Protein AF-0000000065855900 (afdb_homodimer)

Solvent-accessible surface area (backbone atoms only — not comparable to full-atom values): 34103 Å² total; per-residue (Å²): 116,49,53,50,41,62,34,17,44,71,37,39,88,58,61,38,49,27,36,41,49,47,53,54,65,33,71,32,34,67,75,44,41,65,54,52,75,74,41,54,70,70,56,39,53,60,28,34,70,59,25,38,55,44,31,45,41,34,40,73,76,45,62,37,33,40,35,56,65,56,66,61,58,57,54,61,50,37,51,19,63,45,64,73,44,79,47,92,92,70,52,57,34,24,89,75,43,46,82,48,68,68,51,51,66,61,49,51,70,52,56,38,66,74,65,42,32,43,55,37,50,24,38,44,55,38,64,75,68,53,56,37,46,40,28,35,72,42,43,27,41,50,32,49,49,36,32,42,35,58,21,21,81,73,91,79,50,58,60,40,48,48,33,50,50,67,37,43,68,62,43,51,50,49,38,50,50,44,34,55,34,46,39,46,39,52,50,46,37,45,74,35,54,35,56,27,37,35,37,41,18,71,54,52,30,81,39,30,59,75,50,33,61,69,69,36,44,59,53,51,25,52,37,48,60,70,47,54,85,68,76,51,48,33,32,39,29,40,29,71,24,72,75,40,46,65,65,54,60,68,32,67,48,36,22,41,40,36,29,29,47,47,57,62,36,63,49,29,70,68,43,69,80,38,13,39,32,26,33,45,50,42,67,50,52,60,27,53,71,70,58,32,43,50,54,50,47,50,53,55,59,43,36,66,82,36,45,10,50,35,40,26,35,26,43,50,55,50,56,81,47,57,56,66,38,55,37,51,50,45,49,38,45,47,66,72,38,54,102,114,49,54,50,41,59,33,18,43,72,38,40,89,57,62,37,49,26,37,42,48,47,53,53,63,33,72,33,35,67,76,44,41,64,56,51,74,74,42,55,72,68,54,41,54,60,30,34,72,58,26,38,56,44,32,45,42,34,40,73,75,46,63,37,34,39,34,55,66,55,68,61,60,58,55,61,48,37,50,18,63,44,66,73,43,77,46,91,94,69,52,56,33,25,89,76,42,48,82,49,68,68,52,52,68,62,49,50,70,53,56,37,66,73,66,43,33,41,56,36,48,23,39,43,55,37,64,74,68,52,56,36,47,40,29,34,71,42,43,26,41,51,34,51,47,36,32,42,35,59,21,21,82,71,91,78,51,57,60,40,50,48,33,52,50,67,37,44,68,62,44,51,50,50,39,50,50,43,34,55,35,46,38,48,39,52,50,47,36,46,73,34,54,36,54,27,39,34,36,41,18,71,54,51,32,78,39,29,59,74,50,33,61,69,69,35,45,59,53,51,25,52,38,46,60,71,48,56,86,69,76,50,50,33,31,40,28,40,31,71,25,74,71,37,46,64,65,54,60,70,32,68,48,36,21,41,40,35,28,29,47,47,59,61,36,61,49,29,71,70,43,69,80,38,12,39,31,27,32,45,50,43,67,51,53,60,26,53,71,70,58,33,43,49,52,51,48,51,52,54,59,43,35,66,82,36,44,9,48,36,40,26,35,25,46,50,54,51,56,81,46,57,56,66,40,54,36,52,49,46,51,38,45,46,65,70,38,54,102

Secondary structure (DSSP, 8-state):
---HHHHHHTT---SS--B--TTSSSTT-HHHHHHHTTS-HHHHHT-HHHHHHHHHHHHHHH--SSEE-S--TTHHHHHTT---EEETTTEEE-SS---SHHHHHH-----HHHHTHHHHHHHHHHHHH-SS-EEEEEE-HHHHHHHHHHTB--SS-HHHHHHHHH-HHHHHHHHHHHHHHHHHHHHHHHHHT-SEEEEEETTGGGS-HHHHHHHTHHHHHHHHHHTGGG---EEEEETT-GGGHHHHHTTT-SEEE--SSS-HHHHHHHSTTSEEEEEE-GGGGGS-HHHHHHHHHHHHHHGGGSS-EEEEESSPPPTTS-HHHHHHHHHHHHHHH--/---HHHHHHTT---SS--B--TTSSSTT-HHHHHHHTTS-HHHHHT-HHHHHHHHHHHHHHH--SSEE-S--TTHHHHHTT---EEETTTEEE-SS---SHHHHHH-----HHHHTHHHHHHHHHHHHH-SS-EEEEEE-HHHHHHHHHHTB--SS-HHHHHHHHH-HHHHHHHHHHHHHHHHHHHHHHHHHT-SEEEEEETTGGGS-HHHHHHHTHHHHHHHHHHTGGG---EEEEETT-GGGHHHHHTTT-SEEE--SSS-HHHHHHHSTTSEEEEEE-GGGGGS-HHHHHHHHHHHHHHTTTSS-EEEEESSPPPTTS-HHHHHHHHHHHHHHH--

Organism: Desulfotalea psychrophila (strain LSv54 / DSM 12343) (NCBI:txid177439)

pLDDT: mean 97.1, std 3.43, range [69.88, 98.94]

Structure (mmCIF, N/CA/C/O backbone):
data_AF-0000000065855900-model_v1
#
loop_
_entity.id
_entity.type
_entity.pdbx_description
1 polymer 'Uroporphyrinogen decarboxylase'
#
loop_
_atom_site.group_PDB
_atom_site.id
_atom_site.type_symbol
_atom_site.label_atom_id
_atom_site.label_alt_id
_atom_site.label_comp_id
_atom_site.label_asym_id
_atom_site.label_entity_id
_atom_site.label_seq_id
_atom_site.pdbx_PDB_ins_code
_atom_site.Cartn_x
_atom_site.Cartn_y
_atom_site.Cartn_z
_atom_site.occupancy
_atom_site.B_iso_or_equiv
_atom_site.auth_seq_id
_atom_site.auth_comp_id
_atom_site.auth_asym_id
_atom_site.auth_atom_id
_atom_site.pdbx_PDB_model_num
ATOM 1 N N . MET A 1 1 ? 15.641 -34.594 -10.477 1 88.31 1 MET A N 1
ATOM 2 C CA . MET A 1 1 ? 14.773 -33.438 -10.289 1 88.31 1 MET A CA 1
ATOM 3 C C . MET A 1 1 ? 15.086 -32.719 -8.977 1 88.31 1 MET A C 1
ATOM 5 O O . MET A 1 1 ? 15.18 -33.375 -7.93 1 88.31 1 MET A O 1
ATOM 9 N N . ASN A 1 2 ? 15.438 -31.484 -9.055 1 94.75 2 ASN A N 1
ATOM 10 C CA . ASN A 1 2 ? 15.641 -30.641 -7.879 1 94.75 2 ASN A CA 1
ATOM 11 C C . ASN A 1 2 ? 14.32 -30.359 -7.164 1 94.75 2 ASN A C 1
ATOM 13 O O . ASN A 1 2 ? 13.484 -29.609 -7.672 1 94.75 2 ASN A O 1
ATOM 17 N N . ASP A 1 3 ? 14.133 -30.953 -5.949 1 96.75 3 ASP A N 1
ATOM 18 C CA . ASP A 1 3 ? 12.867 -30.797 -5.242 1 96.75 3 ASP A CA 1
ATOM 19 C C . ASP A 1 3 ? 13.031 -29.938 -3.994 1 96.75 3 ASP A C 1
ATOM 21 O O . ASP A 1 3 ? 12.211 -30 -3.074 1 96.75 3 ASP A O 1
ATOM 25 N N . THR A 1 4 ? 14.109 -29.172 -3.932 1 98.38 4 THR A N 1
ATOM 26 C CA . THR A 1 4 ? 14.422 -28.344 -2.777 1 98.38 4 THR A CA 1
ATOM 27 C C . THR A 1 4 ? 13.281 -27.359 -2.482 1 98.38 4 THR A C 1
ATOM 29 O O . THR A 1 4 ? 12.93 -27.156 -1.323 1 98.38 4 THR A O 1
ATOM 32 N N . PHE A 1 5 ? 12.727 -26.859 -3.465 1 98.69 5 PHE A N 1
ATOM 33 C CA . PHE A 1 5 ? 11.602 -25.938 -3.328 1 98.69 5 PHE A CA 1
ATOM 34 C C . PHE A 1 5 ? 10.43 -26.625 -2.633 1 98.69 5 PHE A C 1
ATOM 36 O O . PHE A 1 5 ? 9.852 -26.062 -1.692 1 98.69 5 PHE A O 1
ATOM 43 N N . LEU A 1 6 ? 10.062 -27.797 -3.064 1 98.75 6 LEU A N 1
ATOM 44 C CA . LEU A 1 6 ? 8.93 -28.516 -2.488 1 98.75 6 LEU A CA 1
ATOM 45 C C . LEU A 1 6 ? 9.203 -28.859 -1.03 1 98.75 6 LEU A C 1
ATOM 47 O O . LEU A 1 6 ? 8.305 -28.781 -0.191 1 98.75 6 LEU A O 1
ATOM 51 N N . LYS A 1 7 ? 10.398 -29.281 -0.762 1 98.5 7 LYS A N 1
ATOM 52 C CA . LYS A 1 7 ? 10.781 -29.562 0.615 1 98.5 7 LYS A CA 1
ATOM 53 C C . LYS A 1 7 ? 10.625 -28.344 1.505 1 98.5 7 LYS A C 1
ATOM 55 O O . LYS A 1 7 ? 10.086 -28.438 2.611 1 98.5 7 LYS A O 1
ATOM 60 N N . ALA A 1 8 ? 11.039 -27.188 0.998 1 98.62 8 ALA A N 1
ATOM 61 C CA . ALA A 1 8 ? 10.922 -25.953 1.753 1 98.62 8 ALA A CA 1
ATOM 62 C C . ALA A 1 8 ? 9.453 -25.594 2.002 1 98.62 8 ALA A C 1
ATOM 64 O O . ALA A 1 8 ? 9.094 -25.156 3.096 1 98.62 8 ALA A O 1
ATOM 65 N N . CYS A 1 9 ? 8.633 -25.828 1.018 1 98.69 9 CYS A N 1
ATOM 66 C CA . CYS A 1 9 ? 7.203 -25.562 1.161 1 98.69 9 CYS A CA 1
ATOM 67 C C . CYS A 1 9 ? 6.613 -26.375 2.305 1 98.69 9 CYS A C 1
ATOM 69 O O . CYS A 1 9 ? 5.695 -25.922 2.988 1 98.69 9 CYS A O 1
ATOM 71 N N . ARG A 1 10 ? 7.172 -27.516 2.518 1 97.31 10 ARG A N 1
ATOM 72 C CA . ARG A 1 10 ? 6.645 -28.438 3.521 1 97.31 10 ARG A CA 1
ATOM 73 C C . ARG A 1 10 ? 7.352 -28.25 4.859 1 97.31 10 ARG A C 1
ATOM 75 O O . ARG A 1 10 ? 7.07 -28.969 5.82 1 97.31 10 ARG A O 1
ATOM 82 N N . GLY A 1 11 ? 8.312 -27.375 4.906 1 97.12 11 GLY A N 1
ATOM 83 C CA . GLY A 1 11 ? 9.047 -27.125 6.137 1 97.12 11 GLY A CA 1
ATOM 84 C C . GLY A 1 11 ? 10.094 -28.172 6.434 1 97.12 11 GLY A C 1
ATOM 85 O O . GLY A 1 11 ? 10.523 -28.328 7.578 1 97.12 11 GLY A O 1
ATOM 86 N N . GLU A 1 12 ? 10.477 -28.859 5.402 1 97.06 12 GLU A N 1
ATOM 87 C CA . GLU A 1 12 ? 11.516 -29.875 5.551 1 97.06 12 GLU A CA 1
ATOM 88 C C . GLU A 1 12 ? 12.906 -29.266 5.48 1 97.06 12 GLU A C 1
ATOM 90 O O . GLU A 1 12 ? 13.078 -28.156 4.98 1 97.06 12 GLU A O 1
ATOM 95 N N . LYS A 1 13 ? 13.828 -30 6.051 1 95.5 13 LYS A N 1
ATOM 96 C CA . LYS A 1 13 ? 15.211 -29.547 5.973 1 95.5 13 LYS A CA 1
ATOM 97 C C . LYS A 1 13 ? 15.703 -29.531 4.527 1 95.5 13 LYS A C 1
ATOM 99 O O . LYS A 1 13 ? 15.422 -30.453 3.758 1 95.5 13 LYS A O 1
ATOM 104 N N . THR A 1 14 ? 16.375 -28.469 4.164 1 97.25 14 THR A N 1
ATOM 105 C CA . THR A 1 14 ? 16.938 -28.328 2.832 1 97.25 14 THR A CA 1
ATOM 106 C C . THR A 1 14 ? 18.438 -28.047 2.912 1 97.25 14 THR A C 1
ATOM 108 O O . THR A 1 14 ? 18.922 -27.531 3.916 1 97.25 14 THR A O 1
ATOM 111 N N . ASP A 1 15 ? 19.141 -28.453 1.859 1 96.38 15 ASP A N 1
ATOM 112 C CA . ASP A 1 15 ? 20.594 -28.234 1.81 1 96.38 15 ASP A CA 1
ATOM 113 C C . ASP A 1 15 ? 20.906 -26.766 1.614 1 96.38 15 ASP A C 1
ATOM 115 O O . ASP A 1 15 ? 22.016 -26.312 1.93 1 96.38 15 ASP A O 1
ATOM 119 N N . TYR A 1 16 ? 20.031 -26.047 1.078 1 98 16 TYR A N 1
ATOM 120 C CA . TYR A 1 16 ? 20.094 -24.594 0.888 1 98 16 TYR A CA 1
ATOM 121 C C . TYR A 1 16 ? 18.688 -24.016 0.751 1 98 16 TYR A C 1
ATOM 123 O O . TYR A 1 16 ? 17.703 -24.75 0.632 1 98 16 TYR A O 1
ATOM 131 N N . THR A 1 17 ? 18.594 -22.75 0.904 1 98.62 17 THR A N 1
ATOM 132 C CA . THR A 1 17 ? 17.312 -22.078 0.708 1 98.62 17 THR A CA 1
ATOM 133 C C . THR A 1 17 ? 16.984 -21.969 -0.777 1 98.62 17 THR A C 1
ATOM 135 O O . THR A 1 17 ? 17.75 -21.375 -1.546 1 98.62 17 THR A O 1
ATOM 138 N N . PRO A 1 18 ? 15.867 -22.594 -1.209 1 98.81 18 PRO A N 1
ATOM 139 C CA . PRO A 1 18 ? 15.508 -22.469 -2.623 1 98.81 18 PRO A CA 1
ATOM 140 C C . PRO A 1 18 ? 15.07 -21.047 -2.99 1 98.81 18 PRO A C 1
ATOM 142 O O . PRO A 1 18 ? 14.57 -20.312 -2.137 1 98.81 18 PRO A O 1
ATOM 145 N N . ILE A 1 19 ? 15.266 -20.703 -4.285 1 98.81 19 ILE A N 1
ATOM 146 C CA . ILE A 1 19 ? 14.898 -19.375 -4.75 1 98.81 19 ILE A CA 1
ATOM 147 C C . ILE A 1 19 ? 14.156 -19.469 -6.082 1 98.81 19 ILE A C 1
ATOM 149 O O . ILE A 1 19 ? 14.516 -20.297 -6.934 1 98.81 19 ILE A O 1
ATOM 153 N N . TRP A 1 20 ? 13.102 -18.766 -6.234 1 98.62 20 TRP A N 1
ATOM 154 C CA . TRP A 1 20 ? 12.523 -18.312 -7.492 1 98.62 20 TRP A CA 1
ATOM 155 C C . TRP A 1 20 ? 12.023 -16.875 -7.371 1 98.62 20 TRP A C 1
ATOM 157 O O . TRP A 1 20 ? 12.055 -16.281 -6.285 1 98.62 20 TRP A O 1
ATOM 167 N N . MET A 1 21 ? 11.688 -16.219 -8.477 1 98.5 21 MET A N 1
ATOM 168 C CA . MET A 1 21 ? 11.289 -14.812 -8.438 1 98.5 21 MET A CA 1
ATOM 169 C C . MET A 1 21 ? 9.969 -14.602 -9.172 1 98.5 21 MET A C 1
ATOM 171 O O . MET A 1 21 ? 9.773 -15.117 -10.273 1 98.5 21 MET A O 1
ATOM 175 N N . MET A 1 22 ? 9.086 -13.867 -8.516 1 97.75 22 MET A N 1
ATOM 176 C CA . MET A 1 22 ? 7.902 -13.422 -9.25 1 97.75 22 MET A CA 1
ATOM 177 C C . MET A 1 22 ? 8.297 -12.625 -10.484 1 97.75 22 MET A C 1
ATOM 179 O O . MET A 1 22 ? 9.125 -11.711 -10.398 1 97.75 22 MET A O 1
ATOM 183 N N . ARG A 1 23 ? 7.715 -13 -11.578 1 96.56 23 ARG A N 1
ATOM 184 C CA . ARG A 1 23 ? 8.016 -12.422 -12.891 1 96.56 23 ARG A CA 1
ATOM 185 C C . ARG A 1 23 ? 9.414 -12.797 -13.344 1 96.56 23 ARG A C 1
ATOM 187 O O . ARG A 1 23 ? 10.102 -12.008 -13.992 1 96.56 23 ARG A O 1
ATOM 194 N N . GLN A 1 24 ? 9.852 -13.969 -12.969 1 96.62 24 GLN A N 1
ATOM 195 C CA . GLN A 1 24 ? 11.188 -14.398 -13.352 1 96.62 24 GLN A CA 1
ATOM 196 C C . GLN A 1 24 ? 11.312 -14.516 -14.867 1 96.62 24 GLN A C 1
ATOM 198 O O . GLN A 1 24 ? 12.406 -14.367 -15.422 1 96.62 24 GLN A O 1
ATOM 203 N N . ALA A 1 25 ? 10.242 -14.906 -15.484 1 94.94 25 ALA A N 1
ATOM 204 C CA . ALA A 1 25 ? 10.172 -14.781 -16.938 1 94.94 25 ALA A CA 1
ATOM 205 C C . ALA A 1 25 ? 9.484 -13.477 -17.344 1 94.94 25 ALA A C 1
ATOM 207 O O . ALA A 1 25 ? 8.258 -13.375 -17.281 1 94.94 25 ALA A O 1
ATOM 208 N N . GLY A 1 26 ? 10.305 -12.461 -17.625 1 92.12 26 GLY A N 1
ATOM 209 C CA . GLY A 1 26 ? 9.664 -11.195 -17.906 1 92.12 26 GLY A CA 1
ATOM 210 C C . GLY A 1 26 ? 10.531 -10.25 -18.719 1 92.12 26 GLY A C 1
ATOM 211 O O . GLY A 1 26 ? 11.562 -10.656 -19.25 1 92.12 26 GLY A O 1
ATOM 212 N N . ARG A 1 27 ? 10.148 -9.039 -18.875 1 92 27 ARG A N 1
ATOM 213 C CA . ARG A 1 27 ? 10.625 -8.016 -19.797 1 92 27 ARG A CA 1
ATOM 214 C C . ARG A 1 27 ? 12.062 -7.625 -19.5 1 92 27 ARG A C 1
ATOM 216 O O . ARG A 1 27 ? 12.742 -7.043 -20.344 1 92 27 ARG A O 1
ATOM 223 N N . TYR A 1 28 ? 12.523 -7.949 -18.234 1 95.56 28 TYR A N 1
ATOM 224 C CA . TYR A 1 28 ? 13.906 -7.617 -17.906 1 95.56 28 TYR A CA 1
ATOM 225 C C . TYR A 1 28 ? 14.875 -8.547 -18.625 1 95.56 28 TYR A C 1
ATOM 227 O O . TYR A 1 28 ? 16.078 -8.266 -18.703 1 95.56 28 TYR A O 1
ATOM 235 N N . LEU A 1 29 ? 14.375 -9.688 -19.172 1 96.62 29 LEU A N 1
ATOM 236 C CA . LEU A 1 29 ? 15.195 -10.68 -19.844 1 96.62 29 LEU A CA 1
ATOM 237 C C . LEU A 1 29 ? 15.211 -10.445 -21.344 1 96.62 29 LEU A C 1
ATOM 239 O O . LEU A 1 29 ? 14.156 -10.406 -21.984 1 96.62 29 LEU A O 1
ATOM 243 N N . PRO A 1 30 ? 16.375 -10.352 -21.938 1 95.81 30 PRO A N 1
ATOM 244 C CA . PRO A 1 30 ? 16.469 -10.211 -23.406 1 95.81 30 PRO A CA 1
ATOM 245 C C . PRO A 1 30 ? 15.844 -11.398 -24.141 1 95.81 30 PRO A C 1
ATOM 247 O O . PRO A 1 30 ? 15.188 -11.203 -25.172 1 95.81 30 PRO A O 1
ATOM 250 N N . ALA A 1 31 ? 16.062 -12.586 -23.656 1 95.94 31 ALA A N 1
ATOM 251 C CA . ALA A 1 31 ? 15.508 -13.781 -24.281 1 95.94 31 ALA A CA 1
ATOM 252 C C . ALA A 1 31 ? 13.984 -13.711 -24.344 1 95.94 31 ALA A C 1
ATOM 254 O O . ALA A 1 31 ? 13.375 -14.117 -25.344 1 95.94 31 ALA A O 1
ATOM 255 N N . TYR A 1 32 ? 13.383 -13.242 -23.312 1 96.5 32 TYR A N 1
ATOM 256 C CA . TYR A 1 32 ? 11.945 -13.039 -23.266 1 96.5 32 TYR A CA 1
ATOM 257 C C . TYR A 1 32 ? 11.516 -12.008 -24.312 1 96.5 32 TYR A C 1
ATOM 259 O O . TYR A 1 32 ? 10.531 -12.219 -25.031 1 96.5 32 TYR A O 1
ATOM 267 N N . GLN A 1 33 ? 12.227 -10.938 -24.375 1 95.62 33 GLN A N 1
ATOM 268 C CA . GLN A 1 33 ? 11.891 -9.844 -25.281 1 95.62 33 GLN A CA 1
ATOM 269 C C . GLN A 1 33 ? 11.922 -10.305 -26.734 1 95.62 33 GLN A C 1
ATOM 271 O O . GLN A 1 33 ? 11.141 -9.836 -27.562 1 95.62 33 GLN A O 1
ATOM 276 N N . LYS A 1 34 ? 12.773 -11.172 -27.016 1 95.69 34 LYS A N 1
ATOM 277 C CA . LYS A 1 34 ? 12.883 -11.703 -28.359 1 95.69 34 LYS A CA 1
ATOM 278 C C . LYS A 1 34 ? 11.602 -12.422 -28.781 1 95.69 34 LYS A C 1
ATOM 280 O O . LYS A 1 34 ? 11.188 -12.344 -29.938 1 95.69 34 LYS A O 1
ATOM 285 N N . ILE A 1 35 ? 11.008 -13.094 -27.844 1 95.94 35 ILE A N 1
ATOM 286 C CA . ILE A 1 35 ? 9.781 -13.828 -28.125 1 95.94 35 ILE A CA 1
ATOM 287 C C . ILE A 1 35 ? 8.594 -12.867 -28.125 1 95.94 35 ILE A C 1
ATOM 289 O O . ILE A 1 35 ? 7.785 -12.875 -29.062 1 95.94 35 ILE A O 1
ATOM 293 N N . ARG A 1 36 ? 8.547 -12.008 -27.141 1 92.5 36 ARG A N 1
ATOM 294 C CA . ARG A 1 36 ? 7.438 -11.07 -26.938 1 92.5 36 ARG A CA 1
ATOM 295 C C . ARG A 1 36 ? 7.316 -10.109 -28.109 1 92.5 36 ARG A C 1
ATOM 297 O O . ARG A 1 36 ? 6.211 -9.695 -28.469 1 92.5 36 ARG A O 1
ATOM 304 N N . GLY A 1 37 ? 8.422 -9.773 -28.719 1 92.06 37 GLY A N 1
ATOM 305 C CA . GLY A 1 37 ? 8.43 -8.844 -29.828 1 92.06 37 GLY A CA 1
ATOM 306 C C . GLY A 1 37 ? 7.746 -9.398 -31.078 1 92.06 37 GLY A C 1
ATOM 307 O O . GLY A 1 37 ? 7.387 -8.641 -31.984 1 92.06 37 GLY A O 1
ATOM 308 N N . LYS A 1 38 ? 7.445 -10.664 -31.047 1 94.44 38 LYS A N 1
ATOM 309 C CA . LYS A 1 38 ? 6.93 -11.312 -32.25 1 94.44 38 LYS A CA 1
ATOM 310 C C . LYS A 1 38 ? 5.426 -11.555 -32.125 1 94.44 38 LYS A C 1
ATOM 312 O O . LYS A 1 38 ? 4.762 -11.836 -33.156 1 94.44 38 LYS A O 1
ATOM 317 N N . VAL A 1 39 ? 4.992 -11.57 -30.984 1 93.38 39 VAL A N 1
ATOM 318 C CA . VAL A 1 39 ? 3.58 -11.867 -30.75 1 93.38 39 VAL A CA 1
ATOM 319 C C . VAL A 1 39 ? 3.025 -10.93 -29.672 1 93.38 39 VAL A C 1
ATOM 321 O O . VAL A 1 39 ? 3.783 -10.359 -28.891 1 93.38 39 VAL A O 1
ATOM 324 N N . SER A 1 40 ? 1.688 -10.75 -29.719 1 91.88 40 SER A N 1
ATOM 325 C CA . SER A 1 40 ? 1.062 -10 -28.641 1 91.88 40 SER A CA 1
ATOM 326 C C . SER A 1 40 ? 1.097 -10.781 -27.328 1 91.88 40 SER A C 1
ATOM 328 O O . SER A 1 40 ? 1.31 -12 -27.328 1 91.88 40 SER A O 1
ATOM 330 N N . PHE A 1 41 ? 0.917 -10.109 -26.281 1 92.38 41 PHE A N 1
ATOM 331 C CA . PHE A 1 41 ? 0.962 -10.742 -24.969 1 92.38 41 PHE A CA 1
ATOM 332 C C . PHE A 1 41 ? -0.097 -11.828 -24.859 1 92.38 41 PHE A C 1
ATOM 334 O O . PHE A 1 41 ? 0.184 -12.93 -24.375 1 92.38 41 PHE A O 1
ATOM 341 N N . LEU A 1 42 ? -1.282 -11.562 -25.266 1 92 42 LEU A N 1
ATOM 342 C CA . LEU A 1 42 ? -2.365 -12.531 -25.172 1 92 42 LEU A CA 1
ATOM 343 C C . LEU A 1 42 ? -2.096 -13.734 -26.078 1 92 42 LEU A C 1
ATOM 345 O O . LEU A 1 42 ? -2.379 -14.875 -25.688 1 92 42 LEU A O 1
ATOM 349 N N . GLU A 1 43 ? -1.562 -13.492 -27.203 1 93.75 43 GLU A N 1
ATOM 350 C CA . GLU A 1 43 ? -1.188 -14.586 -28.094 1 93.75 43 GLU A CA 1
ATOM 351 C C . GLU A 1 43 ? -0.121 -15.477 -27.469 1 93.75 43 GLU A C 1
ATOM 353 O O . GLU A 1 43 ? -0.176 -16.703 -27.578 1 93.75 43 GLU A O 1
ATOM 358 N N . LEU A 1 44 ? 0.787 -14.82 -26.844 1 95 44 LEU A N 1
ATOM 359 C CA . LEU A 1 44 ? 1.835 -15.57 -26.156 1 95 44 LEU A CA 1
ATOM 360 C C . LEU A 1 44 ? 1.243 -16.469 -25.078 1 95 44 LEU A C 1
ATOM 362 O O . LEU A 1 44 ? 1.569 -17.656 -25.016 1 95 44 LEU A O 1
ATOM 366 N N . CYS A 1 45 ? 0.33 -15.977 -24.344 1 94.38 45 CYS A N 1
ATOM 367 C CA . CYS A 1 45 ? -0.278 -16.719 -23.25 1 94.38 45 CYS A CA 1
ATOM 368 C C . CYS A 1 45 ? -1.071 -17.922 -23.766 1 94.38 45 CYS A C 1
ATOM 370 O O . CYS A 1 45 ? -1.229 -18.922 -23.062 1 94.38 45 CYS A O 1
ATOM 372 N N . LYS A 1 46 ? -1.492 -17.859 -25.016 1 95.94 46 LYS A N 1
ATOM 373 C CA . LYS A 1 46 ? -2.385 -18.875 -25.547 1 95.94 46 LYS A CA 1
ATOM 374 C C . LYS A 1 46 ? -1.63 -19.844 -26.453 1 95.94 46 LYS A C 1
ATOM 376 O O . LYS A 1 46 ? -2.238 -20.703 -27.109 1 95.94 46 LYS A O 1
ATOM 381 N N . ASN A 1 47 ? -0.365 -19.719 -26.5 1 97.62 47 ASN A N 1
ATOM 382 C CA . ASN A 1 47 ? 0.491 -20.578 -27.297 1 97.62 47 ASN A CA 1
ATOM 383 C C . ASN A 1 47 ? 1.353 -21.484 -26.422 1 97.62 47 ASN A C 1
ATOM 385 O O . ASN A 1 47 ? 2.418 -21.062 -25.953 1 97.62 47 ASN A O 1
ATOM 389 N N . PRO A 1 48 ? 0.932 -22.734 -26.281 1 98.19 48 PRO A N 1
ATOM 390 C CA . PRO A 1 48 ? 1.616 -23.609 -25.344 1 98.19 48 PRO A CA 1
ATOM 391 C C . PRO A 1 48 ? 3.113 -23.734 -25.609 1 98.19 48 PRO A C 1
ATOM 393 O O . PRO A 1 48 ? 3.926 -23.672 -24.688 1 98.19 48 PRO A O 1
ATOM 396 N N . ALA A 1 49 ? 3.492 -23.875 -26.844 1 97.75 49 ALA A N 1
ATOM 397 C CA . ALA A 1 49 ? 4.902 -24.047 -27.188 1 97.75 49 ALA A CA 1
ATOM 398 C C . ALA A 1 49 ? 5.719 -22.828 -26.766 1 97.75 49 ALA A C 1
ATOM 400 O O . ALA A 1 49 ? 6.812 -22.969 -26.203 1 97.75 49 ALA A O 1
ATOM 401 N N . LEU A 1 50 ? 5.234 -21.641 -27.016 1 98.06 50 LEU A N 1
ATOM 402 C CA . LEU A 1 50 ? 5.922 -20.406 -26.641 1 98.06 50 LEU A CA 1
ATOM 403 C C . LEU A 1 50 ? 5.949 -20.234 -25.109 1 98.06 50 LEU A C 1
ATOM 405 O O . LEU A 1 50 ? 6.945 -19.781 -24.562 1 98.06 50 LEU A O 1
ATOM 409 N N . CYS A 1 51 ? 4.859 -20.594 -24.5 1 98.25 51 CYS A N 1
ATOM 410 C CA . CYS A 1 51 ? 4.793 -20.5 -23.047 1 98.25 51 CYS A CA 1
ATOM 411 C C . CYS A 1 51 ? 5.832 -21.422 -22.406 1 98.25 51 CYS A C 1
ATOM 413 O O . CYS A 1 51 ? 6.453 -21.047 -21.406 1 98.25 51 CYS A O 1
ATOM 415 N N . VAL A 1 52 ? 5.977 -22.594 -23.016 1 98.38 52 VAL A N 1
ATOM 416 C CA . VAL A 1 52 ? 6.98 -23.516 -22.516 1 98.38 52 VAL A CA 1
ATOM 417 C C . VAL A 1 52 ? 8.367 -22.891 -22.625 1 98.38 52 VAL A C 1
ATOM 419 O O . VAL A 1 52 ? 9.133 -22.891 -21.656 1 98.38 52 VAL A O 1
ATOM 422 N N . GLU A 1 53 ? 8.648 -22.344 -23.734 1 97.75 53 GLU A N 1
ATOM 423 C CA . GLU A 1 53 ? 9.953 -21.734 -23.969 1 97.75 53 GLU A CA 1
ATOM 424 C C . GLU A 1 53 ? 10.227 -20.609 -22.969 1 97.75 53 GLU A C 1
ATOM 426 O O . GLU A 1 53 ? 11.305 -20.562 -22.359 1 97.75 53 GLU A O 1
ATOM 431 N N . VAL A 1 54 ? 9.289 -19.75 -22.734 1 98.12 54 VAL A N 1
ATOM 432 C CA . VAL A 1 54 ? 9.445 -18.594 -21.859 1 98.12 54 VAL A CA 1
ATOM 433 C C . VAL A 1 54 ? 9.586 -19.062 -20.406 1 98.12 54 VAL A C 1
ATOM 435 O O . VAL A 1 54 ? 10.406 -18.531 -19.656 1 98.12 54 VAL A O 1
ATOM 438 N N . THR A 1 55 ? 8.805 -20.078 -20.031 1 98.44 55 THR A N 1
ATOM 439 C CA . THR A 1 55 ? 8.812 -20.578 -18.672 1 98.44 55 THR A CA 1
ATOM 440 C C . THR A 1 55 ? 10.172 -21.188 -18.328 1 98.44 55 THR A C 1
ATOM 442 O O . THR A 1 55 ? 10.633 -21.109 -17.188 1 98.44 55 THR A O 1
ATOM 445 N N . LEU A 1 56 ? 10.828 -21.734 -19.297 1 98.12 56 LEU A N 1
ATOM 446 C CA . LEU A 1 56 ? 12.086 -22.438 -19.078 1 98.12 56 LEU A CA 1
ATOM 447 C C . LEU A 1 56 ? 13.25 -21.469 -18.922 1 98.12 56 LEU A C 1
ATOM 449 O O . LEU A 1 56 ? 14.258 -21.781 -18.297 1 98.12 56 LEU A O 1
ATOM 453 N N . GLN A 1 57 ? 13.102 -20.266 -19.406 1 97.75 57 GLN A N 1
ATOM 454 C CA . GLN A 1 57 ? 14.211 -19.328 -19.578 1 97.75 57 GLN A CA 1
ATOM 455 C C . GLN A 1 57 ? 14.883 -19.016 -18.234 1 97.75 57 GLN A C 1
ATOM 457 O O . GLN A 1 57 ? 16.094 -19.188 -18.094 1 97.75 57 GLN A O 1
ATOM 462 N N . PRO A 1 58 ? 14.102 -18.625 -17.234 1 97.5 58 PRO A N 1
ATOM 463 C CA . PRO A 1 58 ? 14.766 -18.25 -15.984 1 97.5 58 PRO A CA 1
ATOM 464 C C . PRO A 1 58 ? 15.43 -19.438 -15.289 1 97.5 58 PRO A C 1
ATOM 466 O O . PRO A 1 58 ? 16.406 -19.281 -14.57 1 97.5 58 PRO A O 1
ATOM 469 N N . VAL A 1 59 ? 14.883 -20.641 -15.438 1 97.75 59 VAL A N 1
ATOM 470 C CA . VAL A 1 59 ? 15.477 -21.844 -14.867 1 97.75 59 VAL A CA 1
ATOM 471 C C . VAL A 1 59 ? 16.828 -22.125 -15.523 1 97.75 59 VAL A C 1
ATOM 473 O O . VAL A 1 59 ? 17.828 -22.344 -14.828 1 97.75 59 VAL A O 1
ATOM 476 N N . ASP A 1 60 ? 16.875 -21.984 -16.797 1 96.69 60 ASP A N 1
ATOM 477 C CA . ASP A 1 60 ? 18.078 -22.297 -17.562 1 96.69 60 ASP A CA 1
ATOM 478 C C . ASP A 1 60 ? 19.109 -21.188 -17.422 1 96.69 60 ASP A C 1
ATOM 480 O O . ASP A 1 60 ? 20.312 -21.453 -17.266 1 96.69 60 ASP A O 1
ATOM 484 N N . LEU A 1 61 ? 18.672 -19.969 -17.453 1 96.94 61 LEU A N 1
ATOM 485 C CA . LEU A 1 61 ? 19.562 -18.812 -17.547 1 96.94 61 LEU A CA 1
ATOM 486 C C . LEU A 1 61 ? 20.062 -18.406 -16.172 1 96.94 61 LEU A C 1
ATOM 488 O O . LEU A 1 61 ? 21.172 -17.906 -16.031 1 96.94 61 LEU A O 1
ATOM 492 N N . LEU A 1 62 ? 19.219 -18.594 -15.102 1 97.19 62 LEU A N 1
ATOM 493 C CA . LEU A 1 62 ? 19.531 -17.969 -13.812 1 97.19 62 LEU A CA 1
ATOM 494 C C . LEU A 1 62 ? 19.688 -19.031 -12.727 1 97.19 62 LEU A C 1
ATOM 496 O O . LEU A 1 62 ? 20.219 -18.734 -11.656 1 97.19 62 LEU A O 1
ATOM 500 N N . GLY A 1 63 ? 19.188 -20.25 -12.977 1 97.31 63 GLY A N 1
ATOM 501 C CA . GLY A 1 63 ? 19.344 -21.312 -11.992 1 97.31 63 GLY A CA 1
ATOM 502 C C . GLY A 1 63 ? 18.266 -21.281 -10.922 1 97.31 63 GLY A C 1
ATOM 503 O O . GLY A 1 63 ? 18.531 -21.562 -9.75 1 97.31 63 GLY A O 1
ATOM 504 N N . MET A 1 64 ? 17.062 -20.906 -11.289 1 98.38 64 MET A N 1
ATOM 505 C CA . MET A 1 64 ? 15.953 -20.859 -10.344 1 98.38 64 MET A CA 1
ATOM 506 C C . MET A 1 64 ? 15.617 -22.266 -9.844 1 98.38 64 MET A C 1
ATOM 508 O O . MET A 1 64 ? 15.703 -23.234 -10.594 1 98.38 64 MET A O 1
ATOM 512 N N . ASP A 1 65 ? 15.117 -22.359 -8.633 1 98.69 65 ASP A N 1
ATOM 513 C CA . ASP A 1 65 ? 14.844 -23.656 -8.008 1 98.69 65 ASP A CA 1
ATOM 514 C C . ASP A 1 65 ? 13.406 -24.094 -8.25 1 98.69 65 ASP A C 1
ATOM 516 O O . ASP A 1 65 ? 13.008 -25.188 -7.859 1 98.69 65 ASP A O 1
ATOM 520 N N . ALA A 1 66 ? 12.617 -23.25 -8.852 1 98.75 66 ALA A N 1
ATOM 521 C CA . ALA A 1 66 ? 11.25 -23.531 -9.289 1 98.75 66 ALA A CA 1
ATOM 522 C C . ALA A 1 66 ? 10.883 -22.688 -10.508 1 98.75 66 ALA A C 1
ATOM 524 O O . ALA A 1 66 ? 11.438 -21.609 -10.711 1 98.75 66 ALA A O 1
ATOM 525 N N . ALA A 1 67 ? 10.047 -23.219 -11.297 1 98.62 67 ALA A N 1
ATOM 526 C CA . ALA A 1 67 ? 9.469 -22.484 -12.414 1 98.62 67 ALA A CA 1
ATOM 527 C C . ALA A 1 67 ? 8.016 -22.094 -12.133 1 98.62 67 ALA A C 1
ATOM 529 O O . ALA A 1 67 ? 7.262 -22.891 -11.562 1 98.62 67 ALA A O 1
ATOM 530 N N . ILE A 1 68 ? 7.672 -20.969 -12.453 1 98.5 68 ILE A N 1
ATOM 531 C CA . ILE A 1 68 ? 6.262 -20.609 -12.422 1 98.5 68 ILE A CA 1
ATOM 532 C C . ILE A 1 68 ? 5.723 -20.516 -13.852 1 98.5 68 ILE A C 1
ATOM 534 O O . ILE A 1 68 ? 6.367 -19.938 -14.727 1 98.5 68 ILE A O 1
ATOM 538 N N . LEU A 1 69 ? 4.613 -21.078 -14.016 1 97.88 69 LEU A N 1
ATOM 539 C CA . LEU A 1 69 ? 3.926 -21.109 -15.305 1 97.88 69 LEU A CA 1
ATOM 540 C C . LEU A 1 69 ? 3.826 -19.719 -15.898 1 97.88 69 LEU A C 1
ATOM 542 O O . LEU A 1 69 ? 3.441 -18.766 -15.211 1 97.88 69 LEU A O 1
ATOM 546 N N . PHE A 1 70 ? 4.27 -19.594 -17.172 1 97.62 70 PHE A N 1
ATOM 547 C CA . PHE A 1 70 ? 4.016 -18.328 -17.844 1 97.62 70 PHE A CA 1
ATOM 548 C C . PHE A 1 70 ? 2.545 -18.203 -18.234 1 97.62 70 PHE A C 1
ATOM 550 O O . PHE A 1 70 ? 2.043 -18.984 -19.047 1 97.62 70 PHE A O 1
ATOM 557 N N . SER A 1 71 ? 1.936 -17.297 -17.656 1 96.12 71 SER A N 1
ATOM 558 C CA . SER A 1 71 ? 0.526 -16.984 -17.859 1 96.12 71 SER A CA 1
ATOM 55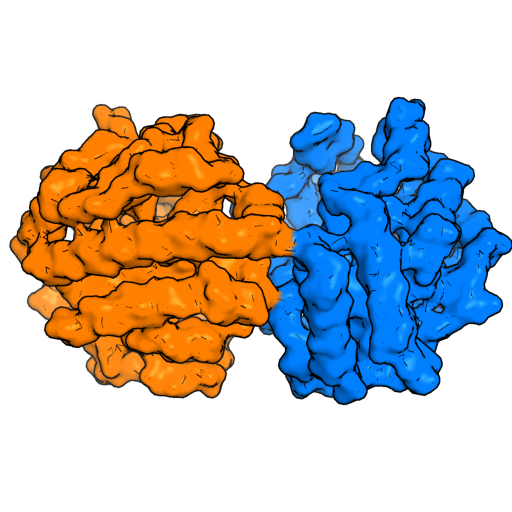9 C C . SER A 1 71 ? 0.156 -15.648 -17.219 1 96.12 71 SER A C 1
ATOM 561 O O . SER A 1 71 ? 1.024 -14.805 -16.984 1 96.12 71 SER A O 1
ATOM 563 N N . ASP A 1 72 ? -1.073 -15.344 -17.188 1 95.25 72 ASP A N 1
ATOM 564 C CA . ASP A 1 72 ? -1.597 -14.148 -16.531 1 95.25 72 ASP A CA 1
ATOM 565 C C . ASP A 1 72 ? -2.809 -14.492 -15.656 1 95.25 72 ASP A C 1
ATOM 567 O O . ASP A 1 72 ? -3.6 -15.367 -16 1 95.25 72 ASP A O 1
ATOM 571 N N . ILE A 1 73 ? -2.963 -13.758 -14.586 1 96.31 73 ILE A N 1
ATOM 572 C CA . ILE A 1 73 ? -4.027 -14.07 -13.633 1 96.31 73 ILE A CA 1
ATOM 573 C C . ILE A 1 73 ? -5.383 -13.719 -14.25 1 96.31 73 ILE A C 1
ATOM 575 O O . ILE A 1 73 ? -6.422 -14.172 -13.758 1 96.31 73 ILE A O 1
ATOM 579 N N . LEU A 1 74 ? -5.406 -13 -15.375 1 97.25 74 LEU A N 1
ATOM 580 C CA . LEU A 1 74 ? -6.66 -12.492 -15.922 1 97.25 74 LEU A CA 1
ATOM 581 C C . LEU A 1 74 ? -7.137 -13.367 -17.078 1 97.25 74 LEU A C 1
ATOM 583 O O . LEU A 1 74 ? -8.203 -13.125 -17.641 1 97.25 74 LEU A O 1
ATOM 587 N N . ILE A 1 75 ? -6.34 -14.375 -17.406 1 96.81 75 ILE A N 1
ATOM 588 C CA . ILE A 1 75 ? -6.723 -15.305 -18.469 1 96.81 75 ILE A CA 1
ATOM 589 C C . ILE A 1 75 ? -8.055 -15.969 -18.109 1 96.81 75 ILE A C 1
ATOM 591 O O . ILE A 1 75 ? -8.922 -16.141 -18.969 1 96.81 75 ILE A O 1
ATOM 595 N N . LEU A 1 76 ? -8.219 -16.328 -16.875 1 98 76 LEU A N 1
ATOM 596 C CA . LEU A 1 76 ? -9.453 -16.984 -16.438 1 98 76 LEU A CA 1
ATOM 597 C C . LEU A 1 76 ? -10.641 -16.031 -16.547 1 98 76 LEU A C 1
ATOM 599 O O . LEU A 1 76 ? -11.75 -16.469 -16.875 1 98 76 LEU A O 1
ATOM 603 N N . MET A 1 77 ? -10.445 -14.703 -16.266 1 98.31 77 MET A N 1
ATOM 604 C CA . MET A 1 77 ? -11.523 -13.734 -16.391 1 98.31 77 MET A CA 1
ATOM 605 C C . MET A 1 77 ? -12.008 -13.648 -17.844 1 98.31 77 MET A C 1
ATOM 607 O O . MET A 1 77 ? -13.211 -13.555 -18.094 1 98.31 77 MET A O 1
ATOM 611 N N . GLU A 1 78 ? -11.039 -13.672 -18.719 1 97.19 78 GLU A N 1
ATOM 612 C CA . GLU A 1 78 ? -11.406 -13.703 -20.125 1 97.19 78 GLU A CA 1
ATOM 613 C C . GLU A 1 78 ? -12.227 -14.945 -20.453 1 97.19 78 GLU A C 1
ATOM 615 O O . GLU A 1 78 ? -13.219 -14.867 -21.188 1 97.19 78 GLU A O 1
ATOM 620 N N . ALA A 1 79 ? -11.805 -16.094 -19.953 1 97.5 79 ALA A N 1
ATOM 621 C CA . ALA A 1 79 ? -12.5 -17.359 -20.188 1 97.5 79 ALA A CA 1
ATOM 622 C C . ALA A 1 79 ? -13.914 -17.312 -19.609 1 97.5 79 ALA A C 1
ATOM 624 O O . ALA A 1 79 ? -14.805 -18.031 -20.094 1 97.5 79 ALA A O 1
ATOM 625 N N . MET A 1 80 ? -14.156 -16.469 -18.656 1 98.38 80 MET A N 1
ATOM 626 C CA . MET A 1 80 ? -15.469 -16.359 -18.031 1 98.38 80 MET A CA 1
ATOM 627 C C . MET A 1 80 ? -16.391 -15.453 -18.844 1 98.38 80 MET A C 1
ATOM 629 O O . MET A 1 80 ? -17.531 -15.203 -18.453 1 98.38 80 MET A O 1
ATOM 633 N N . GLY A 1 81 ? -15.836 -14.883 -19.891 1 97.44 81 GLY A N 1
ATOM 634 C CA . GLY A 1 81 ? -16.672 -14.125 -20.812 1 97.44 81 GLY A CA 1
ATOM 635 C C . GLY A 1 81 ? -16.406 -12.633 -20.766 1 97.44 81 GLY A C 1
ATOM 636 O O . GLY A 1 81 ? -17.016 -11.859 -21.5 1 97.44 81 GLY A O 1
ATOM 637 N N . ALA A 1 82 ? -15.516 -12.172 -19.906 1 97.75 82 ALA A N 1
ATOM 638 C CA . ALA A 1 82 ? -15.164 -10.758 -19.859 1 97.75 82 ALA A CA 1
ATOM 639 C C . ALA A 1 82 ? -14.164 -10.398 -20.969 1 97.75 82 ALA A C 1
ATOM 641 O O . ALA A 1 82 ? -13.133 -11.055 -21.109 1 97.75 82 ALA A O 1
ATOM 642 N N . LYS A 1 83 ? -14.484 -9.43 -21.75 1 96.44 83 LYS A N 1
ATOM 643 C CA . LYS A 1 83 ? -13.562 -8.984 -22.797 1 96.44 83 LYS A CA 1
ATOM 644 C C . LYS A 1 83 ? -12.297 -8.391 -22.172 1 96.44 83 LYS A C 1
ATOM 646 O O . LYS A 1 83 ? -12.367 -7.477 -21.359 1 96.44 83 LYS A O 1
ATOM 651 N N . LEU A 1 84 ? -11.133 -8.906 -22.531 1 96.12 84 LEU A N 1
ATOM 652 C CA . LEU A 1 84 ? -9.844 -8.492 -22 1 96.12 84 LEU A CA 1
ATOM 653 C C . LEU A 1 84 ? -8.953 -7.941 -23.109 1 96.12 84 LEU A C 1
ATOM 655 O O . LEU A 1 84 ? -8.82 -8.555 -24.172 1 96.12 84 LEU A O 1
ATOM 659 N N . GLU A 1 85 ? -8.414 -6.777 -22.828 1 94 85 GLU A N 1
ATOM 660 C CA . GLU A 1 85 ? -7.484 -6.152 -23.766 1 94 85 GLU A CA 1
ATOM 661 C C . GLU A 1 85 ? -6.191 -5.742 -23.078 1 94 85 GLU A C 1
ATOM 663 O O . GLU A 1 85 ? -6.211 -5.312 -21.922 1 94 85 GLU A O 1
ATOM 668 N N . PHE A 1 86 ? -5.086 -5.988 -23.781 1 88.44 86 PHE A N 1
ATOM 669 C CA . PHE A 1 86 ? -3.789 -5.496 -23.328 1 88.44 86 PHE A CA 1
ATOM 670 C C . PHE A 1 86 ? -3.256 -4.434 -24.281 1 88.44 86 PHE A C 1
ATOM 672 O O . PHE A 1 86 ? -3.068 -4.703 -25.469 1 88.44 86 PHE A O 1
ATOM 679 N N . ASN A 1 87 ? -3.275 -3.232 -23.844 1 79.19 87 ASN A N 1
ATOM 680 C CA . ASN A 1 87 ? -2.723 -2.152 -24.641 1 79.19 87 ASN A CA 1
ATOM 681 C C . ASN A 1 87 ? -1.324 -1.759 -24.172 1 79.19 87 ASN A C 1
ATOM 683 O O . ASN A 1 87 ? -1.035 -1.789 -22.984 1 79.19 87 ASN A O 1
ATOM 687 N N . GLU A 1 88 ? -0.456 -1.539 -25.172 1 73.12 88 GLU A N 1
ATOM 688 C CA . GLU A 1 88 ? 0.912 -1.156 -24.844 1 73.12 88 GLU A CA 1
ATOM 689 C C . GLU A 1 88 ? 0.934 0.058 -23.906 1 73.12 88 GLU A C 1
ATOM 691 O O . GLU A 1 88 ? 0.294 1.072 -24.203 1 73.12 88 GLU A O 1
ATOM 696 N N . GLY A 1 89 ? 1.535 -0.03 -22.844 1 69.88 89 GLY A N 1
ATOM 697 C CA . GLY A 1 89 ? 1.755 1.066 -21.922 1 69.88 89 GLY A CA 1
ATOM 698 C C . GLY A 1 89 ? 0.609 1.26 -20.938 1 69.88 89 GLY A C 1
ATOM 699 O O . GLY A 1 89 ? 0.704 2.07 -20.016 1 69.88 89 GLY A O 1
ATOM 700 N N . CYS A 1 90 ? -0.572 0.687 -21.094 1 74.31 90 CYS A N 1
ATOM 701 C CA . CYS A 1 90 ? -1.716 0.96 -20.234 1 74.31 90 CYS A CA 1
ATOM 702 C C . CYS A 1 90 ? -2.012 -0.228 -19.328 1 74.31 90 CYS A C 1
ATOM 704 O O . CYS A 1 90 ? -2.723 -0.092 -18.328 1 74.31 90 CYS A O 1
ATOM 706 N N . GLY A 1 91 ? -1.438 -1.406 -19.438 1 84.5 91 GLY A N 1
ATOM 707 C CA . GLY A 1 91 ? -1.791 -2.584 -18.656 1 84.5 91 GLY A CA 1
ATOM 708 C C . GLY A 1 91 ? -3.074 -3.244 -19.125 1 84.5 91 GLY A C 1
ATOM 709 O O . GLY A 1 91 ? -3.586 -2.926 -20.203 1 84.5 91 GLY A O 1
ATOM 710 N N . PRO A 1 92 ? -3.703 -4.145 -18.312 1 94.38 92 PRO A N 1
ATOM 711 C CA . PRO A 1 92 ? -4.934 -4.84 -18.688 1 94.38 92 PRO A CA 1
ATOM 712 C C . PRO A 1 92 ? -6.164 -3.939 -18.625 1 94.38 92 PRO A C 1
ATOM 714 O O . PRO A 1 92 ? -6.285 -3.123 -17.703 1 94.38 92 PRO A O 1
ATOM 717 N N . VAL A 1 93 ? -7.027 -4.066 -19.578 1 96.19 93 VAL A N 1
ATOM 718 C CA . VAL A 1 93 ? -8.242 -3.26 -19.625 1 96.19 93 VAL A CA 1
ATOM 719 C C . VAL A 1 93 ? -9.453 -4.16 -19.859 1 96.19 93 VAL A C 1
ATOM 721 O O . VAL A 1 93 ? -9.414 -5.055 -20.703 1 96.19 93 VAL A O 1
ATOM 724 N N . PHE A 1 94 ? -10.445 -3.971 -19.109 1 97.56 94 PHE A N 1
ATOM 725 C CA . PHE A 1 94 ? -11.781 -4.527 -19.312 1 97.56 94 PHE A CA 1
ATOM 726 C C . PHE A 1 94 ? -12.758 -3.441 -19.734 1 97.56 94 PHE A C 1
ATOM 728 O O . PHE A 1 94 ? -13.305 -2.723 -18.891 1 97.56 94 PHE A O 1
ATOM 735 N N . PRO A 1 95 ? -13 -3.355 -21.031 1 96.88 95 PRO A N 1
ATOM 736 C CA . PRO A 1 95 ? -13.797 -2.238 -21.547 1 96.88 95 PRO A CA 1
ATOM 737 C C . PRO A 1 95 ? -15.219 -2.219 -20.984 1 96.88 95 PRO A C 1
ATOM 739 O O . PRO A 1 95 ? -15.875 -1.177 -21 1 96.88 95 PRO A O 1
ATOM 742 N N . ASN A 1 96 ? -15.742 -3.328 -20.578 1 97.5 96 ASN A N 1
ATOM 743 C CA . ASN A 1 96 ? -17.094 -3.432 -20.016 1 97.5 96 ASN A CA 1
ATOM 744 C C . ASN A 1 96 ? -17.062 -3.861 -18.562 1 97.5 96 ASN A C 1
ATOM 746 O O . ASN A 1 96 ? -17.406 -4.996 -18.234 1 97.5 96 ASN A O 1
ATOM 750 N N . PRO A 1 97 ? -16.75 -2.969 -17.625 1 98.19 97 PRO A N 1
ATOM 751 C CA . PRO A 1 97 ? -16.703 -3.314 -16.203 1 98.19 97 PRO A CA 1
ATOM 752 C C . PRO A 1 97 ? -18.047 -3.775 -15.656 1 98.19 97 PRO A C 1
ATOM 754 O O . PRO A 1 97 ? -19.094 -3.398 -16.188 1 98.19 97 PRO A O 1
ATOM 757 N N . ILE A 1 98 ? -18.016 -4.578 -14.664 1 98.62 98 ILE A N 1
ATOM 758 C CA . ILE A 1 98 ? -19.25 -5.059 -14.023 1 98.62 98 ILE A CA 1
ATOM 759 C C . ILE A 1 98 ? -19.812 -3.98 -13.102 1 98.62 98 ILE A C 1
ATOM 761 O O . ILE A 1 98 ? -19.156 -3.594 -12.125 1 98.62 98 ILE A O 1
ATOM 765 N N . LYS A 1 99 ? -21.078 -3.582 -13.367 1 97.69 99 LYS A N 1
ATOM 766 C CA . LYS A 1 99 ? -21.656 -2.488 -12.594 1 97.69 99 LYS A CA 1
ATOM 767 C C . LYS A 1 99 ? -23.016 -2.883 -12.016 1 97.69 99 LYS A C 1
ATOM 769 O O . LYS A 1 99 ? -23.547 -2.193 -11.141 1 97.69 99 LYS A O 1
ATOM 774 N N . ASP A 1 100 ? -23.531 -3.98 -12.586 1 98.12 100 ASP A N 1
ATOM 775 C CA . ASP A 1 100 ? -24.891 -4.344 -12.164 1 98.12 100 ASP A CA 1
ATOM 776 C C . ASP A 1 100 ? -25.125 -5.844 -12.32 1 98.12 100 ASP A C 1
ATOM 778 O O . ASP A 1 100 ? -24.219 -6.586 -12.711 1 98.12 100 ASP A O 1
ATOM 782 N N . GLN A 1 101 ? -26.344 -6.273 -11.953 1 98.25 101 GLN A N 1
ATOM 783 C CA . GLN A 1 101 ? -26.719 -7.68 -11.961 1 98.25 101 GLN A CA 1
ATOM 784 C C . GLN A 1 101 ? -26.656 -8.266 -13.367 1 98.25 101 GLN A C 1
ATOM 786 O O . GLN A 1 101 ? -26.312 -9.43 -13.555 1 98.25 101 GLN A O 1
ATOM 791 N N . THR A 1 102 ? -27 -7.453 -14.328 1 98.25 102 THR A N 1
ATOM 792 C CA . THR A 1 102 ? -26.984 -7.914 -15.711 1 98.25 102 THR A CA 1
ATOM 793 C C . THR A 1 102 ? -25.578 -8.312 -16.125 1 98.25 102 THR A C 1
ATOM 795 O O . THR A 1 102 ? -25.375 -9.375 -16.719 1 98.25 102 THR A O 1
ATOM 798 N N . ALA A 1 103 ? -24.672 -7.453 -15.812 1 98.06 103 ALA A N 1
ATOM 799 C CA . ALA A 1 103 ? -23.266 -7.746 -16.109 1 98.06 103 ALA A CA 1
ATOM 800 C C . ALA A 1 103 ? -22.797 -8.977 -15.344 1 98.06 103 ALA A C 1
ATOM 802 O O . ALA A 1 103 ? -22.031 -9.789 -15.875 1 98.06 103 ALA A O 1
ATOM 803 N N . LEU A 1 104 ? -23.188 -9.148 -14.07 1 98.5 104 LEU A N 1
ATOM 804 C CA . LEU A 1 104 ? -22.859 -10.328 -13.281 1 98.5 104 LEU A CA 1
ATOM 805 C C . LEU A 1 104 ? -23.422 -11.586 -13.938 1 98.5 104 LEU A C 1
ATOM 807 O O . LEU A 1 104 ? -22.719 -12.602 -14.031 1 98.5 104 LEU A O 1
ATOM 811 N N . ASP A 1 105 ? -24.609 -11.492 -14.406 1 97.94 105 ASP A N 1
ATOM 812 C CA . ASP A 1 105 ? -25.281 -12.648 -14.992 1 97.94 105 ASP A CA 1
ATOM 813 C C . ASP A 1 105 ? -24.609 -13.078 -16.281 1 97.94 105 ASP A C 1
ATOM 815 O O . ASP A 1 105 ? -24.656 -14.258 -16.656 1 97.94 105 ASP A O 1
ATOM 819 N N . ALA A 1 106 ? -23.969 -12.188 -16.906 1 97.62 106 ALA A N 1
ATOM 820 C CA . ALA A 1 106 ? -23.297 -12.469 -18.172 1 97.62 106 ALA A CA 1
ATOM 821 C C . ALA A 1 106 ? -21.984 -13.211 -17.953 1 97.62 106 ALA A C 1
ATOM 823 O O . ALA A 1 106 ? -21.453 -13.828 -18.875 1 97.62 106 ALA A O 1
ATOM 824 N N . LEU A 1 107 ? -21.422 -13.133 -16.734 1 97.75 107 LEU A N 1
ATOM 825 C CA . LEU A 1 107 ? -20.234 -13.906 -16.406 1 97.75 107 LEU A CA 1
ATOM 826 C C . LEU A 1 107 ? -20.562 -15.391 -16.312 1 97.75 107 LEU A C 1
ATOM 828 O O . LEU A 1 107 ? -21.516 -15.781 -15.648 1 97.75 107 LEU A O 1
ATOM 832 N N . ILE A 1 108 ? -19.797 -16.188 -16.969 1 97.62 108 ILE A N 1
ATOM 833 C CA . ILE A 1 108 ? -20.078 -17.625 -16.938 1 97.62 108 ILE A CA 1
ATOM 834 C C . ILE A 1 108 ? -19 -18.328 -16.109 1 97.62 108 ILE A C 1
ATOM 836 O O . ILE A 1 108 ? -17.938 -17.75 -15.828 1 97.62 108 ILE A O 1
ATOM 840 N N . ILE A 1 109 ? -19.25 -19.5 -15.703 1 98.12 109 ILE A N 1
ATOM 841 C CA . ILE A 1 109 ? -18.281 -20.422 -15.109 1 98.12 109 ILE A CA 1
ATOM 842 C C . ILE A 1 109 ? -17.859 -21.453 -16.141 1 98.12 109 ILE A C 1
ATOM 844 O O . ILE A 1 109 ? -18.578 -22.422 -16.406 1 98.12 109 ILE A O 1
ATOM 848 N N . PRO A 1 110 ? -16.734 -21.25 -16.688 1 97.19 110 PRO A N 1
ATOM 849 C CA . PRO A 1 110 ? -16.328 -22.125 -17.797 1 97.19 110 PRO A CA 1
ATOM 850 C C . PRO A 1 110 ? -15.789 -23.469 -17.328 1 97.19 110 PRO A C 1
ATOM 852 O O . PRO A 1 110 ? -15.359 -23.594 -16.188 1 97.19 110 PRO A O 1
ATOM 855 N N . ASP A 1 111 ? -15.898 -24.391 -18.297 1 95.62 111 ASP A N 1
ATOM 856 C CA . ASP A 1 111 ? -15.102 -25.594 -18.109 1 95.62 111 ASP A CA 1
ATOM 857 C C . ASP A 1 111 ? -13.617 -25.297 -18.281 1 95.62 111 ASP A C 1
ATOM 859 O O . ASP A 1 111 ? -13.18 -24.859 -19.344 1 95.62 111 ASP A O 1
ATOM 863 N N . ALA A 1 112 ? -12.867 -25.578 -17.281 1 92.62 112 ALA A N 1
ATOM 864 C CA . ALA A 1 112 ? -11.461 -25.188 -17.25 1 92.62 112 ALA A CA 1
ATOM 865 C C . ALA A 1 112 ? -10.672 -25.859 -18.359 1 92.62 112 ALA A C 1
ATOM 867 O O . ALA A 1 112 ? -9.859 -25.203 -19.031 1 92.62 112 ALA A O 1
ATOM 868 N N . ASP A 1 113 ? -10.914 -27.062 -18.625 1 93.88 113 ASP A N 1
ATOM 869 C CA . ASP A 1 113 ? -10.164 -27.812 -19.625 1 93.88 113 ASP A CA 1
ATOM 870 C C . ASP A 1 113 ? -10.516 -27.328 -21.031 1 93.88 113 ASP A C 1
ATOM 872 O O . ASP A 1 113 ? -9.664 -27.328 -21.922 1 93.88 113 ASP A O 1
ATOM 876 N N . ASP A 1 114 ? -11.711 -26.922 -21.203 1 93.69 114 ASP A N 1
ATOM 877 C CA . ASP A 1 114 ? -12.141 -26.438 -22.516 1 93.69 114 ASP A CA 1
ATOM 878 C C . ASP A 1 114 ? -11.703 -25 -22.75 1 93.69 114 ASP A C 1
ATOM 880 O O . ASP A 1 114 ? -11.016 -24.703 -23.734 1 93.69 114 ASP A O 1
ATOM 884 N N . ALA A 1 115 ? -11.961 -24.188 -21.797 1 94 115 ALA A N 1
ATOM 885 C CA . ALA A 1 115 ? -11.789 -22.75 -22 1 94 115 ALA A CA 1
ATOM 886 C C . ALA A 1 115 ? -10.328 -22.344 -21.828 1 94 115 ALA A C 1
ATOM 888 O O . ALA A 1 115 ? -9.875 -21.359 -22.422 1 94 115 ALA A O 1
ATOM 889 N N . THR A 1 116 ? -9.578 -23.109 -21.016 1 96.44 116 THR A N 1
ATOM 890 C CA . THR A 1 116 ? -8.172 -22.797 -20.766 1 96.44 116 THR A CA 1
ATOM 891 C C . THR A 1 116 ? -7.289 -24.016 -21.031 1 96.44 116 THR A C 1
ATOM 893 O O . THR A 1 116 ? -6.289 -24.219 -20.344 1 96.44 116 THR A O 1
ATOM 896 N N . GLY A 1 117 ? -7.668 -24.766 -22.047 1 97.56 117 GLY A N 1
ATOM 897 C CA . GLY A 1 117 ? -6.938 -25.969 -22.406 1 97.56 117 GLY A CA 1
ATOM 898 C C . GLY A 1 117 ? -5.48 -25.703 -22.75 1 97.56 117 GLY A C 1
ATOM 899 O O . GLY A 1 117 ? -4.617 -26.547 -22.5 1 97.56 117 GLY A O 1
ATOM 900 N N . PHE A 1 118 ? -5.188 -24.609 -23.312 1 97.88 118 PHE A N 1
ATOM 901 C CA . PHE A 1 118 ? -3.822 -24.234 -23.688 1 97.88 118 PHE A CA 1
ATOM 902 C C . PHE A 1 118 ? -2.941 -24.125 -22.438 1 97.88 118 PHE A C 1
ATOM 904 O O . PHE A 1 118 ? -1.746 -24.406 -22.5 1 97.88 118 PHE A O 1
ATOM 911 N N . VAL A 1 119 ? -3.541 -23.703 -21.328 1 98.44 119 VAL A N 1
ATOM 912 C CA . VAL A 1 119 ? -2.803 -23.641 -20.078 1 98.44 119 VAL A CA 1
ATOM 913 C C . VAL A 1 119 ? -2.438 -25.047 -19.609 1 98.44 119 VAL A C 1
ATOM 915 O O . VAL A 1 119 ? -1.29 -25.297 -19.234 1 98.44 119 VAL A O 1
ATOM 918 N N . MET A 1 120 ? -3.438 -25.984 -19.672 1 98.5 120 MET A N 1
ATOM 919 C CA . MET A 1 120 ? -3.205 -27.375 -19.25 1 98.5 120 MET A CA 1
ATOM 920 C C . MET A 1 120 ? -2.184 -28.047 -20.141 1 98.5 120 MET A C 1
ATOM 922 O O . MET A 1 120 ? -1.325 -28.797 -19.656 1 98.5 120 MET A O 1
ATOM 926 N N . GLU A 1 121 ? -2.258 -27.734 -21.375 1 98.56 121 GLU A N 1
ATOM 927 C CA . GLU A 1 121 ? -1.283 -28.297 -22.312 1 98.56 121 GLU A CA 1
ATOM 928 C C . GLU A 1 121 ? 0.124 -27.797 -22 1 98.56 121 GLU A C 1
ATOM 930 O O . GLU A 1 121 ? 1.083 -28.562 -22.016 1 98.56 121 GLU A O 1
ATOM 935 N N . THR A 1 122 ? 0.267 -26.484 -21.734 1 98.69 122 THR A N 1
ATOM 936 C CA . THR A 1 122 ? 1.553 -25.922 -21.359 1 98.69 122 THR A CA 1
ATOM 937 C C . THR A 1 122 ? 2.127 -26.641 -20.141 1 98.69 122 THR A C 1
ATOM 939 O O . THR A 1 122 ? 3.311 -26.984 -20.109 1 98.69 122 THR A O 1
ATOM 942 N N . ILE A 1 123 ? 1.287 -26.938 -19.156 1 98.75 123 ILE A N 1
ATOM 943 C CA . ILE A 1 123 ? 1.715 -27.594 -17.938 1 98.75 123 ILE A CA 1
ATOM 944 C C . ILE A 1 123 ? 2.207 -29 -18.25 1 98.75 123 ILE A C 1
ATOM 946 O O . ILE A 1 123 ? 3.273 -29.422 -17.781 1 98.75 123 ILE A O 1
ATOM 950 N N . ARG A 1 124 ? 1.477 -29.703 -19.047 1 98.44 124 ARG A N 1
ATOM 951 C CA . ARG A 1 124 ? 1.861 -31.062 -19.406 1 98.44 124 ARG A CA 1
ATOM 952 C C . ARG A 1 124 ? 3.211 -31.094 -20.125 1 98.44 124 ARG A C 1
ATOM 954 O O . ARG A 1 124 ? 4.066 -31.922 -19.812 1 98.44 124 ARG A O 1
ATOM 961 N N . LEU A 1 125 ? 3.373 -30.172 -21 1 98.56 125 LEU A N 1
ATOM 962 C CA . LEU A 1 125 ? 4.625 -30.078 -21.734 1 98.56 125 LEU A CA 1
ATOM 963 C C . LEU A 1 125 ? 5.785 -29.734 -20.812 1 98.56 125 LEU A C 1
ATOM 965 O O . LEU A 1 125 ? 6.859 -30.328 -20.906 1 98.56 125 LEU A O 1
ATOM 969 N N . LEU A 1 126 ? 5.586 -28.812 -19.938 1 98.56 126 LEU A N 1
ATOM 970 C CA . LEU A 1 126 ? 6.621 -28.359 -19.016 1 98.56 126 LEU A CA 1
ATOM 971 C C . LEU A 1 126 ? 7.047 -29.484 -18.078 1 98.56 126 LEU A C 1
ATOM 973 O O . LEU A 1 126 ? 8.219 -29.578 -17.703 1 98.56 126 LEU A O 1
ATOM 977 N N . ARG A 1 127 ? 6.137 -30.312 -17.672 1 97.56 127 ARG A N 1
ATOM 978 C CA . ARG A 1 127 ? 6.438 -31.406 -16.75 1 97.56 127 ARG A CA 1
ATOM 979 C C . ARG A 1 127 ? 7.426 -32.375 -17.375 1 97.56 127 ARG A C 1
ATOM 981 O O . ARG A 1 127 ? 8.211 -33.031 -16.656 1 97.56 127 ARG A O 1
ATOM 988 N N . GLY A 1 128 ? 7.375 -32.438 -18.656 1 95.75 128 GLY A N 1
ATOM 989 C CA . GLY A 1 128 ? 8.312 -33.281 -19.344 1 95.75 128 GLY A CA 1
ATOM 990 C C . GLY A 1 128 ? 9.68 -32.656 -19.531 1 95.75 128 GLY A C 1
ATOM 991 O O . GLY A 1 128 ? 10.672 -33.375 -19.719 1 95.75 128 GLY A O 1
ATOM 992 N N . GLU A 1 129 ? 9.773 -31.406 -19.344 1 96.12 129 GLU A N 1
ATOM 993 C CA . GLU A 1 129 ? 11 -30.703 -19.719 1 96.12 129 GLU A CA 1
ATOM 994 C C . GLU A 1 129 ? 11.734 -30.172 -18.5 1 96.12 129 GLU A C 1
ATOM 996 O O . GLU A 1 129 ? 12.961 -30.094 -18.484 1 96.12 129 GLU A O 1
ATOM 1001 N N . LEU A 1 130 ? 11.039 -29.844 -17.469 1 97.44 130 LEU A N 1
ATOM 1002 C CA . LEU A 1 130 ? 11.586 -29.141 -16.312 1 97.44 130 LEU A CA 1
ATOM 1003 C C . LEU A 1 130 ? 12.312 -30.094 -15.383 1 97.44 130 LEU A C 1
ATOM 1005 O O . LEU A 1 130 ? 11.836 -31.203 -15.141 1 97.44 130 LEU A O 1
ATOM 1009 N N . GLN A 1 131 ? 13.367 -29.625 -14.844 1 96.88 131 GLN A N 1
ATOM 1010 C CA . GLN A 1 131 ? 14.109 -30.375 -13.836 1 96.88 131 GLN A CA 1
ATOM 1011 C C . GLN A 1 131 ? 13.891 -29.781 -12.445 1 96.88 131 GLN A C 1
ATOM 1013 O O . GLN A 1 131 ? 14.617 -30.094 -11.508 1 96.88 131 GLN A O 1
ATOM 1018 N N . VAL A 1 132 ? 13.078 -28.812 -12.281 1 98.5 132 VAL A N 1
ATOM 1019 C CA . VAL A 1 132 ? 12.633 -28.203 -11.031 1 98.5 132 VAL A CA 1
ATOM 1020 C C . VAL A 1 132 ? 11.109 -28.219 -10.969 1 98.5 132 VAL A C 1
ATOM 1022 O O . VAL A 1 132 ? 10.438 -28.406 -11.984 1 98.5 132 VAL A O 1
ATOM 1025 N N . PRO A 1 133 ? 10.523 -28.078 -9.742 1 98.62 133 PRO A N 1
ATOM 1026 C CA . PRO A 1 133 ? 9.062 -28.094 -9.617 1 98.62 133 PRO A CA 1
ATOM 1027 C C . PRO A 1 133 ? 8.398 -26.953 -10.383 1 98.62 133 PRO A C 1
ATOM 1029 O O . PRO A 1 133 ? 8.961 -25.859 -10.492 1 98.62 133 PRO A O 1
ATOM 1032 N N . LEU A 1 134 ? 7.188 -27.234 -10.875 1 98.81 134 LEU A N 1
ATOM 1033 C CA . LEU A 1 134 ? 6.379 -26.266 -11.609 1 98.81 134 LEU A CA 1
ATOM 1034 C C . LEU A 1 134 ? 5.262 -25.719 -10.727 1 98.81 134 LEU A C 1
ATOM 1036 O O . LEU A 1 134 ? 4.496 -26.484 -10.133 1 98.81 134 LEU A O 1
ATOM 1040 N N . ILE A 1 135 ? 5.215 -24.406 -10.641 1 98.88 135 ILE A N 1
ATOM 1041 C CA . ILE A 1 135 ? 4.184 -23.703 -9.867 1 98.88 135 ILE A CA 1
ATOM 1042 C C . ILE A 1 135 ? 3.084 -23.219 -10.812 1 98.88 135 ILE A C 1
ATOM 1044 O O . ILE A 1 135 ? 3.34 -22.422 -11.711 1 98.88 135 ILE A O 1
ATOM 1048 N N . GLY A 1 136 ? 1.869 -23.75 -10.672 1 98.75 136 GLY A N 1
ATOM 1049 C CA . GLY A 1 136 ? 0.691 -23.141 -11.266 1 98.75 136 GLY A CA 1
ATOM 1050 C C . GLY A 1 136 ? 0.137 -21.984 -10.438 1 98.75 136 GLY A C 1
ATOM 1051 O O . GLY A 1 136 ? 0.628 -21.719 -9.344 1 98.75 136 GLY A O 1
ATOM 1052 N N . PHE A 1 137 ? -0.864 -21.281 -11.023 1 98.75 137 PHE A N 1
ATOM 1053 C CA . PHE A 1 137 ? -1.333 -20.172 -10.203 1 98.75 137 PHE A CA 1
ATOM 1054 C C . PHE A 1 137 ? -2.66 -19.641 -10.727 1 98.75 137 PHE A C 1
ATOM 1056 O O . PHE A 1 137 ? -3.08 -19.984 -11.836 1 98.75 137 PHE A O 1
ATOM 1063 N N . ALA A 1 138 ? -3.293 -18.844 -9.953 1 98.81 138 ALA A N 1
ATOM 1064 C CA . ALA A 1 138 ? -4.469 -18.047 -10.289 1 98.81 138 ALA A CA 1
ATOM 1065 C C . ALA A 1 138 ? -4.523 -16.766 -9.461 1 98.81 138 ALA A C 1
ATOM 1067 O O . ALA A 1 138 ? -3.799 -16.625 -8.469 1 98.81 138 ALA A O 1
ATOM 1068 N N . GLY A 1 139 ? -5.254 -15.82 -9.984 1 98.75 139 GLY A N 1
ATOM 1069 C CA . GLY A 1 139 ? -5.586 -14.672 -9.156 1 98.75 139 GLY A CA 1
ATOM 1070 C C . GLY A 1 139 ? -6.648 -14.977 -8.117 1 98.75 139 GLY A C 1
ATOM 1071 O O . GLY A 1 139 ? -7.594 -15.719 -8.391 1 98.75 139 GLY A O 1
ATOM 1072 N N . ALA A 1 140 ? -6.48 -14.383 -6.953 1 98.94 140 ALA A N 1
ATOM 1073 C CA . ALA A 1 140 ? -7.512 -14.508 -5.926 1 98.94 140 ALA A CA 1
ATOM 1074 C C . ALA A 1 140 ? -8.789 -13.789 -6.336 1 98.94 140 ALA A C 1
ATOM 1076 O O . ALA A 1 140 ? -8.742 -12.82 -7.105 1 98.94 140 ALA A O 1
ATOM 1077 N N . PRO A 1 141 ? -9.898 -14.234 -5.766 1 98.94 141 PRO A N 1
ATOM 1078 C CA . PRO A 1 141 ? -11.188 -13.672 -6.18 1 98.94 141 PRO A CA 1
ATOM 1079 C C . PRO A 1 141 ? -11.258 -12.164 -5.98 1 98.94 141 PRO A C 1
ATOM 1081 O O . PRO A 1 141 ? -11.742 -11.445 -6.859 1 98.94 141 PRO A O 1
ATOM 1084 N N . PHE A 1 142 ? -10.812 -11.602 -4.914 1 98.94 142 PHE A N 1
ATOM 1085 C CA . PHE A 1 142 ? -10.891 -10.164 -4.68 1 98.94 142 PHE A CA 1
ATOM 1086 C C . PHE A 1 142 ? -10.125 -9.398 -5.754 1 98.94 142 PHE A C 1
ATOM 1088 O O . PHE A 1 142 ? -10.633 -8.414 -6.297 1 98.94 142 PHE A O 1
ATOM 1095 N N . THR A 1 143 ? -8.914 -9.805 -5.992 1 98.88 143 THR A N 1
ATOM 1096 C CA . THR A 1 143 ? -8.094 -9.156 -7.012 1 98.88 143 THR A CA 1
ATOM 1097 C C . THR A 1 143 ? -8.773 -9.219 -8.375 1 98.88 143 THR A C 1
ATOM 1099 O O . THR A 1 143 ? -8.891 -8.203 -9.062 1 98.88 143 THR A O 1
ATOM 1102 N N . CYS A 1 144 ? -9.227 -10.406 -8.75 1 98.88 144 CYS A N 1
ATOM 1103 C CA . CYS A 1 144 ? -9.859 -10.578 -10.047 1 98.88 144 CYS A CA 1
ATOM 1104 C C . CYS A 1 144 ? -11.141 -9.758 -10.148 1 98.88 144 CYS A C 1
ATOM 1106 O O . CYS A 1 144 ? -11.375 -9.078 -11.148 1 98.88 144 CYS A O 1
ATOM 1108 N N . ALA A 1 145 ? -11.938 -9.805 -9.102 1 98.88 145 ALA A N 1
ATOM 1109 C CA . ALA A 1 145 ? -13.164 -9.008 -9.07 1 98.88 145 ALA A CA 1
ATOM 1110 C C . ALA A 1 145 ? -12.852 -7.52 -9.219 1 98.88 145 ALA A C 1
ATOM 1112 O O . ALA A 1 145 ? -13.57 -6.797 -9.914 1 98.88 145 ALA A O 1
ATOM 1113 N N . THR A 1 146 ? -11.82 -7.074 -8.578 1 98.81 146 THR A N 1
ATOM 1114 C CA . THR A 1 146 ? -11.445 -5.668 -8.625 1 98.81 146 THR A CA 1
ATOM 1115 C C . THR A 1 146 ? -11.117 -5.242 -10.055 1 98.81 146 THR A C 1
ATOM 1117 O O . THR A 1 146 ? -11.555 -4.18 -10.508 1 98.81 146 THR A O 1
ATOM 1120 N N . TYR A 1 147 ? -10.414 -6.07 -10.789 1 98.38 147 TYR A N 1
ATOM 1121 C CA . TYR A 1 147 ? -10.148 -5.766 -12.195 1 98.38 147 TYR A CA 1
ATOM 1122 C C . TYR A 1 147 ? -11.453 -5.66 -12.977 1 98.38 147 TYR A C 1
ATOM 1124 O O . TYR A 1 147 ? -11.617 -4.75 -13.797 1 98.38 147 TYR A O 1
ATOM 1132 N N . LEU A 1 148 ? -12.352 -6.559 -12.719 1 98.75 148 LEU A N 1
ATOM 1133 C CA . LEU A 1 148 ? -13.602 -6.621 -13.469 1 98.75 148 LEU A CA 1
ATOM 1134 C C . LEU A 1 148 ? -14.5 -5.441 -13.125 1 98.75 148 LEU A C 1
ATOM 1136 O O . LEU A 1 148 ? -15.273 -4.977 -13.969 1 98.75 148 LEU A O 1
ATOM 1140 N N . ILE A 1 149 ? -14.398 -4.953 -11.906 1 98.81 149 ILE A N 1
ATOM 1141 C CA . ILE A 1 149 ? -15.258 -3.869 -11.43 1 98.81 149 ILE A CA 1
ATOM 1142 C C . ILE A 1 149 ? -14.664 -2.525 -11.844 1 98.81 149 ILE A C 1
ATOM 1144 O O . ILE A 1 149 ? -15.383 -1.643 -12.32 1 98.81 149 ILE A O 1
ATOM 1148 N N . GLU A 1 150 ? -13.352 -2.381 -11.727 1 98.12 150 GLU A N 1
ATOM 1149 C CA . GLU A 1 150 ? -12.656 -1.133 -12.031 1 98.12 150 GLU A CA 1
ATOM 1150 C C . GLU A 1 150 ? -12.445 -0.97 -13.531 1 98.12 150 GLU A C 1
ATOM 1152 O O . GLU A 1 150 ? -12.281 0.148 -14.023 1 98.12 150 GLU A O 1
ATOM 1157 N N . GLY A 1 151 ? -12.391 -2.08 -14.289 1 97.25 151 GLY A N 1
ATOM 1158 C CA . GLY A 1 151 ? -12.102 -2.055 -15.711 1 97.25 151 GLY A CA 1
ATOM 1159 C C . GLY A 1 151 ? -10.617 -2.086 -16.016 1 97.25 151 GLY A C 1
ATOM 1160 O O . GLY A 1 151 ? -10.211 -1.874 -17.172 1 97.25 151 GLY A O 1
ATOM 1161 N N . GLY A 1 152 ? -9.836 -2.311 -15.055 1 95.62 152 GLY A N 1
ATOM 1162 C CA . GLY A 1 152 ? -8.383 -2.33 -15.156 1 95.62 152 GLY A CA 1
ATOM 1163 C C . GLY A 1 152 ? -7.691 -2.102 -13.828 1 95.62 152 GLY A C 1
ATOM 1164 O O . GLY A 1 152 ? -8.258 -2.385 -12.773 1 95.62 152 GLY A O 1
ATOM 1165 N N . SER A 1 153 ? -6.473 -1.694 -13.883 1 91.38 153 SER A N 1
ATOM 1166 C CA . SER A 1 153 ? -5.766 -1.35 -12.648 1 91.38 153 SER A CA 1
ATOM 1167 C C . SER A 1 153 ? -6.383 -0.124 -11.984 1 91.38 153 SER A C 1
ATOM 1169 O O . SER A 1 153 ? -7.113 0.635 -12.625 1 91.38 153 SER A O 1
ATOM 1171 N N . SER A 1 154 ? -6.109 0.024 -10.719 1 90.75 154 SER A N 1
ATOM 1172 C CA . SER A 1 154 ? -6.691 1.143 -9.984 1 90.75 154 SER A CA 1
ATOM 1173 C C . SER A 1 154 ? -5.699 1.718 -8.977 1 90.75 154 SER A C 1
ATOM 1175 O O . SER A 1 154 ? -4.875 0.987 -8.422 1 90.75 154 SER A O 1
ATOM 1177 N N . LYS A 1 155 ? -5.844 2.992 -8.734 1 85.12 155 LYS A N 1
ATOM 1178 C CA . LYS A 1 155 ? -5.023 3.656 -7.723 1 85.12 155 LYS A CA 1
ATOM 1179 C C . LYS A 1 155 ? -5.793 3.818 -6.414 1 85.12 155 LYS A C 1
ATOM 1181 O O . LYS A 1 155 ? -5.207 3.746 -5.332 1 85.12 155 LYS A O 1
ATOM 1186 N N . VAL A 1 156 ? -7.035 4.012 -6.59 1 89.88 156 VAL A N 1
ATOM 1187 C CA . VAL A 1 156 ? -7.777 4.387 -5.391 1 89.88 156 VAL A CA 1
ATOM 1188 C C . VAL A 1 156 ? -8.844 3.334 -5.094 1 89.88 156 VAL A C 1
ATOM 1190 O O . VAL A 1 156 ? -9.367 3.273 -3.979 1 89.88 156 VAL A O 1
ATOM 1193 N N . PHE A 1 157 ? -9.281 2.459 -6.168 1 97.12 157 PHE A N 1
ATOM 1194 C CA . PHE A 1 157 ? -10.195 1.338 -6 1 97.12 157 PHE A CA 1
ATOM 1195 C C . PHE A 1 157 ? -11.594 1.827 -5.621 1 97.12 157 PHE A C 1
ATOM 1197 O O . PHE A 1 157 ? -12.266 1.216 -4.789 1 97.12 157 PHE A O 1
ATOM 1204 N N . TRP A 1 158 ? -11.969 2.975 -6.109 1 96.69 158 TRP A N 1
ATOM 1205 C CA . TRP A 1 158 ? -13.227 3.625 -5.75 1 96.69 158 TRP A CA 1
ATOM 1206 C C . TRP A 1 158 ? -14.422 2.74 -6.094 1 96.69 158 TRP A C 1
ATOM 1208 O O . TRP A 1 158 ? -15.266 2.463 -5.238 1 96.69 158 TRP A O 1
ATOM 1218 N N . GLU A 1 159 ? -14.461 2.219 -7.348 1 98.12 159 GLU A N 1
ATOM 1219 C CA . GLU A 1 159 ? -15.625 1.463 -7.793 1 98.12 159 GLU A CA 1
ATOM 1220 C C . GLU A 1 159 ? -15.773 0.158 -7.016 1 98.12 159 GLU A C 1
ATOM 1222 O O . GLU A 1 159 ? -16.891 -0.248 -6.676 1 98.12 159 GLU A O 1
ATOM 1227 N N . THR A 1 160 ? -14.703 -0.468 -6.75 1 98.69 160 THR A N 1
ATOM 1228 C CA . THR A 1 160 ? -14.727 -1.726 -6.012 1 98.69 160 THR A CA 1
ATOM 1229 C C . THR A 1 160 ? -15.219 -1.507 -4.582 1 98.69 160 THR A C 1
ATOM 1231 O O . THR A 1 160 ? -16.141 -2.184 -4.133 1 98.69 160 THR A O 1
ATOM 1234 N N . LYS A 1 161 ? -14.617 -0.553 -3.887 1 98.31 161 LYS A N 1
ATOM 1235 C CA . LYS A 1 161 ? -15 -0.301 -2.5 1 98.31 161 LYS A CA 1
ATOM 1236 C C . LYS A 1 161 ? -16.422 0.227 -2.412 1 98.31 161 LYS A C 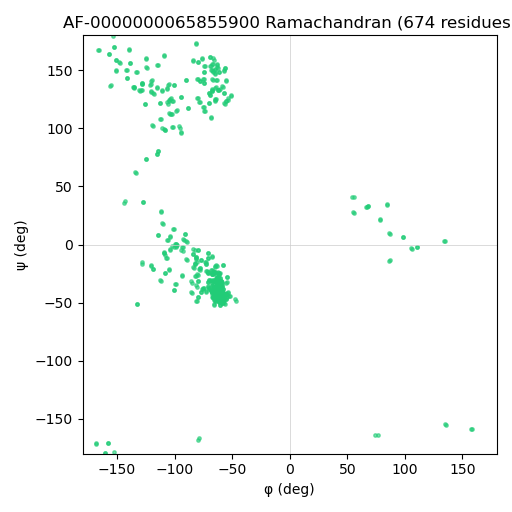1
ATOM 1238 O O . LYS A 1 161 ? -17.172 -0.127 -1.494 1 98.31 161 LYS A O 1
ATOM 1243 N N . LYS A 1 162 ? -16.75 1.097 -3.34 1 98.31 162 LYS A N 1
ATOM 1244 C CA . LYS A 1 162 ? -18.125 1.575 -3.391 1 98.31 162 LYS A CA 1
ATOM 1245 C C . LYS A 1 162 ? -19.109 0.412 -3.502 1 98.31 162 LYS A C 1
ATOM 1247 O O . LYS A 1 162 ? -20.094 0.352 -2.766 1 98.31 162 LYS A O 1
ATOM 1252 N N . MET A 1 163 ? -18.859 -0.539 -4.398 1 98.69 163 MET A N 1
ATOM 1253 C CA . MET A 1 163 ? -19.734 -1.691 -4.57 1 98.69 163 MET A CA 1
ATOM 1254 C C . MET A 1 163 ? -19.766 -2.541 -3.307 1 98.69 163 MET A C 1
ATOM 1256 O O . MET A 1 163 ? -20.844 -2.973 -2.875 1 98.69 163 MET A O 1
ATOM 1260 N N . MET A 1 164 ? -18.641 -2.793 -2.676 1 98.62 164 MET A N 1
ATOM 1261 C CA . MET A 1 164 ? -18.562 -3.559 -1.435 1 98.62 164 MET A CA 1
ATOM 1262 C C . MET A 1 164 ? -19.516 -2.992 -0.386 1 98.62 164 MET A C 1
ATOM 1264 O O . MET A 1 164 ? -20.234 -3.742 0.272 1 98.62 164 MET A O 1
ATOM 1268 N N . PHE A 1 165 ? -19.531 -1.681 -0.272 1 98.44 165 PHE A N 1
ATOM 1269 C CA . PHE A 1 165 ? -20.172 -1.061 0.88 1 98.44 165 PHE A CA 1
ATOM 1270 C C . PHE A 1 165 ? -21.609 -0.711 0.569 1 98.44 165 PHE A C 1
ATOM 1272 O O . PHE A 1 165 ? -22.469 -0.693 1.466 1 98.44 165 PHE A O 1
ATOM 1279 N N . THR A 1 166 ? -21.906 -0.485 -0.717 1 98.12 166 THR A N 1
ATOM 1280 C CA . THR A 1 166 ? -23.25 -0.001 -1.026 1 98.12 166 THR A CA 1
ATOM 1281 C C . THR A 1 166 ? -24.078 -1.09 -1.706 1 98.12 166 THR A C 1
ATOM 1283 O O . THR A 1 166 ? -25.297 -1.026 -1.72 1 98.12 166 THR A O 1
ATOM 1286 N N . GLN A 1 167 ? -23.422 -2.053 -2.367 1 98.38 167 GLN A N 1
ATOM 1287 C CA . GLN A 1 167 ? -24.078 -3.16 -3.045 1 98.38 167 GLN A CA 1
ATOM 1288 C C . GLN A 1 167 ? -23.406 -4.488 -2.717 1 98.38 167 GLN A C 1
ATOM 1290 O O . GLN A 1 167 ? -23 -5.223 -3.617 1 98.38 167 GLN A O 1
ATOM 1295 N N . PRO A 1 168 ? -23.422 -4.84 -1.427 1 98.44 168 PRO A N 1
ATOM 1296 C CA . PRO A 1 168 ? -22.656 -6.016 -1.019 1 98.44 168 PRO A CA 1
ATOM 1297 C C . PRO A 1 168 ? -23.172 -7.305 -1.651 1 98.44 168 PRO A C 1
ATOM 1299 O O . PRO A 1 168 ? -22.391 -8.227 -1.905 1 98.44 168 PRO A O 1
ATOM 1302 N N . GLU A 1 169 ? -24.438 -7.449 -1.924 1 98.44 169 GLU A N 1
ATOM 1303 C CA . GLU A 1 169 ? -24.969 -8.664 -2.539 1 98.44 169 GLU A CA 1
ATOM 1304 C C . GLU A 1 169 ? -24.422 -8.852 -3.949 1 98.44 169 GLU A C 1
ATOM 1306 O O . GLU A 1 169 ? -24.062 -9.961 -4.332 1 98.44 169 GLU A O 1
ATOM 1311 N N . LEU A 1 170 ? -24.422 -7.766 -4.707 1 98.81 170 LEU A N 1
ATOM 1312 C CA . LEU A 1 170 ? -23.828 -7.812 -6.043 1 98.81 170 LEU A CA 1
ATOM 1313 C C . LEU A 1 170 ? -22.359 -8.203 -5.973 1 98.81 170 LEU A C 1
ATOM 1315 O O . LEU A 1 170 ? -21.906 -9.07 -6.723 1 98.81 170 LEU A O 1
ATOM 1319 N N . PHE A 1 171 ? -21.641 -7.605 -5.062 1 98.88 171 PHE A N 1
ATOM 1320 C CA . PHE A 1 171 ? -20.219 -7.883 -4.887 1 98.88 171 PHE A CA 1
ATOM 1321 C C . PHE A 1 171 ? -19.984 -9.359 -4.574 1 98.88 171 PHE A C 1
ATOM 1323 O O . PHE A 1 171 ? -19.172 -10.008 -5.219 1 98.88 171 PHE A O 1
ATOM 1330 N N . HIS A 1 172 ? -20.734 -9.883 -3.596 1 98.88 172 HIS A N 1
ATOM 1331 C CA . HIS A 1 172 ? -20.578 -11.281 -3.199 1 98.88 172 HIS A CA 1
ATOM 1332 C C . HIS A 1 172 ? -20.953 -12.219 -4.344 1 98.88 172 HIS A C 1
ATOM 1334 O O . HIS A 1 172 ? -20.375 -13.289 -4.484 1 98.88 172 HIS A O 1
ATOM 1340 N N . GLY A 1 173 ? -21.922 -11.797 -5.152 1 98.88 173 GLY A N 1
ATOM 1341 C CA . GLY A 1 173 ? -22.25 -12.586 -6.324 1 98.88 173 GLY A CA 1
ATOM 1342 C C . GLY A 1 173 ? -21.094 -12.727 -7.297 1 98.88 173 GLY A C 1
ATOM 1343 O O . GLY A 1 173 ? -20.828 -13.82 -7.809 1 98.88 173 GLY A O 1
ATOM 1344 N N . ILE A 1 174 ? -20.422 -11.625 -7.551 1 98.88 174 ILE A N 1
ATOM 1345 C CA . ILE A 1 174 ? -19.25 -11.633 -8.422 1 98.88 174 ILE A CA 1
ATOM 1346 C C . ILE A 1 174 ? -18.188 -12.539 -7.832 1 98.88 174 ILE A C 1
ATOM 1348 O O . ILE A 1 174 ? -17.641 -13.398 -8.531 1 98.88 174 ILE A O 1
ATOM 1352 N N . MET A 1 175 ? -17.938 -12.391 -6.527 1 98.88 175 MET A N 1
ATOM 1353 C CA . MET A 1 175 ? -16.922 -13.172 -5.828 1 98.88 175 MET A CA 1
ATOM 1354 C C . MET A 1 175 ? -17.234 -14.664 -5.906 1 98.88 175 MET A C 1
ATOM 1356 O O . MET A 1 175 ? -16.344 -15.484 -6.109 1 98.88 175 MET A O 1
ATOM 1360 N N . GLU A 1 176 ? -18.453 -15 -5.77 1 98.81 176 GLU A N 1
ATOM 1361 C CA . GLU A 1 176 ? -18.875 -16.391 -5.801 1 98.81 176 GLU A CA 1
ATOM 1362 C C . GLU A 1 176 ? -18.578 -17.047 -7.148 1 98.81 176 GLU A C 1
ATOM 1364 O O . GLU A 1 176 ? -18.031 -18.141 -7.207 1 98.81 176 GLU A O 1
ATOM 1369 N N . LYS A 1 177 ? -18.891 -16.406 -8.195 1 98.81 177 LYS A N 1
ATOM 1370 C CA . LYS A 1 177 ? -18.656 -16.953 -9.531 1 98.81 177 LYS A CA 1
ATOM 1371 C C . LYS A 1 177 ? -17.156 -17.094 -9.805 1 98.81 177 LYS A C 1
ATOM 1373 O O . LYS A 1 177 ? -16.719 -18.125 -10.32 1 98.81 177 LYS A O 1
ATOM 1378 N N . ILE A 1 178 ? -16.438 -16.078 -9.438 1 98.88 178 ILE A N 1
ATOM 1379 C CA . ILE A 1 178 ? -15 -16.125 -9.648 1 98.88 178 ILE A CA 1
ATOM 1380 C C . ILE A 1 178 ? -14.391 -17.266 -8.828 1 98.88 178 ILE A C 1
ATOM 1382 O O . ILE A 1 178 ? -13.508 -17.969 -9.297 1 98.88 178 ILE A O 1
ATOM 1386 N N . THR A 1 179 ? -14.875 -17.391 -7.602 1 98.94 179 THR A N 1
ATOM 1387 C CA . THR A 1 179 ? -14.367 -18.438 -6.723 1 98.94 179 THR A CA 1
ATOM 1388 C C . THR A 1 179 ? -14.594 -19.812 -7.336 1 98.94 179 THR A C 1
ATOM 1390 O O . THR A 1 179 ? -13.68 -20.641 -7.395 1 98.94 179 THR A O 1
ATOM 1393 N N . GLN A 1 180 ? -15.75 -20.047 -7.844 1 98.81 180 GLN A N 1
ATOM 1394 C CA . GLN A 1 180 ? -16.062 -21.344 -8.453 1 98.81 180 GLN A CA 1
ATOM 1395 C C . GLN A 1 180 ? -15.195 -21.594 -9.68 1 98.81 180 GLN A C 1
ATOM 1397 O O . GLN A 1 180 ? -14.664 -22.688 -9.859 1 98.81 180 GLN A O 1
ATOM 1402 N N . ALA A 1 181 ? -15.062 -20.609 -10.492 1 98.81 181 ALA A N 1
ATOM 1403 C CA . ALA A 1 181 ? -14.219 -20.734 -11.68 1 98.81 181 ALA A CA 1
ATOM 1404 C C . ALA A 1 181 ? -12.766 -20.984 -11.297 1 98.81 181 ALA A C 1
ATOM 1406 O O . ALA A 1 181 ? -12.086 -21.797 -11.93 1 98.81 181 ALA A O 1
ATOM 1407 N N . THR A 1 182 ? -12.305 -20.297 -10.289 1 98.88 182 THR A N 1
ATOM 1408 C CA . THR A 1 182 ? -10.914 -20.438 -9.844 1 98.88 182 THR A CA 1
ATOM 1409 C C . THR A 1 182 ? -10.656 -21.828 -9.289 1 98.88 182 THR A C 1
ATOM 1411 O O . THR A 1 182 ? -9.602 -22.422 -9.539 1 98.88 182 THR A O 1
ATOM 1414 N N . ILE A 1 183 ? -11.602 -22.359 -8.539 1 98.88 183 ILE A N 1
ATOM 1415 C CA . ILE A 1 183 ? -11.492 -23.719 -8 1 98.88 183 ILE A CA 1
ATOM 1416 C C . ILE A 1 183 ? -11.289 -24.703 -9.148 1 98.88 183 ILE A C 1
ATOM 1418 O O . ILE A 1 183 ? -10.336 -25.484 -9.141 1 98.88 183 ILE A O 1
ATOM 1422 N N . LEU A 1 184 ? -12.125 -24.641 -10.164 1 98.81 184 LEU A N 1
ATOM 1423 C CA . LEU A 1 184 ? -12.055 -25.562 -11.297 1 98.81 184 LEU A CA 1
ATOM 1424 C C . LEU A 1 184 ? -10.742 -25.375 -12.055 1 98.81 184 LEU A C 1
ATOM 1426 O O . LEU A 1 184 ? -10.117 -26.359 -12.461 1 98.81 184 LEU A O 1
ATOM 1430 N N . TYR A 1 185 ? -10.359 -24.188 -12.18 1 98.75 185 TYR A N 1
ATOM 1431 C CA . TYR A 1 185 ? -9.148 -23.828 -12.914 1 98.75 185 TYR A CA 1
ATOM 1432 C C . TYR A 1 185 ? -7.91 -24.391 -12.227 1 98.75 185 TYR A C 1
ATOM 1434 O O . TYR A 1 185 ? -7.062 -25.016 -12.867 1 98.75 185 TYR A O 1
ATOM 1442 N N . LEU A 1 186 ? -7.797 -24.188 -10.922 1 98.88 186 LEU A N 1
ATOM 1443 C CA . LEU A 1 186 ? -6.637 -24.641 -10.172 1 98.88 186 LEU A CA 1
ATOM 1444 C C . LEU A 1 186 ? -6.637 -26.172 -10.047 1 98.88 186 LEU A C 1
ATOM 1446 O O . LEU A 1 186 ? -5.578 -26.797 -10.07 1 98.88 186 LEU A O 1
ATOM 1450 N N . GLN A 1 187 ? -7.797 -26.781 -9.898 1 98.81 187 GLN A N 1
ATOM 1451 C CA . GLN A 1 187 ? -7.863 -28.234 -9.898 1 98.81 187 GLN A CA 1
ATOM 1452 C C . GLN A 1 187 ? -7.387 -28.812 -11.227 1 98.81 187 GLN A C 1
ATOM 1454 O O . GLN A 1 187 ? -6.691 -29.828 -11.25 1 98.81 187 GLN A O 1
ATOM 1459 N N . ALA A 1 188 ? -7.812 -28.156 -12.305 1 98.75 188 ALA A N 1
ATOM 1460 C CA . ALA A 1 188 ? -7.363 -28.594 -13.625 1 98.75 188 ALA A CA 1
ATOM 1461 C C . ALA A 1 188 ? -5.844 -28.484 -13.75 1 98.75 188 ALA A C 1
ATOM 1463 O O . ALA A 1 188 ? -5.195 -29.375 -14.312 1 98.75 188 ALA A O 1
ATOM 1464 N N . GLN A 1 189 ? -5.277 -27.406 -13.25 1 98.81 189 GLN A N 1
ATOM 1465 C CA . GLN A 1 189 ? -3.828 -27.234 -13.281 1 98.81 189 GLN A CA 1
ATOM 1466 C C . GLN A 1 189 ? -3.129 -28.328 -12.477 1 98.81 189 GLN A C 1
ATOM 1468 O O . GLN A 1 189 ? -2.104 -28.875 -12.906 1 98.81 189 GLN A O 1
ATOM 1473 N N . ALA A 1 190 ? -3.67 -28.656 -11.32 1 98.75 190 ALA A N 1
ATOM 1474 C CA . ALA A 1 190 ? -3.125 -29.734 -10.5 1 98.75 190 ALA A CA 1
ATOM 1475 C C . ALA A 1 190 ? -3.174 -31.062 -11.242 1 98.75 190 ALA A C 1
ATOM 1477 O O . ALA A 1 190 ? -2.18 -31.797 -11.289 1 98.75 190 ALA A O 1
ATOM 1478 N N . ARG A 1 191 ? -4.27 -31.344 -11.906 1 98.5 191 ARG A N 1
ATOM 1479 C CA . ARG A 1 191 ? -4.43 -32.594 -12.648 1 98.5 191 ARG A CA 1
ATOM 1480 C C . ARG A 1 191 ? -3.475 -32.625 -13.836 1 98.5 191 ARG A C 1
ATOM 1482 O O . ARG A 1 191 ? -2.99 -33.719 -14.203 1 98.5 191 ARG A O 1
ATOM 1489 N N . ALA A 1 192 ? -3.248 -31.469 -14.383 1 98.5 192 ALA A N 1
ATOM 1490 C CA . ALA A 1 192 ? -2.379 -31.391 -15.555 1 98.5 192 ALA A CA 1
ATOM 1491 C C . ALA A 1 192 ? -0.92 -31.625 -15.172 1 98.5 192 ALA A C 1
ATOM 1493 O O . ALA A 1 192 ? -0.08 -31.891 -16.031 1 98.5 192 ALA A O 1
ATOM 1494 N N . GLY A 1 193 ? -0.584 -31.375 -13.867 1 98.44 193 GLY A N 1
ATOM 1495 C CA . GLY A 1 193 ? 0.753 -31.75 -13.445 1 98.44 193 GLY A CA 1
ATOM 1496 C C . GLY A 1 193 ? 1.458 -30.688 -12.641 1 98.44 193 GLY A C 1
ATOM 1497 O O . GLY A 1 193 ? 2.623 -30.844 -12.273 1 98.44 193 GLY A O 1
ATOM 1498 N N . ALA A 1 194 ? 0.795 -29.547 -12.336 1 98.69 194 ALA A N 1
ATOM 1499 C CA . ALA A 1 194 ? 1.414 -28.578 -11.453 1 98.69 194 ALA A CA 1
ATOM 1500 C C . ALA A 1 194 ? 1.82 -29.219 -10.125 1 98.69 194 ALA A C 1
ATOM 1502 O O . ALA A 1 194 ? 1.086 -30.031 -9.578 1 98.69 194 ALA A O 1
ATOM 1503 N N . GLN A 1 195 ? 2.945 -28.812 -9.625 1 98.69 195 GLN A N 1
ATOM 1504 C CA . GLN A 1 195 ? 3.465 -29.469 -8.43 1 98.69 195 GLN A CA 1
ATOM 1505 C C . GLN A 1 195 ? 3.326 -28.562 -7.207 1 98.69 195 GLN A C 1
ATOM 1507 O O . GLN A 1 195 ? 3.555 -29 -6.078 1 98.69 195 GLN A O 1
ATOM 1512 N N . ALA A 1 196 ? 3.02 -27.328 -7.344 1 98.81 196 ALA A N 1
ATOM 1513 C CA . ALA A 1 196 ? 2.574 -26.344 -6.367 1 98.81 196 ALA A CA 1
ATOM 1514 C C . ALA A 1 196 ? 1.621 -25.328 -7.008 1 98.81 196 ALA A C 1
ATOM 1516 O O . ALA A 1 196 ? 1.578 -25.203 -8.234 1 98.81 196 ALA A O 1
ATOM 1517 N N . LEU A 1 197 ? 0.821 -24.719 -6.199 1 98.94 197 LEU A N 1
ATOM 1518 C CA . LEU A 1 197 ? -0.102 -23.703 -6.691 1 98.94 197 LEU A CA 1
ATOM 1519 C C . LEU A 1 197 ? 0.021 -22.422 -5.879 1 98.94 197 LEU A C 1
ATOM 1521 O O . LEU A 1 197 ? 0.161 -22.469 -4.656 1 98.94 197 LEU A O 1
ATOM 1525 N N . GLN A 1 198 ? 0.001 -21.328 -6.574 1 98.88 198 GLN A N 1
ATOM 1526 C CA . GLN A 1 198 ? 0.037 -20.047 -5.895 1 98.88 198 GLN A CA 1
ATOM 1527 C C . GLN A 1 198 ? -1.202 -19.219 -6.223 1 98.88 198 GLN A C 1
ATOM 1529 O O . GLN A 1 198 ? -1.62 -19.141 -7.379 1 98.88 198 GLN A O 1
ATOM 1534 N N . ILE A 1 199 ? -1.79 -18.688 -5.191 1 98.94 199 ILE A N 1
ATOM 1535 C CA . ILE A 1 199 ? -2.908 -17.766 -5.32 1 98.94 199 ILE A CA 1
ATOM 1536 C C . ILE A 1 199 ? -2.424 -16.344 -5.082 1 98.94 199 ILE A C 1
ATOM 1538 O O . ILE A 1 199 ? -2.031 -15.984 -3.969 1 98.94 199 ILE A O 1
ATOM 1542 N N . PHE A 1 200 ? -2.449 -15.547 -6.156 1 98.75 200 PHE A N 1
ATOM 1543 C CA . PHE A 1 200 ? -2.016 -14.156 -6.078 1 98.75 200 PHE A CA 1
ATOM 1544 C C . PHE A 1 200 ? -3.178 -13.25 -5.695 1 98.75 200 PHE A C 1
ATOM 1546 O O . PHE A 1 200 ? -4.156 -13.133 -6.434 1 98.75 200 PHE A O 1
ATOM 1553 N N . ASP A 1 201 ? -3.068 -12.617 -4.602 1 98.62 201 ASP A N 1
ATOM 1554 C CA . ASP A 1 201 ? -4.043 -11.609 -4.199 1 98.62 201 ASP A CA 1
ATOM 1555 C C . ASP A 1 201 ? -3.41 -10.219 -4.156 1 98.62 201 ASP A C 1
ATOM 1557 O O . ASP A 1 201 ? -3.193 -9.656 -3.08 1 98.62 201 ASP A O 1
ATOM 1561 N N . SER A 1 202 ? -3.293 -9.609 -5.305 1 97.56 202 SER A N 1
ATOM 1562 C CA . SER A 1 202 ? -2.477 -8.422 -5.535 1 97.56 202 SER A CA 1
ATOM 1563 C C . SER A 1 202 ? -3.09 -7.191 -4.875 1 97.56 202 SER A C 1
ATOM 1565 O O . SER A 1 202 ? -2.379 -6.246 -4.52 1 97.56 202 SER A O 1
ATOM 1567 N N . TRP A 1 203 ? -4.391 -7.234 -4.664 1 97.94 203 TRP A N 1
ATOM 1568 C CA . TRP A 1 203 ? -5.066 -6.02 -4.215 1 97.94 203 TRP A CA 1
ATOM 1569 C C . TRP A 1 203 ? -5.621 -6.191 -2.807 1 97.94 203 TRP A C 1
ATOM 1571 O O . TRP A 1 203 ? -6.285 -5.297 -2.279 1 97.94 203 TRP A O 1
ATOM 1581 N N . ALA A 1 204 ? -5.289 -7.281 -2.154 1 97.88 204 ALA A N 1
ATOM 1582 C CA . ALA A 1 204 ? -5.883 -7.594 -0.856 1 97.88 204 ALA A CA 1
ATOM 1583 C C . ALA A 1 204 ? -5.477 -6.559 0.192 1 97.88 204 ALA A C 1
ATOM 1585 O O . ALA A 1 204 ? -6.258 -6.246 1.096 1 97.88 204 ALA A O 1
ATOM 1586 N N . GLY A 1 205 ? -4.27 -6.008 -0.005 1 97.38 205 GLY A N 1
ATOM 1587 C CA . GLY A 1 205 ? -3.697 -5.133 1.008 1 97.38 205 GLY A CA 1
ATOM 1588 C C . GLY A 1 205 ? -4.406 -3.795 1.109 1 97.38 205 GLY A C 1
ATOM 1589 O O . GLY A 1 205 ? -4.148 -3.018 2.031 1 97.38 205 GLY A O 1
ATOM 1590 N N . VAL A 1 206 ? -5.348 -3.467 0.217 1 97.56 206 VAL A N 1
ATOM 1591 C CA . VAL A 1 206 ? -6.07 -2.201 0.274 1 97.56 206 VAL A CA 1
ATOM 1592 C C . VAL A 1 206 ? -7.207 -2.301 1.289 1 97.56 206 VAL A C 1
ATOM 1594 O O . VAL A 1 206 ? -7.812 -1.29 1.655 1 97.56 206 VAL A O 1
ATOM 1597 N N . LEU A 1 207 ? -7.496 -3.521 1.762 1 98.44 207 LEU A N 1
ATOM 1598 C CA . LEU A 1 207 ? -8.633 -3.748 2.645 1 98.44 207 LEU A CA 1
ATOM 1599 C C . LEU A 1 207 ? -8.227 -3.59 4.105 1 98.44 207 LEU A C 1
ATOM 1601 O O . LEU A 1 207 ? -7.129 -3.986 4.496 1 98.44 207 LEU A O 1
ATOM 1605 N N . ALA A 1 208 ? -9.102 -3.012 4.883 1 98.06 208 ALA A N 1
ATOM 1606 C CA . ALA A 1 208 ? -8.984 -3.131 6.332 1 98.06 208 ALA A CA 1
ATOM 1607 C C . ALA A 1 208 ? -9.125 -4.582 6.777 1 98.06 208 ALA A C 1
ATOM 1609 O O . ALA A 1 208 ? -9.781 -5.383 6.105 1 98.06 208 ALA A O 1
ATOM 1610 N N . PRO A 1 209 ? -8.562 -4.926 7.918 1 98.12 209 PRO A N 1
ATOM 1611 C CA . PRO A 1 209 ? -8.672 -6.305 8.398 1 98.12 209 PRO A CA 1
ATOM 1612 C C . PRO A 1 209 ? -10.125 -6.789 8.469 1 98.12 209 PRO A C 1
ATOM 1614 O O . PRO A 1 209 ? -10.422 -7.91 8.062 1 98.12 209 PRO A O 1
ATOM 1617 N N . CYS A 1 210 ? -11.031 -5.953 8.922 1 98 210 CYS A N 1
ATOM 1618 C CA . CYS A 1 210 ? -12.422 -6.359 9.055 1 98 210 CYS A CA 1
ATOM 1619 C C . CYS A 1 210 ? -13.055 -6.586 7.688 1 98 210 CYS A C 1
ATOM 1621 O O . CYS A 1 210 ? -13.914 -7.457 7.527 1 98 210 CYS A O 1
ATOM 1623 N N . ASP A 1 211 ? -12.672 -5.801 6.73 1 98.69 211 ASP A N 1
ATOM 1624 C CA . ASP A 1 211 ? -13.203 -5.965 5.383 1 98.69 211 ASP A CA 1
ATOM 1625 C C . ASP A 1 211 ? -12.586 -7.18 4.691 1 98.69 211 ASP A C 1
ATOM 1627 O O . ASP A 1 211 ? -13.273 -7.895 3.957 1 98.69 211 ASP A O 1
ATOM 1631 N N . PHE A 1 212 ? -11.273 -7.414 4.949 1 98.81 212 PHE A N 1
ATOM 1632 C CA . PHE A 1 212 ? -10.609 -8.602 4.422 1 98.81 212 PHE A CA 1
ATOM 1633 C C . PHE A 1 212 ? -11.305 -9.867 4.902 1 98.81 212 PHE A C 1
ATOM 1635 O O . PHE A 1 212 ? -11.508 -10.805 4.129 1 98.81 212 PHE A O 1
ATOM 1642 N N . GLU A 1 213 ? -11.68 -9.906 6.09 1 98.56 213 GLU A N 1
ATOM 1643 C CA . GLU A 1 213 ? -12.32 -11.047 6.734 1 98.56 213 GLU A CA 1
ATOM 1644 C C . GLU A 1 213 ? -13.664 -11.367 6.086 1 98.56 213 GLU A C 1
ATOM 1646 O O . GLU A 1 213 ? -14.07 -12.531 6.027 1 98.56 213 GLU A O 1
ATOM 1651 N N . VAL A 1 214 ? -14.281 -10.328 5.555 1 98.56 214 VAL A N 1
ATOM 1652 C CA . VAL A 1 214 ? -15.641 -10.492 5.055 1 98.56 214 VAL A CA 1
ATOM 1653 C C . VAL A 1 214 ? -15.609 -10.641 3.533 1 98.56 214 VAL A C 1
ATOM 1655 O O . VAL A 1 214 ? -16.297 -11.5 2.977 1 98.56 214 VAL A O 1
ATOM 1658 N N . PHE A 1 215 ? -14.758 -9.883 2.881 1 98.81 215 PHE A N 1
ATOM 1659 C CA . PHE A 1 215 ? -14.953 -9.688 1.448 1 98.81 215 PHE A CA 1
ATOM 1660 C C . PHE A 1 215 ? -13.875 -10.414 0.651 1 98.81 215 PHE A C 1
ATOM 1662 O O . PHE A 1 215 ? -13.953 -10.484 -0.578 1 98.81 215 PHE A O 1
ATOM 1669 N N . ALA A 1 216 ? -12.844 -11.008 1.306 1 98.88 216 ALA A N 1
ATOM 1670 C CA . ALA A 1 216 ? -11.766 -11.625 0.542 1 98.88 216 ALA A CA 1
ATOM 1671 C C . ALA A 1 216 ? -11.438 -13.016 1.083 1 98.88 216 ALA A C 1
ATOM 1673 O O . ALA A 1 216 ? -11.562 -14.008 0.366 1 98.88 216 ALA A O 1
ATOM 1674 N N . LEU A 1 217 ? -11.211 -13.18 2.373 1 98.88 217 LEU A N 1
ATOM 1675 C CA . LEU A 1 217 ? -10.609 -14.344 3.016 1 98.88 217 LEU A CA 1
ATOM 1676 C C . LEU A 1 217 ? -11.484 -15.578 2.857 1 98.88 217 LEU A C 1
ATOM 1678 O O . LEU A 1 217 ? -10.992 -16.672 2.568 1 98.88 217 LEU A O 1
ATOM 1682 N N . PRO A 1 218 ? -12.844 -15.445 3.02 1 98.88 218 PRO A N 1
ATOM 1683 C CA . PRO A 1 218 ? -13.664 -16.656 2.928 1 98.88 218 PRO A CA 1
ATOM 1684 C C . PRO A 1 218 ? -13.562 -17.328 1.567 1 98.88 218 PRO A C 1
ATOM 1686 O O . PRO A 1 218 ? -13.602 -18.562 1.487 1 98.88 218 PRO A O 1
ATOM 1689 N N . TYR A 1 219 ? -13.367 -16.562 0.563 1 98.94 219 TYR A N 1
ATOM 1690 C CA . TYR A 1 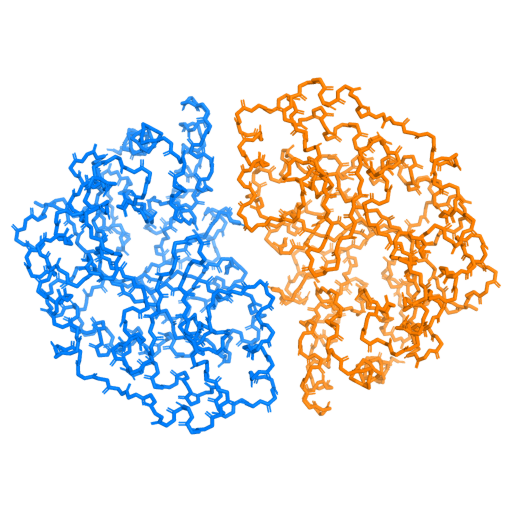219 ? -13.297 -17.109 -0.789 1 98.94 219 TYR A CA 1
ATOM 1691 C C . TYR A 1 219 ? -11.969 -17.812 -1.029 1 98.94 219 TYR A C 1
ATOM 1693 O O . TYR A 1 219 ? -11.922 -18.875 -1.652 1 98.94 219 TYR A O 1
ATOM 1701 N N . VAL A 1 220 ? -10.914 -17.25 -0.504 1 98.94 220 VAL A N 1
ATOM 1702 C CA . VAL A 1 220 ? -9.602 -17.875 -0.584 1 98.94 220 VAL A CA 1
ATOM 1703 C C . VAL A 1 220 ? -9.609 -19.188 0.193 1 98.94 220 VAL A C 1
ATOM 1705 O O . VAL A 1 220 ? -9.094 -20.203 -0.285 1 98.94 220 VAL A O 1
ATOM 1708 N N . ARG A 1 221 ? -10.219 -19.172 1.356 1 98.88 221 ARG A N 1
ATOM 1709 C CA . ARG A 1 221 ? -10.32 -20.375 2.182 1 98.88 221 ARG A CA 1
ATOM 1710 C C . ARG A 1 221 ? -11.031 -21.5 1.432 1 98.88 221 ARG A C 1
ATOM 1712 O O . ARG A 1 221 ? -10.594 -22.641 1.462 1 98.88 221 ARG A O 1
ATOM 1719 N N . ARG A 1 222 ? -12.07 -21.141 0.794 1 98.88 222 ARG A N 1
ATOM 1720 C CA . ARG A 1 222 ? -12.844 -22.125 0.035 1 98.88 222 ARG A CA 1
ATOM 1721 C C . ARG A 1 222 ? -12.016 -22.719 -1.096 1 98.88 222 ARG A C 1
ATOM 1723 O O . ARG A 1 222 ? -12.07 -23.922 -1.344 1 98.88 222 ARG A O 1
ATOM 1730 N N . ILE A 1 223 ? -11.289 -21.875 -1.786 1 98.94 223 ILE A N 1
ATOM 1731 C CA . ILE A 1 223 ? -10.438 -22.344 -2.879 1 98.94 223 ILE A CA 1
ATOM 1732 C C . ILE A 1 223 ? -9.391 -23.312 -2.338 1 98.94 223 ILE A C 1
ATOM 1734 O O . ILE A 1 223 ? -9.227 -24.422 -2.863 1 98.94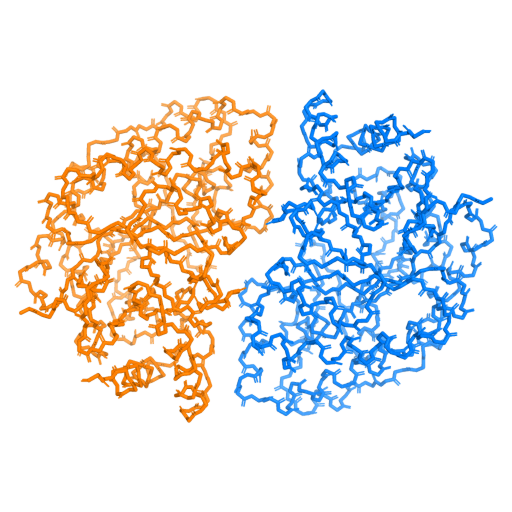 223 ILE A O 1
ATOM 1738 N N . ILE A 1 224 ? -8.711 -22.938 -1.286 1 98.88 224 ILE A N 1
ATOM 1739 C CA . ILE A 1 224 ? -7.633 -23.75 -0.731 1 98.88 224 ILE A CA 1
ATOM 1740 C C . ILE A 1 224 ? -8.188 -25.078 -0.229 1 98.88 224 ILE A C 1
ATOM 1742 O O . ILE A 1 224 ? -7.594 -26.125 -0.458 1 98.88 224 ILE A O 1
ATOM 1746 N N . ALA A 1 225 ? -9.336 -25.031 0.406 1 98.75 225 ALA A N 1
ATOM 1747 C CA . ALA A 1 225 ? -9.984 -26.25 0.896 1 98.75 225 ALA A CA 1
ATOM 1748 C C . ALA A 1 225 ? -10.273 -27.203 -0.25 1 98.75 225 ALA A C 1
ATOM 1750 O O . ALA A 1 225 ? -10.125 -28.422 -0.101 1 98.75 225 ALA A O 1
ATOM 1751 N N . SER A 1 226 ? -10.633 -26.672 -1.353 1 98.69 226 SER A N 1
ATOM 1752 C CA . SER A 1 226 ? -11.008 -27.484 -2.506 1 98.69 226 SER A CA 1
ATOM 1753 C C . SER A 1 226 ? -9.781 -28.141 -3.133 1 98.69 226 SER A C 1
ATOM 1755 O O . SER A 1 226 ? -9.914 -29.078 -3.93 1 98.69 226 SER A O 1
ATOM 1757 N N . LEU A 1 227 ? -8.609 -27.672 -2.828 1 98.69 227 LEU A N 1
ATOM 1758 C CA . LEU A 1 227 ? -7.383 -28.141 -3.449 1 98.69 227 LEU A CA 1
ATOM 1759 C C . LEU A 1 227 ? -6.68 -29.156 -2.557 1 98.69 227 LEU A C 1
ATOM 1761 O O . LEU A 1 227 ? -5.68 -29.766 -2.959 1 98.69 227 LEU A O 1
ATOM 1765 N N . GLN A 1 228 ? -7.219 -29.469 -1.373 1 96.69 228 GLN A N 1
ATOM 1766 C CA . GLN A 1 228 ? -6.562 -30.312 -0.386 1 96.69 228 GLN A CA 1
ATOM 1767 C C . GLN A 1 228 ? -6.406 -31.734 -0.904 1 96.69 228 GLN A C 1
ATOM 1769 O O . GLN A 1 228 ? -5.473 -32.438 -0.519 1 96.69 228 GLN A O 1
ATOM 1774 N N . GLN A 1 229 ? -7.219 -32.125 -1.8 1 96.69 229 GLN A N 1
ATOM 1775 C CA . GLN A 1 229 ? -7.227 -33.5 -2.318 1 96.69 229 GLN A CA 1
ATOM 1776 C C . GLN A 1 229 ? -5.961 -33.781 -3.127 1 96.69 229 GLN A C 1
ATOM 1778 O O . GLN A 1 229 ? -5.578 -34.938 -3.301 1 96.69 229 GLN A O 1
ATOM 1783 N N . PHE A 1 230 ? -5.332 -32.844 -3.605 1 97.69 230 PHE A N 1
ATOM 1784 C CA . PHE A 1 230 ? -4.195 -33.031 -4.496 1 97.69 230 PHE A CA 1
ATOM 1785 C C . PHE A 1 230 ? -2.896 -33.125 -3.699 1 97.69 230 PHE A C 1
ATOM 1787 O O . PHE A 1 230 ? -1.852 -33.469 -4.246 1 97.69 230 PHE A O 1
ATOM 1794 N N . ASP A 1 231 ? -2.848 -32.781 -2.43 1 96.38 231 ASP A N 1
ATOM 1795 C CA . ASP A 1 231 ? -1.701 -32.875 -1.532 1 96.38 231 ASP A CA 1
ATOM 1796 C C . ASP A 1 231 ? -0.493 -32.125 -2.107 1 96.38 231 ASP A C 1
ATOM 1798 O O . ASP A 1 231 ? 0.599 -32.688 -2.199 1 96.38 231 ASP A O 1
ATOM 1802 N N . LEU A 1 232 ? -0.656 -31.047 -2.65 1 97.81 232 LEU A N 1
ATOM 1803 C CA . LEU A 1 232 ? 0.442 -30.188 -3.098 1 97.81 232 LEU A CA 1
ATOM 1804 C C . LEU A 1 232 ? 0.47 -28.891 -2.316 1 97.81 232 LEU A C 1
ATOM 1806 O O . LEU A 1 232 ? -0.553 -28.453 -1.776 1 97.81 232 LEU A O 1
ATOM 1810 N N . PRO A 1 233 ? 1.655 -28.266 -2.219 1 98.62 233 PRO A N 1
ATOM 1811 C CA . PRO A 1 233 ? 1.754 -26.984 -1.515 1 98.62 233 PRO A CA 1
ATOM 1812 C C . PRO A 1 233 ? 0.92 -25.875 -2.17 1 98.62 233 PRO A C 1
ATOM 1814 O O . PRO A 1 233 ? 0.931 -25.734 -3.396 1 98.62 233 PRO A O 1
ATOM 1817 N N . ILE A 1 234 ? 0.214 -25.203 -1.35 1 98.81 234 ILE A N 1
ATOM 1818 C CA . ILE A 1 234 ? -0.545 -24.031 -1.792 1 98.81 234 ILE A CA 1
ATOM 1819 C C . ILE A 1 234 ? 0.041 -22.766 -1.169 1 98.81 234 ILE A C 1
ATOM 1821 O O . ILE A 1 234 ? 0.136 -22.656 0.055 1 98.81 234 ILE A O 1
ATOM 1825 N N . ILE A 1 235 ? 0.446 -21.844 -1.996 1 98.88 235 ILE A N 1
ATOM 1826 C CA . ILE A 1 235 ? 1.009 -20.562 -1.567 1 98.88 235 ILE A CA 1
ATOM 1827 C C . ILE A 1 235 ? -0.045 -19.469 -1.691 1 98.88 235 ILE A C 1
ATOM 1829 O O . ILE A 1 235 ? -0.669 -19.312 -2.744 1 98.88 235 ILE A O 1
ATOM 1833 N N . TYR A 1 236 ? -0.321 -18.797 -0.648 1 98.88 236 TYR A N 1
ATOM 1834 C CA . TYR A 1 236 ? -1.172 -17.609 -0.687 1 98.88 236 TYR A CA 1
ATOM 1835 C C . TYR A 1 236 ? -0.346 -16.328 -0.528 1 98.88 236 TYR A C 1
ATOM 1837 O O . TYR A 1 236 ? 0.388 -16.188 0.452 1 98.88 236 TYR A O 1
ATOM 1845 N N . PHE A 1 237 ? -0.428 -15.492 -1.475 1 98.75 237 PHE A N 1
ATOM 1846 C CA . PHE A 1 237 ? 0.312 -14.234 -1.467 1 98.75 237 PHE A CA 1
ATOM 1847 C C . PHE A 1 237 ? -0.641 -13.039 -1.49 1 98.75 237 PHE A C 1
ATOM 1849 O O . PHE A 1 237 ? -1.109 -12.633 -2.557 1 98.75 237 PHE A O 1
ATOM 1856 N N . ALA A 1 238 ? -0.823 -12.438 -0.364 1 98.38 238 ALA A N 1
ATOM 1857 C CA . ALA A 1 238 ? -1.554 -11.18 -0.246 1 98.38 238 ALA A CA 1
ATOM 1858 C C . ALA A 1 238 ? -0.601 -9.984 -0.257 1 98.38 238 ALA A C 1
ATOM 1860 O O . ALA A 1 238 ? -0.02 -9.641 0.774 1 98.38 238 ALA A O 1
ATOM 1861 N N . ASN A 1 239 ? -0.509 -9.344 -1.421 1 97.5 239 ASN A N 1
ATOM 1862 C CA . ASN A 1 239 ? 0.393 -8.203 -1.558 1 97.5 239 ASN A CA 1
ATOM 1863 C C . ASN A 1 239 ? -0.017 -7.051 -0.646 1 97.5 239 ASN A C 1
ATOM 1865 O O . ASN A 1 239 ? -1.207 -6.777 -0.485 1 97.5 239 ASN A O 1
ATOM 1869 N N . ASN A 1 240 ? 0.969 -6.359 -0.054 1 96.94 240 ASN A N 1
ATOM 1870 C CA . ASN A 1 240 ? 0.746 -5.262 0.881 1 96.94 240 ASN A CA 1
ATOM 1871 C C . ASN A 1 240 ? -0.134 -5.691 2.051 1 96.94 240 ASN A C 1
ATOM 1873 O O . ASN A 1 240 ? -0.923 -4.898 2.566 1 96.94 240 ASN A O 1
ATOM 1877 N N . GLY A 1 241 ? -0.131 -6.98 2.404 1 97.25 241 GLY A N 1
ATOM 1878 C CA . GLY A 1 241 ? -1.013 -7.551 3.408 1 97.25 241 GLY A CA 1
ATOM 1879 C C . GLY A 1 241 ? -0.28 -8.008 4.656 1 97.25 241 GLY A C 1
ATOM 1880 O O . GLY A 1 241 ? -0.729 -8.922 5.348 1 97.25 241 GLY A O 1
ATOM 1881 N N . SER A 1 242 ? 0.862 -7.336 4.949 1 96.5 242 SER A N 1
ATOM 1882 C CA . SER A 1 242 ? 1.674 -7.75 6.09 1 96.5 242 SER A CA 1
ATOM 1883 C C . SER A 1 242 ? 0.896 -7.625 7.395 1 96.5 242 SER A C 1
ATOM 1885 O O . SER A 1 242 ? 1.16 -8.359 8.352 1 96.5 242 SER A O 1
ATOM 1887 N N . THR A 1 243 ? -0.097 -6.762 7.441 1 96.81 243 THR A N 1
ATOM 1888 C CA . THR A 1 243 ? -0.927 -6.605 8.633 1 96.81 243 THR A CA 1
ATOM 1889 C C . THR A 1 243 ? -2.039 -7.652 8.656 1 96.81 243 THR A C 1
ATOM 1891 O O . THR A 1 243 ? -2.758 -7.777 9.648 1 96.81 243 THR A O 1
ATOM 1894 N N . LEU A 1 244 ? -2.199 -8.383 7.594 1 98.12 244 LEU A N 1
ATOM 1895 C CA . LEU A 1 244 ? -3.229 -9.406 7.473 1 98.12 244 LEU A CA 1
ATOM 1896 C C . LEU A 1 244 ? -2.645 -10.797 7.711 1 98.12 244 LEU A C 1
ATOM 1898 O O . LEU A 1 244 ? -3.285 -11.805 7.41 1 98.12 244 LEU A O 1
ATOM 1902 N N . LEU A 1 245 ? -1.476 -10.883 8.227 1 97.81 245 LEU A N 1
ATOM 1903 C CA . LEU A 1 245 ? -0.667 -12.094 8.25 1 97.81 245 LEU A CA 1
ATOM 1904 C C . LEU A 1 245 ? -1.393 -13.219 8.977 1 97.81 245 LEU A C 1
ATOM 1906 O O . LEU A 1 245 ? -1.541 -14.32 8.445 1 97.81 245 LEU A O 1
ATOM 1910 N N . GLU A 1 246 ? -1.908 -12.953 10.188 1 97.81 246 GLU A N 1
ATOM 1911 C CA . GLU A 1 246 ? -2.586 -13.984 10.969 1 97.81 246 GLU A CA 1
ATOM 1912 C C . GLU A 1 246 ? -3.857 -14.453 10.273 1 97.81 246 GLU A C 1
ATOM 1914 O O . GLU A 1 246 ? -4.16 -15.648 10.266 1 97.81 246 GLU A O 1
ATOM 1919 N N . MET A 1 247 ? -4.574 -13.508 9.719 1 98.38 247 MET A N 1
ATOM 1920 C CA . MET A 1 247 ? -5.773 -13.859 8.961 1 98.38 247 MET A CA 1
ATOM 1921 C C . MET A 1 247 ? -5.414 -14.688 7.73 1 98.38 247 MET A C 1
ATOM 1923 O O . MET A 1 247 ? -6.09 -15.672 7.422 1 98.38 247 MET A O 1
ATOM 1927 N N . SER A 1 248 ? -4.363 -14.32 7.043 1 98.62 248 SER A N 1
ATOM 1928 C CA . SER A 1 248 ? -3.898 -15.086 5.891 1 98.62 248 SER A CA 1
ATOM 1929 C C . SER A 1 248 ? -3.488 -16.5 6.293 1 98.62 248 SER A C 1
ATOM 1931 O O . SER A 1 248 ? -3.729 -17.453 5.555 1 98.62 248 SER A O 1
ATOM 1933 N N . ALA A 1 249 ? -2.857 -16.609 7.445 1 98.38 249 ALA A N 1
ATOM 1934 C CA . ALA A 1 249 ? -2.445 -17.922 7.957 1 98.38 249 ALA A CA 1
ATOM 1935 C C . ALA A 1 249 ? -3.65 -18.828 8.164 1 98.38 249 ALA A C 1
ATOM 1937 O O . ALA A 1 249 ? -3.547 -20.047 8.016 1 98.38 249 ALA A O 1
ATOM 1938 N N . SER A 1 250 ? -4.777 -18.234 8.438 1 98.31 250 SER A N 1
ATOM 1939 C CA . SER A 1 250 ? -5.984 -19.016 8.703 1 98.31 250 SER A CA 1
ATOM 1940 C C . SER A 1 250 ? -6.629 -19.5 7.406 1 98.31 250 SER A C 1
ATOM 1942 O O . SER A 1 250 ? -7.613 -20.25 7.438 1 98.31 250 SER A O 1
ATOM 1944 N N . SER A 1 251 ? -6.098 -19.094 6.246 1 98.25 251 SER A N 1
ATOM 1945 C CA . SER A 1 251 ? -6.648 -19.469 4.949 1 98.25 251 SER A CA 1
ATOM 1946 C C . SER A 1 251 ? -6.477 -20.953 4.691 1 98.25 251 SER A C 1
ATOM 1948 O O . SER A 1 251 ? -7.168 -21.531 3.846 1 98.25 251 SER A O 1
ATOM 1950 N N . GLY A 1 252 ? -5.496 -21.609 5.305 1 97.56 252 GLY A N 1
ATOM 1951 C CA . GLY A 1 252 ? -5.164 -23 5.066 1 97.56 252 GLY A CA 1
ATOM 1952 C C . GLY A 1 252 ? -3.994 -23.188 4.117 1 97.56 252 GLY A C 1
ATOM 1953 O O . GLY A 1 252 ? -3.641 -24.312 3.768 1 97.56 252 GLY A O 1
ATOM 1954 N N . ALA A 1 253 ? -3.338 -22.125 3.736 1 98.25 253 ALA A N 1
ATOM 1955 C CA . ALA A 1 253 ? -2.197 -22.203 2.824 1 98.25 253 ALA A CA 1
ATOM 1956 C C . ALA A 1 253 ? -1.01 -22.891 3.484 1 98.25 253 ALA A C 1
ATOM 1958 O O . ALA A 1 253 ? -0.814 -22.781 4.699 1 98.25 253 ALA A O 1
ATOM 1959 N N . SER A 1 254 ? -0.191 -23.562 2.67 1 97.81 254 SER A N 1
ATOM 1960 C CA . SER A 1 254 ? 1.04 -24.188 3.133 1 97.81 254 SER A CA 1
ATOM 1961 C C . SER A 1 254 ? 2.16 -23.172 3.289 1 97.81 254 SER A C 1
ATOM 1963 O O . SER A 1 254 ? 3.061 -23.344 4.113 1 97.81 254 SER A O 1
ATOM 1965 N N . VAL A 1 255 ? 2.104 -22.219 2.498 1 98.81 255 VAL A N 1
ATOM 1966 C CA . VAL A 1 255 ? 3.125 -21.188 2.436 1 98.81 255 VAL A CA 1
ATOM 1967 C C . VAL A 1 255 ? 2.459 -19.812 2.338 1 98.81 255 VAL A C 1
ATOM 1969 O O . VAL A 1 255 ? 1.474 -19.641 1.614 1 98.81 255 VAL A O 1
ATOM 1972 N N . LEU A 1 256 ? 2.93 -18.859 3.088 1 98.88 256 LEU A N 1
ATOM 1973 C CA . LEU A 1 256 ? 2.504 -17.469 2.934 1 98.88 256 LEU A CA 1
ATOM 1974 C C . LEU A 1 256 ? 3.584 -16.641 2.24 1 98.88 256 LEU A C 1
ATOM 1976 O O . LEU A 1 256 ? 4.75 -16.688 2.635 1 98.88 256 LEU A O 1
ATOM 1980 N N . GLY A 1 257 ? 3.186 -16.016 1.129 1 98.69 257 GLY A N 1
ATOM 1981 C CA . GLY A 1 257 ? 4.066 -15.039 0.508 1 98.69 257 GLY A CA 1
ATOM 1982 C C . GLY A 1 257 ? 4.066 -13.695 1.219 1 98.69 257 GLY A C 1
ATOM 1983 O O . GLY A 1 257 ? 3.02 -13.227 1.666 1 98.69 257 GLY A O 1
ATOM 1984 N N . LEU A 1 258 ? 5.227 -13.094 1.309 1 98.56 258 LEU A N 1
ATOM 1985 C CA . LEU A 1 258 ? 5.395 -11.805 1.963 1 98.56 258 LEU A CA 1
ATOM 1986 C C . LEU A 1 258 ? 5.969 -10.773 0.995 1 98.56 258 LEU A C 1
ATOM 1988 O O . LEU A 1 258 ? 6.887 -11.078 0.227 1 98.56 258 LEU A O 1
ATOM 1992 N N . ASP A 1 259 ? 5.398 -9.57 1.058 1 98.19 259 ASP A N 1
ATOM 1993 C CA . ASP A 1 259 ? 6.121 -8.477 0.414 1 98.19 259 ASP A CA 1
ATOM 1994 C C . ASP A 1 259 ? 7.262 -7.98 1.298 1 98.19 259 ASP A C 1
ATOM 1996 O O . ASP A 1 259 ? 7.68 -8.672 2.229 1 98.19 259 ASP A O 1
ATOM 2000 N N . TRP A 1 260 ? 7.836 -6.82 0.971 1 98.38 260 TRP A N 1
ATOM 2001 C CA . TRP A 1 260 ? 9.078 -6.434 1.638 1 98.38 260 TRP A CA 1
ATOM 2002 C C . TRP A 1 260 ? 8.789 -5.578 2.867 1 98.38 260 TRP A C 1
ATOM 2004 O O . TRP A 1 260 ? 9.711 -5.141 3.559 1 98.38 260 TRP A O 1
ATOM 2014 N N . ARG A 1 261 ? 7.512 -5.371 3.227 1 97.88 261 ARG A N 1
ATOM 2015 C CA . ARG A 1 261 ? 7.141 -4.352 4.203 1 97.88 261 ARG A CA 1
ATOM 2016 C C . ARG A 1 261 ? 7.117 -4.926 5.613 1 97.88 261 ARG A C 1
ATOM 2018 O O . ARG A 1 261 ? 6.617 -4.285 6.543 1 97.88 261 ARG A O 1
ATOM 2025 N N . ILE A 1 262 ? 7.59 -6.109 5.734 1 97.81 262 ILE A N 1
ATOM 2026 C CA . ILE A 1 262 ? 7.75 -6.742 7.039 1 97.81 262 ILE A CA 1
ATOM 2027 C C . ILE A 1 262 ? 9.047 -7.551 7.066 1 97.81 262 ILE A C 1
ATOM 2029 O O . ILE A 1 262 ? 9.453 -8.117 6.051 1 97.81 262 ILE A O 1
ATOM 2033 N N . ASN A 1 263 ? 9.703 -7.551 8.203 1 97.81 263 ASN A N 1
ATOM 2034 C CA . ASN A 1 263 ? 10.836 -8.445 8.406 1 97.81 263 ASN A CA 1
ATOM 2035 C C . ASN A 1 263 ? 10.398 -9.906 8.445 1 97.81 263 ASN A C 1
ATOM 2037 O O . ASN A 1 263 ? 9.453 -10.25 9.148 1 97.81 263 ASN A O 1
ATOM 2041 N N . ILE A 1 264 ? 11.062 -10.766 7.73 1 98.38 264 ILE A N 1
ATOM 2042 C CA . ILE A 1 264 ? 10.625 -12.148 7.578 1 98.38 264 ILE A CA 1
ATOM 2043 C C . ILE A 1 264 ? 10.734 -12.867 8.922 1 98.38 264 ILE A C 1
ATOM 2045 O O . ILE A 1 264 ? 9.906 -13.734 9.227 1 98.38 264 ILE A O 1
ATOM 2049 N N . GLY A 1 265 ? 11.766 -12.562 9.719 1 98.06 265 GLY A N 1
ATOM 2050 C CA . GLY A 1 265 ? 11.852 -13.141 11.047 1 98.06 265 GLY A CA 1
ATOM 2051 C C . GLY A 1 265 ? 10.688 -12.766 11.945 1 98.06 265 GLY A C 1
ATOM 2052 O O . GLY A 1 265 ? 10.125 -13.617 12.633 1 98.06 265 GLY A O 1
ATOM 2053 N N . ASP A 1 266 ? 10.281 -11.469 11.875 1 97.19 266 ASP A N 1
ATOM 2054 C CA . ASP A 1 266 ? 9.117 -11 12.633 1 97.19 266 ASP A CA 1
ATOM 2055 C C . ASP A 1 266 ? 7.844 -11.688 12.164 1 97.19 266 ASP A C 1
ATOM 2057 O O . ASP A 1 266 ? 6.996 -12.062 12.984 1 97.19 266 ASP A O 1
ATOM 2061 N N . ALA A 1 267 ? 7.711 -11.852 10.891 1 98.19 267 ALA A N 1
ATOM 2062 C CA . ALA A 1 267 ? 6.555 -12.555 10.352 1 98.19 267 ALA A CA 1
ATOM 2063 C C . ALA A 1 267 ? 6.5 -13.992 10.867 1 98.19 267 ALA A C 1
ATOM 2065 O O . ALA A 1 267 ? 5.434 -14.477 11.25 1 98.19 267 ALA A O 1
ATOM 2066 N N . GLY A 1 268 ? 7.676 -14.672 10.844 1 98.06 268 GLY A N 1
ATOM 2067 C CA . GLY A 1 268 ? 7.742 -16.047 11.305 1 98.06 268 GLY A CA 1
ATOM 2068 C C . GLY A 1 268 ? 7.301 -16.219 12.75 1 98.06 268 GLY A C 1
ATOM 2069 O O . GLY A 1 268 ? 6.672 -17.219 13.102 1 98.06 268 GLY A O 1
ATOM 2070 N N . LYS A 1 269 ? 7.617 -15.234 13.578 1 97.44 269 LYS A N 1
ATOM 2071 C CA . LYS A 1 269 ? 7.207 -15.266 14.984 1 97.44 269 LYS A CA 1
ATOM 2072 C C . LYS A 1 269 ? 5.695 -15.125 15.117 1 97.44 269 LYS A C 1
ATOM 2074 O O . LYS A 1 269 ? 5.094 -15.68 16.031 1 97.44 269 LYS A O 1
ATOM 2079 N N . ARG A 1 270 ? 5.09 -14.445 14.234 1 96.69 270 ARG A N 1
ATOM 2080 C CA . ARG A 1 270 ? 3.66 -14.172 14.297 1 96.69 270 ARG A CA 1
ATOM 2081 C C . ARG A 1 270 ? 2.852 -15.367 13.797 1 96.69 270 ARG A C 1
ATOM 2083 O O . ARG A 1 270 ? 1.722 -15.586 14.234 1 96.69 270 ARG A O 1
ATOM 2090 N N . VAL A 1 271 ? 3.34 -16.031 12.828 1 97.56 271 VAL A N 1
ATOM 2091 C CA . VAL A 1 271 ? 2.645 -17.188 12.281 1 97.56 271 VAL A CA 1
ATOM 2092 C C . VAL A 1 271 ? 3.57 -18.406 12.312 1 97.56 271 VAL A C 1
ATOM 2094 O O . VAL A 1 271 ? 3.938 -18.938 11.258 1 97.56 271 VAL A O 1
ATOM 2097 N N . PRO A 1 272 ? 3.738 -18.891 13.547 1 94.75 272 PRO A N 1
ATOM 2098 C CA . PRO A 1 272 ? 4.66 -20.031 13.656 1 94.75 272 PRO A CA 1
ATOM 2099 C C . PRO A 1 272 ? 4.125 -21.297 12.992 1 94.75 272 PRO A C 1
ATOM 2101 O O . PRO A 1 272 ? 2.914 -21.531 13.008 1 94.75 272 PRO A O 1
ATOM 2104 N N . GLY A 1 273 ? 4.879 -21.953 12.234 1 93.94 273 GLY A N 1
ATOM 2105 C CA . GLY A 1 273 ? 4.484 -23.25 11.711 1 93.94 273 GLY A CA 1
ATOM 2106 C C . GLY A 1 273 ? 4.109 -23.203 10.242 1 93.94 273 GLY A C 1
ATOM 2107 O O . GLY A 1 273 ? 3.686 -24.219 9.672 1 93.94 273 GLY A O 1
ATOM 2108 N N . ILE A 1 274 ? 4.121 -22.078 9.711 1 97.44 274 ILE A N 1
ATOM 2109 C CA . ILE A 1 274 ? 3.832 -21.938 8.289 1 97.44 274 ILE A CA 1
ATOM 2110 C C . ILE A 1 274 ? 5.102 -21.516 7.543 1 97.44 274 ILE A C 1
ATOM 2112 O O . ILE A 1 274 ? 5.871 -20.688 8.023 1 97.44 274 ILE A O 1
ATOM 2116 N N . ALA A 1 275 ? 5.387 -22.172 6.453 1 98.69 275 ALA A N 1
ATOM 2117 C CA . ALA A 1 275 ? 6.512 -21.766 5.617 1 98.69 275 ALA A CA 1
ATOM 2118 C C . ALA A 1 275 ? 6.277 -20.375 5.02 1 98.69 275 ALA A C 1
ATOM 2120 O O . ALA A 1 275 ? 5.133 -19.969 4.805 1 98.69 275 ALA A O 1
ATOM 2121 N N . LEU A 1 276 ? 7.352 -19.656 4.859 1 98.81 276 LEU A N 1
ATOM 2122 C CA . LEU A 1 276 ? 7.262 -18.297 4.336 1 98.81 276 LEU A CA 1
ATOM 2123 C C . LEU A 1 276 ? 8.047 -18.172 3.039 1 98.81 276 LEU A C 1
ATOM 2125 O O . LEU A 1 276 ? 9.125 -18.75 2.893 1 98.81 276 LEU A O 1
ATOM 2129 N N . GLN A 1 277 ? 7.492 -17.422 2.109 1 98.81 277 GLN A N 1
ATOM 2130 C CA . GLN A 1 277 ? 8.133 -17.078 0.842 1 98.81 277 GLN A CA 1
ATOM 2131 C C . GLN A 1 277 ? 8.398 -15.578 0.752 1 98.81 277 GLN A C 1
ATOM 2133 O O . GLN A 1 277 ? 7.52 -14.766 1.059 1 98.81 277 GLN A O 1
ATOM 2138 N N . GLY A 1 278 ? 9.594 -15.047 0.303 1 96.12 278 GLY A N 1
ATOM 2139 C CA . GLY A 1 278 ? 9.953 -13.641 0.161 1 96.12 278 GLY A CA 1
ATOM 2140 C C . GLY A 1 278 ? 11.344 -13.336 0.677 1 96.12 278 GLY A C 1
ATOM 2141 O O . GLY A 1 278 ? 12.172 -14.234 0.843 1 96.12 278 GLY A O 1
ATOM 2142 N N . ASN A 1 279 ? 11.578 -12.242 1.027 1 96.31 279 ASN A N 1
ATOM 2143 C CA . ASN A 1 279 ? 10.68 -11.109 0.839 1 96.31 279 ASN A CA 1
ATOM 2144 C C . ASN A 1 279 ? 11.445 -9.82 0.54 1 96.31 279 ASN A C 1
ATOM 2146 O O . ASN A 1 279 ? 11.07 -8.75 1.018 1 96.31 279 ASN A O 1
ATOM 2150 N N . ILE A 1 280 ? 12.555 -9.945 -0.216 1 98.56 280 ILE A N 1
ATOM 2151 C CA . ILE A 1 280 ? 13.391 -8.789 -0.491 1 98.56 280 ILE A CA 1
ATOM 2152 C C . ILE A 1 280 ? 12.641 -7.805 -1.385 1 98.56 280 ILE A C 1
ATOM 2154 O O . ILE A 1 280 ? 11.867 -8.211 -2.252 1 98.56 280 ILE A O 1
ATOM 2158 N N . ASP A 1 281 ? 12.82 -6.457 -1.131 1 98.25 281 ASP A N 1
ATOM 2159 C CA . ASP A 1 281 ? 12.336 -5.445 -2.062 1 98.25 281 ASP A CA 1
ATOM 2160 C C . ASP A 1 281 ? 12.891 -5.676 -3.465 1 98.25 281 ASP A C 1
ATOM 2162 O O . ASP A 1 281 ? 14.109 -5.727 -3.656 1 98.25 281 ASP A O 1
ATOM 2166 N N . PRO A 1 282 ? 12.031 -5.816 -4.512 1 98.12 282 PRO A N 1
ATOM 2167 C CA . PRO A 1 282 ? 12.531 -6.074 -5.863 1 98.12 282 PRO A CA 1
ATOM 2168 C C . PRO A 1 282 ? 13.555 -5.031 -6.324 1 98.12 282 PRO A C 1
ATOM 2170 O O . PRO A 1 282 ? 14.484 -5.359 -7.059 1 98.12 282 PRO A O 1
ATOM 2173 N N . PHE A 1 283 ? 13.484 -3.814 -5.828 1 98 283 PHE A N 1
ATOM 2174 C CA . PHE A 1 283 ? 14.367 -2.746 -6.281 1 98 283 PHE A CA 1
ATOM 2175 C C . PHE A 1 283 ? 15.711 -2.82 -5.566 1 98 283 PHE A C 1
ATOM 2177 O O . PHE A 1 283 ? 16.688 -2.209 -6.004 1 98 283 PHE A O 1
ATOM 2184 N N . ALA A 1 284 ? 15.711 -3.549 -4.504 1 98.12 284 ALA A N 1
ATOM 2185 C CA . ALA A 1 284 ? 16.984 -3.768 -3.832 1 98.12 284 ALA A CA 1
ATOM 2186 C C . ALA A 1 284 ? 17.953 -4.539 -4.727 1 98.12 284 ALA A C 1
ATOM 2188 O O . ALA A 1 284 ? 19.156 -4.574 -4.465 1 98.12 284 ALA A O 1
ATOM 2189 N N . LEU A 1 285 ? 17.406 -5.191 -5.766 1 98.44 285 LEU A N 1
ATOM 2190 C CA . LEU A 1 285 ? 18.266 -5.852 -6.746 1 98.44 285 LEU A CA 1
ATOM 2191 C C . LEU A 1 285 ? 19.234 -4.855 -7.387 1 98.44 285 LEU A C 1
ATOM 2193 O O . LEU A 1 285 ? 20.25 -5.246 -7.957 1 98.44 285 LEU A O 1
ATOM 2197 N N . LEU A 1 286 ? 18.953 -3.535 -7.281 1 98.19 286 LEU A N 1
ATOM 2198 C CA . LEU A 1 286 ? 19.781 -2.506 -7.91 1 98.19 286 LEU A CA 1
ATOM 2199 C C . LEU A 1 286 ? 21 -2.191 -7.059 1 98.19 286 LEU A C 1
ATOM 2201 O O . LEU A 1 286 ? 21.891 -1.447 -7.488 1 98.19 286 LEU A O 1
ATOM 2205 N N . LEU A 1 287 ? 21.031 -2.682 -5.836 1 98.5 287 LEU A N 1
ATOM 2206 C CA . LEU A 1 287 ? 22.172 -2.461 -4.965 1 98.5 287 LEU A CA 1
ATOM 2207 C C . LEU A 1 287 ? 23.453 -2.977 -5.613 1 98.5 287 LEU A C 1
ATOM 2209 O O . LEU A 1 287 ? 23.422 -3.967 -6.348 1 98.5 287 LEU A O 1
ATOM 2213 N N . PRO A 1 288 ? 24.594 -2.322 -5.289 1 97.88 288 PRO A N 1
ATOM 2214 C CA . PRO A 1 288 ? 25.875 -2.936 -5.684 1 97.88 288 PRO A CA 1
ATOM 2215 C C . PRO A 1 288 ? 26.031 -4.355 -5.148 1 97.88 288 PRO A C 1
ATOM 2217 O O . PRO A 1 288 ? 25.469 -4.691 -4.098 1 97.88 288 PRO A O 1
ATOM 2220 N N . LYS A 1 289 ? 26.812 -5.176 -5.898 1 97.88 289 LYS A N 1
ATOM 2221 C CA . LYS A 1 289 ? 26.938 -6.613 -5.664 1 97.88 289 LYS A CA 1
ATOM 2222 C C . LYS A 1 289 ? 27.156 -6.91 -4.188 1 97.88 289 LYS A C 1
ATOM 2224 O O . LYS A 1 289 ? 26.453 -7.73 -3.594 1 97.88 289 LYS A O 1
ATOM 2229 N N . ASP A 1 290 ? 28.062 -6.23 -3.551 1 98.19 290 ASP A N 1
ATOM 2230 C CA . ASP A 1 290 ? 28.422 -6.516 -2.164 1 98.19 290 ASP A CA 1
ATOM 2231 C C . ASP A 1 290 ? 27.266 -6.172 -1.22 1 98.19 290 ASP A C 1
ATOM 2233 O O . ASP A 1 290 ? 26.984 -6.914 -0.273 1 98.19 290 ASP A O 1
ATOM 2237 N N . LYS A 1 291 ? 26.609 -5.051 -1.489 1 98.25 291 LYS A N 1
ATOM 2238 C CA . LYS A 1 291 ? 25.484 -4.629 -0.654 1 98.25 291 LYS A CA 1
ATOM 2239 C C . LYS A 1 291 ? 24.281 -5.535 -0.859 1 98.25 291 LYS A C 1
ATOM 2241 O O . LYS A 1 291 ? 23.531 -5.809 0.085 1 98.25 291 LYS A O 1
ATOM 2246 N N . LEU A 1 292 ? 24.094 -5.934 -2.084 1 98.56 292 LEU A N 1
ATOM 2247 C CA . LEU A 1 292 ? 23.016 -6.875 -2.375 1 98.56 292 LEU A CA 1
ATOM 2248 C C . LEU A 1 292 ? 23.25 -8.195 -1.65 1 98.56 292 LEU A C 1
ATOM 2250 O O . LEU A 1 292 ? 22.328 -8.734 -1.025 1 98.56 292 LEU A O 1
ATOM 2254 N N . ARG A 1 293 ? 24.484 -8.719 -1.717 1 98.56 293 ARG A N 1
ATOM 2255 C CA . ARG A 1 293 ? 24.828 -9.961 -1.027 1 98.56 293 ARG A CA 1
ATOM 2256 C C . ARG A 1 293 ? 24.609 -9.828 0.476 1 98.56 293 ARG A C 1
ATOM 2258 O O . ARG A 1 293 ? 24.078 -10.742 1.109 1 98.56 293 ARG A O 1
ATOM 2265 N N . LYS A 1 294 ? 24.984 -8.688 0.989 1 98.62 294 LYS A N 1
ATOM 2266 C CA . LYS A 1 294 ? 24.781 -8.438 2.414 1 98.62 294 LYS A CA 1
ATOM 2267 C C . LYS A 1 294 ? 23.297 -8.422 2.768 1 98.62 294 LYS A C 1
ATOM 2269 O O . LYS A 1 294 ? 22.891 -8.992 3.777 1 98.62 294 LYS A O 1
ATOM 2274 N N . ARG A 1 295 ? 22.5 -7.727 1.986 1 98.56 295 ARG A N 1
ATOM 2275 C CA . ARG A 1 295 ? 21.047 -7.664 2.193 1 98.56 295 ARG A CA 1
ATOM 2276 C C . ARG A 1 295 ? 20.438 -9.062 2.189 1 98.56 295 ARG A C 1
ATOM 2278 O O . ARG A 1 295 ? 19.625 -9.391 3.055 1 98.56 295 ARG A O 1
ATOM 2285 N N . ILE A 1 296 ? 20.828 -9.836 1.213 1 98.81 296 ILE A N 1
ATOM 2286 C CA . ILE A 1 296 ? 20.328 -11.203 1.079 1 98.81 296 ILE A CA 1
ATOM 2287 C C . ILE A 1 296 ? 20.766 -12.031 2.283 1 98.81 296 ILE A C 1
ATOM 2289 O O . ILE A 1 296 ? 19.969 -12.773 2.859 1 98.81 296 ILE A O 1
ATOM 2293 N N . GLY A 1 297 ? 22.016 -11.891 2.662 1 98.75 297 GLY A N 1
ATOM 2294 C CA . GLY A 1 297 ? 22.5 -12.578 3.846 1 98.75 297 GLY A CA 1
ATOM 2295 C C . GLY A 1 297 ? 21.688 -12.266 5.094 1 98.75 297 GLY A C 1
ATOM 2296 O O . GLY A 1 297 ? 21.391 -13.164 5.887 1 98.75 297 GLY A O 1
ATOM 2297 N N . THR A 1 298 ? 21.344 -11.023 5.277 1 98.62 298 THR A N 1
ATOM 2298 C CA . THR A 1 298 ? 20.562 -10.594 6.43 1 98.62 298 THR A CA 1
ATOM 2299 C C . THR A 1 298 ? 19.188 -11.258 6.422 1 98.62 298 THR A C 1
ATOM 2301 O O . THR A 1 298 ? 18.703 -11.727 7.461 1 98.62 298 THR A O 1
ATOM 2304 N N . ILE A 1 299 ? 18.547 -11.305 5.305 1 98.69 299 ILE A N 1
ATOM 2305 C CA . ILE A 1 299 ? 17.234 -11.922 5.191 1 98.69 299 ILE A CA 1
ATOM 2306 C C . ILE A 1 299 ? 17.328 -13.414 5.516 1 98.69 299 ILE A C 1
ATOM 2308 O O . ILE A 1 299 ? 16.484 -13.953 6.238 1 98.69 299 ILE A O 1
ATOM 2312 N N . LEU A 1 300 ? 18.359 -14.07 4.938 1 98.75 300 LEU A N 1
ATOM 2313 C CA . LEU A 1 300 ? 18.562 -15.492 5.203 1 98.75 300 LEU A CA 1
ATOM 2314 C C . LEU A 1 300 ? 18.781 -15.742 6.691 1 98.75 300 LEU A C 1
ATOM 2316 O O . LEU A 1 300 ? 18.234 -16.703 7.246 1 98.75 300 LEU A O 1
ATOM 2320 N N . GLU A 1 301 ? 19.5 -14.867 7.34 1 98.5 301 GLU A N 1
ATOM 2321 C CA . GLU A 1 301 ? 19.734 -14.977 8.781 1 98.5 301 GLU A CA 1
ATOM 2322 C C . GLU A 1 301 ? 18.438 -14.781 9.562 1 98.5 301 GLU A C 1
ATOM 2324 O O . GLU A 1 301 ? 18.156 -15.531 10.5 1 98.5 301 GLU A O 1
ATOM 2329 N N . ASP A 1 302 ? 17.672 -13.797 9.219 1 98.31 302 ASP A N 1
ATOM 2330 C CA . ASP A 1 302 ? 16.422 -13.492 9.898 1 98.31 302 ASP A CA 1
ATOM 2331 C C . ASP A 1 302 ? 15.422 -14.641 9.742 1 98.31 302 ASP A C 1
ATOM 2333 O O . ASP A 1 302 ? 14.57 -14.852 10.609 1 98.31 302 ASP A O 1
ATOM 2337 N N . ALA A 1 303 ? 15.539 -15.398 8.656 1 98.06 303 ALA A N 1
ATOM 2338 C CA . ALA A 1 303 ? 14.578 -16.453 8.328 1 98.06 303 ALA A CA 1
ATOM 2339 C C . ALA A 1 303 ? 14.984 -17.781 8.945 1 98.06 303 ALA A C 1
ATOM 2341 O O . ALA A 1 303 ? 14.312 -18.797 8.75 1 98.06 303 ALA A O 1
ATOM 2342 N N . LYS A 1 304 ? 16.016 -17.859 9.672 1 95.75 304 LYS A N 1
ATOM 2343 C CA . LYS A 1 304 ? 16.625 -19.094 10.133 1 95.75 304 LYS A CA 1
ATOM 2344 C C . LYS A 1 304 ? 15.641 -19.906 10.977 1 95.75 304 LYS A C 1
ATOM 2346 O O . LYS A 1 304 ? 15.672 -21.141 10.969 1 95.75 304 LYS A O 1
ATOM 2351 N N . GLU A 1 305 ? 14.773 -19.156 11.664 1 95.5 305 GLU A N 1
ATOM 2352 C CA . GLU A 1 305 ? 13.906 -19.859 12.602 1 95.5 305 GLU A CA 1
ATOM 2353 C C . GLU A 1 305 ? 12.523 -20.109 12.008 1 95.5 305 GLU A C 1
ATOM 2355 O O . GLU A 1 305 ? 11.633 -20.641 12.68 1 95.5 305 GLU A O 1
ATOM 2360 N N . VAL A 1 306 ? 12.32 -19.688 10.781 1 96.88 306 VAL A N 1
ATOM 2361 C CA . VAL A 1 306 ? 11.023 -19.938 10.164 1 96.88 306 VAL A CA 1
ATOM 2362 C C . VAL A 1 306 ? 10.906 -21.406 9.781 1 96.88 306 VAL A C 1
ATOM 2364 O O . VAL A 1 306 ? 11.922 -22.078 9.547 1 96.88 306 VAL A O 1
ATOM 2367 N N . LYS A 1 307 ? 9.711 -21.984 9.703 1 95.69 307 LYS A N 1
ATOM 2368 C CA . LYS A 1 307 ? 9.469 -23.406 9.438 1 95.69 307 LYS A CA 1
ATOM 2369 C C . LYS A 1 307 ? 10.078 -23.828 8.102 1 95.69 307 LYS A C 1
ATOM 2371 O O . LYS A 1 307 ? 10.641 -24.922 7.992 1 95.69 307 LYS A O 1
ATOM 2376 N N . GLY A 1 308 ? 9.938 -23.062 7.105 1 98.12 308 GLY A N 1
ATOM 2377 C CA . GLY A 1 308 ? 10.422 -23.172 5.738 1 98.12 308 GLY A CA 1
ATOM 2378 C C . GLY A 1 308 ? 10.539 -21.828 5.035 1 98.12 308 GLY A C 1
ATOM 2379 O O . GLY A 1 308 ? 9.672 -20.969 5.191 1 98.12 308 GLY A O 1
ATOM 2380 N N . HIS A 1 309 ? 11.656 -21.734 4.348 1 98.56 309 HIS A N 1
ATOM 2381 C CA . HIS A 1 309 ? 11.875 -20.453 3.686 1 98.56 309 HIS A CA 1
ATOM 2382 C C . HIS A 1 309 ? 12.125 -20.641 2.193 1 98.56 309 HIS A C 1
ATOM 2384 O O . HIS A 1 309 ? 13.023 -21.391 1.801 1 98.56 309 HIS A O 1
ATOM 2390 N N . ILE A 1 310 ? 11.305 -20.047 1.417 1 98.94 310 ILE A N 1
ATOM 2391 C CA . ILE A 1 310 ? 11.555 -19.891 -0.011 1 98.94 310 ILE A CA 1
ATOM 2392 C C . ILE A 1 310 ? 11.969 -18.453 -0.304 1 98.94 310 ILE A C 1
ATOM 2394 O O . ILE A 1 310 ? 11.172 -17.516 -0.147 1 98.94 310 ILE A O 1
ATOM 2398 N N . PHE A 1 311 ? 13.211 -18.25 -0.714 1 98.88 311 PHE A N 1
ATOM 2399 C CA . PHE A 1 311 ? 13.656 -16.891 -1.038 1 98.88 311 PHE A CA 1
ATOM 2400 C C . PHE A 1 311 ? 12.969 -16.391 -2.307 1 98.88 311 PHE A C 1
ATOM 2402 O O . PHE A 1 311 ? 12.93 -17.094 -3.316 1 98.88 311 PHE A O 1
ATOM 2409 N N . ASN A 1 312 ? 12.414 -15.281 -2.252 1 98.81 312 ASN A N 1
ATOM 2410 C CA . ASN A 1 312 ? 11.734 -14.594 -3.35 1 98.81 312 ASN A CA 1
ATOM 2411 C C . ASN A 1 312 ? 11.773 -13.078 -3.174 1 98.81 312 ASN A C 1
ATOM 2413 O O . ASN A 1 312 ? 12.219 -12.578 -2.143 1 98.81 312 ASN A O 1
ATOM 2417 N N . LEU A 1 313 ? 11.375 -12.398 -4.195 1 98.38 313 LEU A N 1
ATOM 2418 C CA . LEU A 1 313 ? 11.109 -10.969 -4.086 1 98.38 313 LEU A CA 1
ATOM 2419 C C . LEU A 1 313 ? 9.781 -10.719 -3.385 1 98.38 313 LEU A C 1
ATOM 2421 O O . LEU A 1 313 ? 8.93 -11.609 -3.305 1 98.38 313 LEU A O 1
ATOM 2425 N N . GLY A 1 314 ? 9.656 -9.523 -2.883 1 97.19 314 GLY A N 1
ATOM 2426 C CA . GLY A 1 314 ? 8.398 -9.133 -2.275 1 97.19 314 GLY A CA 1
ATOM 2427 C C . GLY A 1 314 ? 7.32 -8.797 -3.295 1 97.19 314 GLY A C 1
ATOM 2428 O O . GLY A 1 314 ? 6.156 -8.602 -2.938 1 97.19 314 GLY A O 1
ATOM 2429 N N . HIS A 1 315 ? 7.734 -8.648 -4.488 1 96 315 HIS A N 1
ATOM 2430 C CA . HIS A 1 315 ? 6.914 -8.469 -5.68 1 96 315 HIS A CA 1
ATOM 2431 C C . HIS A 1 315 ? 7.695 -8.805 -6.945 1 96 315 HIS A C 1
ATOM 2433 O O . HIS A 1 315 ? 8.852 -9.234 -6.871 1 96 315 HIS A O 1
ATOM 2439 N N . GLY A 1 316 ? 7.145 -8.695 -8.109 1 96.25 316 GLY A N 1
ATOM 2440 C CA . GLY A 1 316 ? 7.777 -9.117 -9.352 1 96.25 316 GLY A CA 1
ATOM 2441 C C . GLY A 1 316 ? 8.992 -8.281 -9.711 1 96.25 316 GLY A C 1
ATOM 2442 O O . GLY A 1 316 ? 9.055 -7.094 -9.383 1 96.25 316 GLY A O 1
ATOM 2443 N N . ILE A 1 317 ? 9.914 -8.875 -10.352 1 97 317 ILE A N 1
ATOM 2444 C CA . ILE A 1 317 ? 11.094 -8.172 -10.844 1 97 317 ILE A CA 1
ATOM 2445 C C . ILE A 1 317 ? 10.672 -7.047 -11.789 1 97 317 ILE A C 1
ATOM 2447 O O . ILE A 1 317 ? 9.773 -7.227 -12.617 1 97 317 ILE A O 1
ATOM 2451 N N . HIS A 1 318 ? 11.32 -5.91 -11.586 1 95.69 318 HIS A N 1
ATOM 2452 C CA . HIS A 1 318 ? 11.016 -4.766 -12.438 1 95.69 318 HIS A CA 1
ATOM 2453 C C . HIS A 1 318 ? 11.625 -4.934 -13.828 1 95.69 318 HIS A C 1
ATOM 2455 O O . HIS A 1 318 ? 12.703 -5.516 -13.969 1 95.69 318 HIS A O 1
ATOM 2461 N N . GLN A 1 319 ? 10.969 -4.387 -14.828 1 93.88 319 GLN A N 1
ATOM 2462 C CA . GLN A 1 319 ? 11.336 -4.59 -16.219 1 93.88 319 GLN A CA 1
ATOM 2463 C C . GLN A 1 319 ? 12.711 -3.998 -16.516 1 93.88 319 GLN A C 1
ATOM 2465 O O . GLN A 1 319 ? 13.391 -4.438 -17.453 1 93.88 319 GLN A O 1
ATOM 2470 N N . PHE A 1 320 ? 13.156 -3.02 -15.719 1 95.38 320 PHE A N 1
ATOM 2471 C CA . PHE A 1 320 ? 14.414 -2.336 -16.016 1 95.38 320 PHE A CA 1
ATOM 2472 C C . PHE A 1 320 ? 15.555 -2.908 -15.188 1 95.38 320 PHE A C 1
ATOM 2474 O O . PHE A 1 320 ? 16.688 -2.414 -15.242 1 95.38 320 PHE A O 1
ATOM 2481 N N . THR A 1 321 ? 15.258 -3.891 -14.359 1 97.19 321 THR A N 1
ATOM 2482 C CA . THR A 1 321 ? 16.312 -4.547 -13.602 1 97.19 321 THR A CA 1
ATOM 2483 C C . THR A 1 321 ? 17.281 -5.266 -14.531 1 97.19 321 THR A C 1
ATOM 2485 O O . THR A 1 321 ? 16.875 -6.059 -15.383 1 97.19 321 THR A O 1
ATOM 2488 N N . PRO A 1 322 ? 18.547 -4.996 -14.461 1 96.38 322 PRO A N 1
ATOM 2489 C CA . PRO A 1 322 ? 19.516 -5.742 -15.273 1 96.38 322 PRO A CA 1
ATOM 2490 C C . PRO A 1 322 ? 19.516 -7.238 -14.961 1 96.38 322 PRO A C 1
ATOM 2492 O O . PRO A 1 322 ? 19.562 -7.621 -13.789 1 96.38 322 PRO A O 1
ATOM 2495 N N . PRO A 1 323 ? 19.5 -8.047 -15.977 1 96.44 323 PRO A N 1
ATOM 2496 C CA . PRO A 1 323 ? 19.469 -9.5 -15.758 1 96.44 323 PRO A CA 1
ATOM 2497 C C . PRO A 1 323 ? 20.609 -9.984 -14.883 1 96.44 323 PRO A C 1
ATOM 2499 O O . PRO A 1 323 ? 20.438 -10.945 -14.117 1 96.44 323 PRO A O 1
ATOM 2502 N N . GLU A 1 324 ? 21.75 -9.336 -14.977 1 96.75 324 GLU A N 1
ATOM 2503 C CA . GLU A 1 324 ? 22.906 -9.719 -14.188 1 96.75 324 GLU A CA 1
ATOM 2504 C C . GLU A 1 324 ? 22.625 -9.617 -12.695 1 96.75 324 GLU A C 1
ATOM 2506 O O . GLU A 1 324 ? 23.141 -10.398 -11.898 1 96.75 324 GLU A O 1
ATOM 2511 N N . GLN A 1 325 ? 21.812 -8.633 -12.312 1 97.75 325 GLN A N 1
ATOM 2512 C CA . GLN A 1 325 ? 21.453 -8.445 -10.914 1 97.75 325 GLN A CA 1
ATOM 2513 C C . GLN A 1 325 ? 20.656 -9.633 -10.391 1 97.75 325 GLN A C 1
ATOM 2515 O O . GLN A 1 325 ? 20.828 -10.047 -9.242 1 97.75 325 GLN A O 1
ATOM 2520 N N . ALA A 1 326 ? 19.812 -10.141 -11.203 1 97.81 326 ALA A N 1
ATOM 2521 C CA . ALA A 1 326 ? 19.062 -11.328 -10.836 1 97.81 326 ALA A CA 1
ATOM 2522 C C . ALA A 1 326 ? 19.984 -12.523 -10.625 1 97.81 326 ALA A C 1
ATOM 2524 O O . ALA A 1 326 ? 19.812 -13.289 -9.672 1 97.81 326 ALA A O 1
ATOM 2525 N N . ARG A 1 327 ? 20.906 -12.672 -11.5 1 97.56 327 ARG A N 1
ATOM 2526 C CA . ARG A 1 327 ? 21.875 -13.766 -11.383 1 97.56 327 ARG A CA 1
ATOM 2527 C C . ARG A 1 327 ? 22.672 -13.641 -10.094 1 97.56 327 ARG A C 1
ATOM 2529 O O . ARG A 1 327 ? 22.875 -14.633 -9.375 1 97.56 327 ARG A O 1
ATOM 2536 N N . ILE A 1 328 ? 23.125 -12.414 -9.82 1 98.25 328 ILE A N 1
ATOM 2537 C CA . ILE A 1 328 ? 23.875 -12.148 -8.594 1 98.25 328 ILE A CA 1
ATOM 2538 C C . ILE A 1 328 ? 23.047 -12.562 -7.383 1 98.25 328 ILE A C 1
ATOM 2540 O O . ILE A 1 328 ? 23.562 -13.188 -6.453 1 98.25 328 ILE A O 1
ATOM 2544 N N . ALA A 1 329 ? 21.812 -12.266 -7.391 1 98.69 329 ALA A N 1
ATOM 2545 C CA . ALA A 1 329 ? 20.938 -12.594 -6.273 1 98.69 329 ALA A CA 1
ATOM 2546 C C . ALA A 1 329 ? 20.797 -14.102 -6.109 1 98.69 329 ALA A C 1
ATOM 2548 O O . ALA A 1 329 ? 20.891 -14.625 -4.996 1 98.69 329 ALA A O 1
ATOM 2549 N N . VAL A 1 330 ? 20.531 -14.797 -7.227 1 98.56 330 VAL A N 1
ATOM 2550 C CA . VAL A 1 330 ? 20.375 -16.25 -7.188 1 98.56 330 VAL A CA 1
ATOM 2551 C C . VAL A 1 330 ? 21.641 -16.891 -6.637 1 98.56 330 VAL A C 1
ATOM 2553 O O . VAL A 1 330 ? 21.578 -17.734 -5.727 1 98.56 330 VAL A O 1
ATOM 2556 N N . ASP A 1 331 ? 22.766 -16.484 -7.152 1 98.38 331 ASP A N 1
ATOM 2557 C CA . ASP A 1 331 ? 24.047 -17 -6.699 1 98.38 331 ASP A CA 1
ATOM 2558 C C . ASP A 1 331 ? 24.266 -16.734 -5.211 1 98.38 331 ASP A C 1
ATOM 2560 O O . ASP A 1 331 ? 24.719 -17.609 -4.473 1 98.38 331 ASP A O 1
ATOM 2564 N N . ALA A 1 332 ? 23.938 -15.531 -4.816 1 98.75 332 ALA A N 1
ATOM 2565 C CA . ALA A 1 332 ? 24.109 -15.148 -3.416 1 98.75 332 ALA A CA 1
ATOM 2566 C C . ALA A 1 332 ? 23.266 -16.031 -2.496 1 98.75 332 ALA A C 1
ATOM 2568 O O . ALA A 1 332 ? 23.75 -16.484 -1.459 1 98.75 332 ALA A O 1
ATOM 2569 N N . VAL A 1 333 ? 22.016 -16.219 -2.832 1 98.81 333 VAL A N 1
ATOM 2570 C CA . VAL A 1 333 ? 21.125 -17.031 -2.01 1 98.81 333 VAL A CA 1
ATOM 2571 C C . VAL A 1 333 ? 21.703 -18.438 -1.871 1 98.81 333 VAL A C 1
ATOM 2573 O O . VAL A 1 333 ? 21.797 -18.969 -0.763 1 98.81 333 VAL A O 1
ATOM 2576 N N . HIS A 1 334 ? 22.109 -19.062 -3.006 1 98.38 334 HIS A N 1
ATOM 2577 C CA . HIS A 1 334 ? 22.656 -20.406 -3.008 1 98.38 334 HIS A CA 1
ATOM 2578 C C . HIS A 1 334 ? 23.938 -20.5 -2.178 1 98.38 334 HIS A C 1
ATOM 2580 O O . HIS A 1 334 ? 24.078 -21.391 -1.348 1 98.38 334 HIS A O 1
ATOM 2586 N N . GLU A 1 335 ? 24.781 -19.547 -2.354 1 98.31 335 GLU A N 1
ATOM 2587 C CA . GLU A 1 335 ? 26.094 -19.578 -1.705 1 98.31 335 GLU A CA 1
ATOM 2588 C C . GLU A 1 335 ? 25.969 -19.312 -0.207 1 98.31 335 GLU A C 1
ATOM 2590 O O . GLU A 1 335 ? 26.625 -19.984 0.6 1 98.31 335 GLU A O 1
ATOM 2595 N N . LEU A 1 336 ? 25.141 -18.406 0.16 1 98.44 336 LEU A N 1
ATOM 2596 C CA . LEU A 1 336 ? 25.078 -17.953 1.547 1 98.44 336 LEU A CA 1
ATOM 2597 C C . LEU A 1 336 ? 24.219 -18.891 2.387 1 98.44 336 LEU A C 1
ATOM 2599 O O . LEU A 1 336 ? 24.297 -18.875 3.617 1 98.44 336 LEU A O 1
ATOM 2603 N N . SER A 1 337 ? 23.391 -19.641 1.769 1 97.19 337 SER A N 1
ATOM 2604 C CA . SER A 1 337 ? 22.453 -20.469 2.531 1 97.19 337 SER A CA 1
ATOM 2605 C C . SER A 1 337 ? 22.875 -21.922 2.541 1 97.19 337 SER A C 1
ATOM 2607 O O . SER A 1 337 ? 22.219 -22.766 3.162 1 97.19 337 SER A O 1
ATOM 2609 N N . CYS A 1 338 ? 23.875 -22.266 1.876 1 91.94 338 CYS A N 1
ATOM 2610 C CA . CYS A 1 338 ? 24.344 -23.641 1.836 1 91.94 338 CYS A CA 1
ATOM 2611 C C . CYS A 1 338 ? 24.641 -24.156 3.238 1 91.94 338 CYS A C 1
ATOM 2613 O O . CYS A 1 338 ? 25.344 -23.484 4.012 1 91.94 338 CYS A O 1
ATOM 2615 N N . LYS A 1 339 ? 23.922 -25.203 3.482 1 76.25 339 LYS A N 1
ATOM 2616 C CA . LYS A 1 339 ? 24.062 -25.781 4.812 1 76.25 339 LYS A CA 1
ATOM 2617 C C . LYS A 1 339 ? 25 -26.984 4.785 1 76.25 339 LYS A C 1
ATOM 2619 O O . LYS A 1 339 ? 25.125 -27.656 3.762 1 76.25 339 LYS A O 1
ATOM 2624 N N . MET B 1 1 ? -13.078 27.953 23.828 1 88.25 1 MET B N 1
ATOM 2625 C CA . MET B 1 1 ? -12.336 27.172 22.844 1 88.25 1 MET B CA 1
ATOM 2626 C C . MET B 1 1 ? -12.406 25.688 23.156 1 88.25 1 MET B C 1
ATOM 2628 O O . MET B 1 1 ? -12.172 25.281 24.297 1 88.25 1 MET B O 1
ATOM 2632 N N . ASN B 1 2 ? -12.914 24.922 22.266 1 94.81 2 ASN B N 1
ATOM 2633 C CA . ASN B 1 2 ? -12.93 23.469 22.375 1 94.81 2 ASN B CA 1
ATOM 2634 C C . ASN B 1 2 ? -11.523 22.891 22.266 1 94.81 2 ASN B C 1
ATOM 2636 O O . ASN B 1 2 ? -10.938 22.875 21.172 1 94.81 2 ASN B O 1
ATOM 2640 N N . ASP B 1 3 ? -10.969 22.375 23.391 1 96.75 3 ASP B N 1
ATOM 2641 C CA . ASP B 1 3 ? -9.594 21.891 23.406 1 96.75 3 ASP B CA 1
ATOM 2642 C C . ASP B 1 3 ? -9.539 20.375 23.531 1 96.75 3 ASP B C 1
ATOM 2644 O O . ASP B 1 3 ? -8.516 19.812 23.922 1 96.75 3 ASP B O 1
ATOM 2648 N N . THR B 1 4 ? -10.656 19.703 23.25 1 98.38 4 THR B N 1
ATOM 2649 C CA . THR B 1 4 ? -10.773 18.266 23.391 1 98.38 4 THR B CA 1
ATOM 2650 C C . THR B 1 4 ? -9.719 17.547 22.547 1 98.38 4 THR B C 1
ATOM 2652 O O . THR B 1 4 ? -9.117 16.562 22.984 1 98.38 4 THR B O 1
ATOM 2655 N N . PHE B 1 5 ? -9.484 18.047 21.438 1 98.69 5 PHE B N 1
ATOM 2656 C CA . PHE B 1 5 ? -8.477 17.484 20.531 1 98.69 5 PHE B CA 1
ATOM 2657 C C . PHE B 1 5 ? -7.098 17.516 21.172 1 98.69 5 PHE B C 1
ATOM 2659 O O . PHE B 1 5 ? -6.379 16.516 21.172 1 98.69 5 PHE B O 1
ATOM 2666 N N . LEU B 1 6 ? -6.715 18.641 21.734 1 98.75 6 LEU B N 1
ATOM 2667 C CA . LEU B 1 6 ? -5.398 18.781 22.344 1 98.75 6 LEU B CA 1
ATOM 2668 C C . LEU B 1 6 ? -5.258 17.875 23.547 1 98.75 6 LEU B C 1
ATOM 2670 O O . LEU B 1 6 ? -4.195 17.281 23.766 1 98.75 6 LEU B O 1
ATOM 2674 N N . LYS B 1 7 ? -6.297 17.781 24.312 1 98.5 7 LYS B N 1
ATOM 2675 C CA . LYS B 1 7 ? -6.297 16.875 25.453 1 98.5 7 LYS B CA 1
ATOM 2676 C C . LYS B 1 7 ? -6.066 15.43 25 1 98.5 7 LYS B C 1
ATOM 2678 O O . LYS B 1 7 ? -5.27 14.703 25.609 1 98.5 7 LYS B O 1
ATOM 2683 N N . ALA B 1 8 ? -6.73 15.039 23.938 1 98.62 8 ALA B N 1
ATOM 2684 C CA . ALA B 1 8 ? -6.574 13.688 23.406 1 98.62 8 ALA B CA 1
ATOM 2685 C C . ALA B 1 8 ? -5.145 13.445 22.922 1 98.62 8 ALA B C 1
ATOM 2687 O O . ALA B 1 8 ? -4.578 12.375 23.156 1 98.62 8 ALA B O 1
ATOM 2688 N N . CYS B 1 9 ? -4.566 14.43 22.312 1 98.69 9 CYS B N 1
ATOM 2689 C CA . CYS B 1 9 ? -3.186 14.328 21.844 1 98.69 9 CYS B CA 1
ATOM 2690 C C . CYS B 1 9 ? -2.24 14.039 23.016 1 98.69 9 CYS B C 1
ATOM 2692 O O . CYS B 1 9 ? -1.245 13.336 22.844 1 98.69 9 CYS B O 1
ATOM 2694 N N . ARG B 1 10 ? -2.592 14.547 24.141 1 97.38 10 ARG B N 1
ATOM 2695 C CA . ARG B 1 10 ? -1.731 14.43 25.312 1 97.38 10 ARG B CA 1
ATOM 2696 C C . ARG B 1 10 ? -2.104 13.203 26.141 1 97.38 10 ARG B C 1
ATOM 2698 O O . ARG B 1 10 ? -1.51 12.953 27.188 1 97.38 10 ARG B O 1
ATOM 2705 N N . GLY B 1 11 ? -3.115 12.492 25.734 1 97.12 11 GLY B N 1
ATOM 2706 C CA . GLY B 1 11 ? -3.551 11.305 26.453 1 97.12 11 GLY B CA 1
ATOM 2707 C C . GLY B 1 11 ? -4.359 11.625 27.688 1 97.12 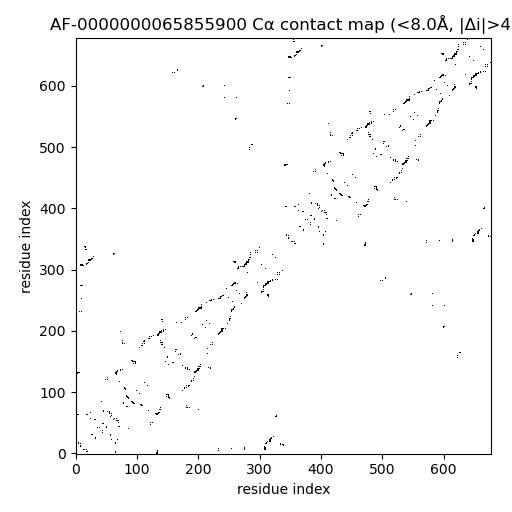11 GLY B C 1
ATOM 2708 O O . GLY B 1 11 ? -4.477 10.797 28.594 1 97.12 11 GLY B O 1
ATOM 2709 N N . GLU B 1 12 ? -4.91 12.797 27.703 1 97.06 12 GLU B N 1
ATOM 2710 C CA . GLU B 1 12 ? -5.746 13.203 28.828 1 97.06 12 GLU B CA 1
ATOM 2711 C C . GLU B 1 12 ? -7.18 12.703 28.656 1 97.06 12 GLU B C 1
ATOM 2713 O O . GLU B 1 12 ? -7.594 12.359 27.547 1 97.06 12 GLU B O 1
ATOM 2718 N N . LYS B 1 13 ? -7.836 12.641 29.781 1 95.5 13 LYS B N 1
ATOM 2719 C CA . LYS B 1 13 ? -9.242 12.25 29.734 1 95.5 13 LYS B CA 1
ATOM 2720 C C . LYS B 1 13 ? -10.07 13.281 28.984 1 95.5 13 LYS B C 1
ATOM 2722 O O . LYS B 1 13 ? -9.883 14.484 29.156 1 95.5 13 LYS B O 1
ATOM 2727 N N . THR B 1 14 ? -10.93 12.797 28.109 1 97.19 14 THR B N 1
ATOM 2728 C CA . THR B 1 14 ? -11.828 13.656 27.344 1 97.19 14 THR B CA 1
ATOM 2729 C C . THR B 1 14 ? -13.281 13.25 27.547 1 97.19 14 THR B C 1
ATOM 2731 O O . THR B 1 14 ? -13.562 12.094 27.859 1 97.19 14 THR B O 1
ATOM 2734 N N . ASP B 1 15 ? -14.164 14.234 27.406 1 96.44 15 ASP B N 1
ATOM 2735 C CA . ASP B 1 15 ? -15.586 13.961 27.562 1 96.44 15 ASP B CA 1
ATOM 2736 C C . ASP B 1 15 ? -16.125 13.133 26.391 1 96.44 15 ASP B C 1
ATOM 2738 O O . ASP B 1 15 ? -17.156 12.477 26.516 1 96.44 15 ASP B O 1
ATOM 2742 N N . TYR B 1 16 ? -15.492 13.195 25.312 1 98 16 TYR B N 1
ATOM 2743 C CA . TYR B 1 16 ? -15.766 12.414 24.109 1 98 16 TYR B CA 1
ATOM 2744 C C . TYR B 1 16 ? -14.516 12.312 23.234 1 98 16 TYR B C 1
ATOM 2746 O O . TYR B 1 16 ? -13.523 12.992 23.484 1 98 16 TYR B O 1
ATOM 2754 N N . THR B 1 17 ? -14.539 11.406 22.344 1 98.62 17 THR B N 1
ATOM 2755 C CA . THR B 1 17 ? -13.43 11.281 21.391 1 98.62 17 THR B CA 1
ATOM 2756 C C . THR B 1 17 ? -13.492 12.383 20.344 1 98.62 17 THR B C 1
ATOM 2758 O O . THR B 1 17 ? -14.484 12.508 19.625 1 98.62 17 THR B O 1
ATOM 2761 N N . PRO B 1 18 ? -12.445 13.25 20.281 1 98.81 18 PRO B N 1
ATOM 2762 C CA . PRO B 1 18 ? -12.469 14.289 19.25 1 98.81 18 PRO B CA 1
ATOM 2763 C C . PRO B 1 18 ? -12.305 13.727 17.844 1 98.81 18 PRO B C 1
ATOM 2765 O O . PRO B 1 18 ? -11.703 12.664 17.672 1 98.81 18 PRO B O 1
ATOM 2768 N N . ILE B 1 19 ? -12.852 14.469 16.859 1 98.81 19 ILE B N 1
ATOM 2769 C CA . ILE B 1 19 ? -12.773 14.016 15.477 1 98.81 19 ILE B CA 1
ATOM 2770 C C . ILE B 1 19 ? -12.375 15.18 14.578 1 98.81 19 ILE B C 1
ATOM 2772 O O . ILE B 1 19 ? -12.82 16.312 14.773 1 98.81 19 ILE B O 1
ATOM 2776 N N . TRP B 1 20 ? -11.477 14.969 13.688 1 98.69 20 TRP B N 1
ATOM 2777 C CA . TRP B 1 20 ? -11.273 15.711 12.445 1 98.69 20 TRP B CA 1
ATOM 2778 C C . TRP B 1 20 ? -10.938 14.766 11.297 1 98.69 20 TRP B C 1
ATOM 2780 O O . TRP B 1 20 ? -10.766 13.562 11.5 1 98.69 20 TRP B O 1
ATOM 2790 N N . MET B 1 21 ? -10.969 15.234 10.047 1 98.44 21 MET B N 1
ATOM 2791 C CA . MET B 1 21 ? -10.734 14.359 8.898 1 98.44 21 MET B CA 1
ATOM 2792 C C . MET B 1 21 ? -9.672 14.938 7.98 1 98.44 21 MET B C 1
ATOM 2794 O O . MET B 1 21 ? -9.695 16.125 7.668 1 98.44 21 MET B O 1
ATOM 2798 N N . MET B 1 22 ? -8.742 14.078 7.602 1 97.75 22 MET B N 1
ATOM 2799 C CA . MET B 1 22 ? -7.828 14.492 6.539 1 97.75 22 MET B CA 1
ATOM 2800 C C . MET B 1 22 ? -8.602 14.875 5.281 1 97.75 22 MET B C 1
ATOM 2802 O O . MET B 1 22 ? -9.477 14.133 4.836 1 97.75 22 MET B O 1
ATOM 2806 N N . ARG B 1 23 ? -8.266 16.016 4.777 1 96.5 23 ARG B N 1
ATOM 2807 C CA . ARG B 1 23 ? -8.945 16.625 3.629 1 96.5 23 ARG B CA 1
ATOM 2808 C C . ARG B 1 23 ? -10.359 17.047 3.988 1 96.5 23 ARG B C 1
ATOM 2810 O O . ARG B 1 23 ? -11.273 16.938 3.16 1 96.5 23 ARG B O 1
ATOM 2817 N N . GLN B 1 24 ? -10.555 17.453 5.203 1 96.44 24 GLN B N 1
ATOM 2818 C CA . GLN B 1 24 ? -11.891 17.859 5.633 1 96.44 24 GLN B CA 1
ATOM 2819 C C . GLN B 1 24 ? -12.367 19.078 4.848 1 96.44 24 GLN B C 1
ATOM 2821 O O . GLN B 1 24 ? -13.57 19.266 4.672 1 96.44 24 GLN B O 1
ATOM 2826 N N . ALA B 1 25 ? -11.445 19.922 4.512 1 94.81 25 ALA B N 1
ATOM 2827 C CA . ALA B 1 25 ? -11.75 20.953 3.523 1 94.81 25 ALA B CA 1
ATOM 2828 C C . ALA B 1 25 ? -11.336 20.516 2.123 1 94.81 25 ALA B C 1
ATOM 2830 O O . ALA B 1 25 ? -10.148 20.531 1.785 1 94.81 25 ALA B O 1
ATOM 2831 N N . GLY B 1 26 ? -12.312 20 1.375 1 91.75 26 GLY B N 1
ATOM 2832 C CA . GLY B 1 26 ? -11.906 19.469 0.08 1 91.75 26 GLY B CA 1
ATOM 2833 C C . GLY B 1 26 ? -13.047 19.391 -0.917 1 91.75 26 GLY B C 1
ATOM 2834 O O . GLY B 1 26 ? -14.125 19.953 -0.68 1 91.75 26 GLY B O 1
ATOM 2835 N N . ARG B 1 27 ? -12.844 18.781 -2.014 1 91.81 27 ARG B N 1
ATOM 2836 C CA . ARG B 1 27 ? -13.641 18.781 -3.238 1 91.81 27 ARG B CA 1
ATOM 2837 C C . ARG B 1 27 ? -15 18.141 -3.006 1 91.81 27 ARG B C 1
ATOM 2839 O O . ARG B 1 27 ? -15.93 18.328 -3.795 1 91.81 27 ARG B O 1
ATOM 2846 N N . TYR B 1 28 ? -15.117 17.344 -1.888 1 95.38 28 TYR B N 1
ATOM 2847 C CA . TYR B 1 28 ? -16.406 16.719 -1.608 1 95.38 28 TYR B CA 1
ATOM 2848 C C . TYR B 1 28 ? -17.406 17.734 -1.092 1 95.38 28 TYR B C 1
ATOM 2850 O O . TYR B 1 28 ? -18.609 17.484 -1.076 1 95.38 28 TYR B O 1
ATOM 2858 N N . LEU B 1 29 ? -16.922 18.938 -0.66 1 96.5 29 LEU B N 1
ATOM 2859 C CA . LEU B 1 29 ? -17.766 19.984 -0.103 1 96.5 29 LEU B CA 1
ATOM 2860 C C . LEU B 1 29 ? -18.172 20.984 -1.181 1 96.5 29 LEU B C 1
ATOM 2862 O O . LEU B 1 29 ? -17.312 21.578 -1.843 1 96.5 29 LEU B O 1
ATOM 2866 N N . PRO B 1 30 ? -19.453 21.234 -1.321 1 95.69 30 PRO B N 1
ATOM 2867 C CA . PRO B 1 30 ? -19.906 22.25 -2.277 1 95.69 30 PRO B CA 1
ATOM 2868 C C . PRO B 1 30 ? -19.344 23.641 -1.974 1 95.69 30 PRO B C 1
ATOM 2870 O O . PRO B 1 30 ? -19 24.391 -2.893 1 95.69 30 PRO B O 1
ATOM 2873 N N . ALA B 1 31 ? -19.312 24 -0.729 1 95.81 31 ALA B N 1
ATOM 2874 C CA . ALA B 1 31 ? -18.781 25.312 -0.329 1 95.81 31 ALA B CA 1
ATOM 2875 C C . ALA B 1 31 ? -17.344 25.484 -0.796 1 95.81 31 ALA B C 1
ATOM 2877 O O . ALA B 1 31 ? -16.953 26.578 -1.225 1 95.81 31 ALA B O 1
ATOM 2878 N N . TYR B 1 32 ? -16.562 24.469 -0.672 1 96.44 32 TYR B N 1
ATOM 2879 C CA . TYR B 1 32 ? -15.195 24.484 -1.163 1 96.44 32 TYR B CA 1
ATOM 2880 C C . TYR B 1 32 ? -15.156 24.672 -2.676 1 96.44 32 TYR B C 1
ATOM 2882 O O . TYR B 1 32 ? -14.367 25.469 -3.188 1 96.44 32 TYR B O 1
ATOM 2890 N N . GLN B 1 33 ? -15.984 23.953 -3.352 1 95.56 33 GLN B N 1
ATOM 2891 C CA . GLN B 1 33 ? -16.016 23.984 -4.809 1 95.56 33 GLN B CA 1
ATOM 2892 C C . GLN B 1 33 ? -16.344 25.391 -5.316 1 95.56 33 GLN B C 1
ATOM 2894 O O . GLN B 1 33 ? -15.852 25.812 -6.363 1 95.56 33 GLN B O 1
ATOM 2899 N N . LYS B 1 34 ? -17.141 26.047 -4.613 1 95.62 34 LYS B N 1
ATOM 2900 C CA . LYS B 1 34 ? -17.516 27.406 -4.988 1 95.62 34 LYS B CA 1
ATOM 2901 C C . LYS B 1 34 ? -16.297 28.328 -5.004 1 95.62 34 LYS B C 1
ATOM 2903 O O . LYS B 1 34 ? -16.203 29.219 -5.852 1 95.62 34 LYS B O 1
ATOM 2908 N N . ILE B 1 35 ? -15.422 28.125 -4.078 1 95.88 35 ILE B N 1
ATOM 2909 C CA . ILE B 1 35 ? -14.227 28.953 -3.988 1 95.88 35 ILE B CA 1
ATOM 2910 C C . ILE B 1 35 ? -13.195 28.484 -5.012 1 95.88 35 ILE B C 1
ATOM 2912 O O . ILE B 1 35 ? -12.641 29.297 -5.766 1 95.88 35 ILE B O 1
ATOM 2916 N N . ARG B 1 36 ? -13 27.172 -5.098 1 92.44 36 ARG B N 1
ATOM 2917 C CA . ARG B 1 36 ? -11.992 26.562 -5.961 1 92.44 36 ARG B CA 1
ATOM 2918 C C . ARG B 1 36 ? -12.273 26.859 -7.43 1 92.44 36 ARG B C 1
ATOM 2920 O O . ARG B 1 36 ? -11.352 27 -8.227 1 92.44 36 ARG B O 1
ATOM 2927 N N . GLY B 1 37 ? -13.523 26.984 -7.77 1 91.88 37 GLY B N 1
ATOM 2928 C CA . GLY B 1 37 ? -13.922 27.25 -9.148 1 91.88 37 GLY B CA 1
ATOM 2929 C C . GLY B 1 37 ? -13.508 28.625 -9.633 1 91.88 37 GLY B C 1
ATOM 2930 O O . GLY B 1 37 ? -13.469 28.875 -10.836 1 91.88 37 GLY B O 1
ATOM 2931 N N . LYS B 1 38 ? -13.062 29.438 -8.727 1 94.25 38 LYS B N 1
ATOM 2932 C CA . LYS B 1 38 ? -12.789 30.828 -9.07 1 94.25 38 LYS B CA 1
ATOM 2933 C C . LYS B 1 38 ? -11.289 31.078 -9.195 1 94.25 38 LYS B C 1
ATOM 2935 O O . LYS B 1 38 ? -10.859 32.094 -9.742 1 94.25 38 LYS B O 1
ATOM 2940 N N . VAL B 1 39 ? -10.57 30.25 -8.594 1 93.31 39 VAL B N 1
ATOM 2941 C CA . VAL B 1 39 ? -9.125 30.438 -8.57 1 93.31 39 VAL B CA 1
ATOM 2942 C C . VAL B 1 39 ? -8.438 29.078 -8.781 1 93.31 39 VAL B C 1
ATOM 2944 O O . VAL B 1 39 ? -9.039 28.031 -8.555 1 93.31 39 VAL B O 1
ATOM 2947 N N . SER B 1 40 ? -7.18 29.156 -9.273 1 91.75 40 SER B N 1
ATOM 2948 C CA . SER B 1 40 ? -6.398 27.922 -9.352 1 91.75 40 SER B CA 1
ATOM 2949 C C . SER B 1 40 ? -6.02 27.422 -7.965 1 91.75 40 SER B C 1
ATOM 2951 O O . SER B 1 40 ? -6.082 28.172 -6.988 1 91.75 40 SER B O 1
ATOM 2953 N N . PHE B 1 41 ? -5.676 26.219 -7.895 1 92.44 41 PHE B N 1
ATOM 2954 C CA . PHE B 1 41 ? -5.32 25.609 -6.613 1 92.44 41 PHE B CA 1
ATOM 2955 C C . PHE B 1 41 ? -4.148 26.344 -5.977 1 92.44 41 PHE B C 1
ATOM 2957 O O . PHE B 1 41 ? -4.172 26.656 -4.781 1 92.44 41 PHE B O 1
ATOM 2964 N N . LEU B 1 42 ? -3.139 26.625 -6.723 1 92 42 LEU B N 1
ATOM 2965 C CA . LEU B 1 42 ? -1.959 27.297 -6.191 1 92 42 LEU B CA 1
ATOM 2966 C C . LEU B 1 42 ? -2.297 28.719 -5.746 1 92 42 LEU B C 1
ATOM 2968 O O . LEU B 1 42 ? -1.796 29.188 -4.723 1 92 42 LEU B O 1
ATOM 2972 N N . GLU B 1 43 ? -3.111 29.359 -6.473 1 93.75 43 GLU B N 1
ATOM 2973 C CA . GLU B 1 43 ? -3.564 30.688 -6.082 1 93.75 43 GLU B CA 1
ATOM 2974 C C . GLU B 1 43 ? -4.332 30.656 -4.766 1 93.75 43 GLU B C 1
ATOM 2976 O O . GLU B 1 43 ? -4.168 31.531 -3.914 1 93.75 43 GLU B O 1
ATOM 2981 N N . LEU B 1 44 ? -5.133 29.656 -4.676 1 95 44 LEU B N 1
ATOM 2982 C CA . LEU B 1 44 ? -5.887 29.484 -3.438 1 95 44 LEU B CA 1
ATOM 2983 C C . LEU B 1 44 ? -4.949 29.312 -2.246 1 95 44 LEU B C 1
ATOM 2985 O O . LEU B 1 44 ? -5.113 29.984 -1.224 1 95 44 LEU B O 1
ATOM 2989 N N . CYS B 1 45 ? -3.945 28.547 -2.408 1 94.44 45 CYS B N 1
ATOM 2990 C CA . CYS B 1 45 ? -3.008 28.25 -1.331 1 94.44 45 CYS B CA 1
ATOM 2991 C C . CYS B 1 45 ? -2.23 29.5 -0.928 1 94.44 45 CYS B C 1
ATOM 2993 O O . CYS B 1 45 ? -1.787 29.609 0.215 1 94.44 45 CYS B O 1
ATOM 2995 N N . LYS B 1 46 ? -2.137 30.453 -1.814 1 95.88 46 LYS B N 1
ATOM 2996 C CA . LYS B 1 46 ? -1.292 31.625 -1.572 1 95.88 46 LYS B CA 1
ATOM 2997 C C . LYS B 1 46 ? -2.129 32.844 -1.191 1 95.88 46 LYS B C 1
ATOM 2999 O O . LYS B 1 46 ? -1.604 33.938 -1.074 1 95.88 46 LYS B O 1
ATOM 3004 N N . ASN B 1 47 ? -3.375 32.656 -1.017 1 97.62 47 ASN B N 1
ATOM 3005 C CA . ASN B 1 47 ? -4.293 33.688 -0.61 1 97.62 47 ASN B CA 1
ATOM 3006 C C . ASN B 1 47 ? -4.801 33.5 0.813 1 97.62 47 ASN B C 1
ATOM 3008 O O . ASN B 1 47 ? -5.766 32.75 1.03 1 97.62 47 ASN B O 1
ATOM 3012 N N . PRO B 1 48 ? -4.219 34.219 1.74 1 98.19 48 PRO B N 1
ATOM 3013 C CA . PRO B 1 48 ? -4.543 34 3.148 1 98.19 48 PRO B CA 1
ATOM 3014 C C . PRO B 1 48 ? -6.035 34.094 3.441 1 98.19 48 PRO B C 1
ATOM 3016 O O . PRO B 1 48 ? -6.598 33.25 4.141 1 98.19 48 PRO B O 1
ATOM 3019 N N . ALA B 1 49 ? -6.688 35.094 2.914 1 97.75 49 ALA B N 1
ATOM 3020 C CA . ALA B 1 49 ? -8.109 35.281 3.186 1 97.75 49 ALA B CA 1
ATOM 3021 C C . ALA B 1 49 ? -8.938 34.094 2.707 1 97.75 49 ALA B C 1
ATOM 3023 O O . ALA B 1 49 ? -9.828 33.625 3.414 1 97.75 49 ALA B O 1
ATOM 3024 N N . LEU B 1 50 ? -8.664 33.594 1.533 1 98.06 50 LEU B N 1
ATOM 3025 C CA . LEU B 1 50 ? -9.383 32.438 0.991 1 98.06 50 LEU B CA 1
ATOM 3026 C C . LEU B 1 50 ? -9.055 31.172 1.776 1 98.06 50 LEU B C 1
ATOM 3028 O O . LEU B 1 50 ? -9.93 30.328 2.006 1 98.06 50 LEU B O 1
ATOM 3032 N N . CYS B 1 51 ? -7.812 31.047 2.145 1 98.25 51 CYS B N 1
ATOM 3033 C CA . CYS B 1 51 ? -7.402 29.891 2.936 1 98.25 51 CYS B CA 1
ATOM 3034 C C . CYS B 1 51 ? -8.133 29.859 4.27 1 98.25 51 CYS B C 1
ATOM 3036 O O . CYS B 1 51 ? -8.531 28.781 4.738 1 98.25 51 CYS B O 1
ATOM 3038 N N . VAL B 1 52 ? -8.281 31.047 4.832 1 98.38 52 VAL B N 1
ATOM 3039 C CA . VAL B 1 52 ? -9.016 31.141 6.09 1 98.38 52 VAL B CA 1
ATOM 3040 C C . VAL B 1 52 ? -10.453 30.672 5.887 1 98.38 52 VAL B C 1
ATOM 3042 O O . VAL B 1 52 ? -10.953 29.844 6.652 1 98.38 52 VAL B O 1
ATOM 3045 N N . GLU B 1 53 ? -11.055 31.125 4.875 1 97.75 53 GLU B N 1
ATOM 3046 C CA . GLU B 1 53 ? -12.438 30.766 4.586 1 97.75 53 GLU B CA 1
ATOM 3047 C C . GLU B 1 53 ? -12.594 29.266 4.402 1 97.75 53 GLU B C 1
ATOM 3049 O O . GLU B 1 53 ? -13.484 28.641 4.988 1 97.75 53 GLU B O 1
ATOM 3054 N N . VAL B 1 54 ? -11.734 28.641 3.643 1 98.12 54 VAL B N 1
ATOM 3055 C CA . VAL B 1 54 ? -11.797 27.219 3.326 1 98.12 54 VAL B CA 1
ATOM 3056 C C . VAL B 1 54 ? -11.531 26.406 4.582 1 98.12 54 VAL B C 1
ATOM 3058 O O . VAL B 1 54 ? -12.203 25.391 4.828 1 98.12 54 VAL B O 1
ATOM 3061 N N . THR B 1 55 ? -10.57 26.844 5.383 1 98.44 55 THR B N 1
ATOM 3062 C CA . THR B 1 55 ? -10.188 26.125 6.59 1 98.44 55 THR B CA 1
ATOM 3063 C C . THR B 1 55 ? -11.344 26.094 7.59 1 98.44 55 THR B C 1
ATOM 3065 O O . THR B 1 55 ? -11.508 25.109 8.32 1 98.44 55 THR B O 1
ATOM 3068 N N . LEU B 1 56 ? -12.141 27.094 7.598 1 98.12 56 LEU B N 1
ATOM 3069 C CA . LEU B 1 56 ? -13.219 27.234 8.57 1 98.12 56 LEU B CA 1
ATOM 3070 C C . LEU B 1 56 ? -14.406 26.359 8.211 1 98.12 56 LEU B C 1
ATOM 3072 O O . LEU B 1 56 ? -15.188 25.969 9.078 1 98.12 56 LEU B O 1
ATOM 3076 N N . GLN B 1 57 ? -14.523 25.984 6.965 1 97.75 57 GLN B N 1
ATOM 3077 C CA . GLN B 1 57 ? -15.742 25.391 6.43 1 97.75 57 GLN B CA 1
ATOM 3078 C C . GLN B 1 57 ? -16.094 24.094 7.152 1 97.75 57 GLN B C 1
ATOM 3080 O O . GLN B 1 57 ? -17.203 23.953 7.668 1 97.75 57 GLN B O 1
ATOM 3085 N N . PRO B 1 58 ? -15.148 23.156 7.254 1 97.44 58 PRO B N 1
ATOM 3086 C CA . PRO B 1 58 ? -15.531 21.891 7.883 1 97.44 58 PRO B CA 1
ATOM 3087 C C . PRO B 1 58 ? -15.852 22.047 9.367 1 97.44 58 PRO B C 1
ATOM 3089 O O . PRO B 1 58 ? -16.641 21.266 9.914 1 97.44 58 PRO B O 1
ATOM 3092 N N . VAL B 1 59 ? -15.227 22.984 10.062 1 97.75 59 VAL B N 1
ATOM 3093 C CA . VAL B 1 59 ? -15.516 23.25 11.469 1 97.75 59 VAL B CA 1
ATOM 3094 C C . VAL B 1 59 ? -16.938 23.766 11.625 1 97.75 59 VAL B C 1
ATOM 3096 O O . VAL B 1 59 ? -17.703 23.25 12.453 1 97.75 59 VAL B O 1
ATOM 3099 N N . ASP B 1 60 ? -17.312 24.641 10.773 1 96.62 60 ASP B N 1
ATOM 3100 C CA . ASP B 1 60 ? -18.625 25.281 10.844 1 96.62 60 ASP B CA 1
ATOM 3101 C C . ASP B 1 60 ? -19.719 24.359 10.328 1 96.62 60 ASP B C 1
ATOM 3103 O O . ASP B 1 60 ? -20.797 24.266 10.922 1 96.62 60 ASP B O 1
ATOM 3107 N N . LEU B 1 61 ? -19.438 23.656 9.266 1 96.88 61 LEU B N 1
ATOM 3108 C CA . LEU B 1 61 ? -20.469 22.891 8.562 1 96.88 61 LEU B CA 1
ATOM 3109 C C . LEU B 1 61 ? -20.641 21.516 9.188 1 96.88 61 LEU B C 1
ATOM 3111 O O . LEU B 1 61 ? -21.75 20.953 9.164 1 96.88 61 LEU B O 1
ATOM 3115 N N . LEU B 1 62 ? -19.562 20.922 9.758 1 97.19 62 LEU B N 1
ATOM 3116 C CA . LEU B 1 62 ? -19.609 19.5 10.125 1 97.19 62 LEU B CA 1
ATOM 3117 C C . LEU B 1 62 ? -19.375 19.328 11.625 1 97.19 62 LEU B C 1
ATOM 3119 O O . LEU B 1 62 ? -19.672 18.266 12.18 1 97.19 62 LEU B O 1
ATOM 3123 N N . GLY B 1 63 ? -18.812 20.344 12.289 1 97.31 63 GLY B N 1
ATOM 3124 C CA . GLY B 1 63 ? -18.594 20.25 13.719 1 97.31 63 GLY B CA 1
ATOM 3125 C C . GLY B 1 63 ? -17.297 19.547 14.078 1 97.31 63 GLY B C 1
ATOM 3126 O O . GLY B 1 63 ? -17.234 18.812 15.062 1 97.31 63 GLY B O 1
ATOM 3127 N N . MET B 1 64 ? -16.297 19.734 13.273 1 98.38 64 MET B N 1
ATOM 3128 C CA . MET B 1 64 ? -14.992 19.109 13.539 1 98.38 64 MET B CA 1
ATOM 3129 C C . MET B 1 64 ? -14.383 19.656 14.82 1 98.38 64 MET B C 1
ATOM 3131 O O . MET B 1 64 ? -14.539 20.844 15.133 1 98.38 64 MET B O 1
ATOM 3135 N N . ASP B 1 65 ? -13.578 18.859 15.492 1 98.69 65 ASP B N 1
ATOM 3136 C CA . ASP B 1 65 ? -13.016 19.234 16.781 1 98.69 65 ASP B CA 1
ATOM 3137 C C . ASP B 1 65 ? -11.633 19.859 16.625 1 98.69 65 ASP B C 1
ATOM 3139 O O . ASP B 1 65 ? -11.023 20.297 17.594 1 98.69 65 ASP B O 1
ATOM 3143 N N . ALA B 1 66 ? -11.125 19.875 15.422 1 98.75 66 ALA B N 1
ATOM 3144 C CA . ALA B 1 66 ? -9.883 20.547 15.047 1 98.75 66 ALA B CA 1
ATOM 3145 C C . ALA B 1 66 ? -9.922 20.984 13.586 1 98.75 66 ALA B C 1
ATOM 3147 O O . ALA B 1 66 ? -10.641 20.391 12.766 1 98.75 66 ALA B O 1
ATOM 3148 N N . ALA B 1 67 ? -9.25 22.031 13.312 1 98.62 67 ALA B N 1
ATOM 3149 C CA . ALA B 1 67 ? -9.055 22.484 11.938 1 98.62 67 ALA B CA 1
ATOM 3150 C C . ALA B 1 67 ? -7.637 22.188 11.461 1 98.62 67 ALA B C 1
ATOM 3152 O O . ALA B 1 67 ? -6.676 22.328 12.219 1 98.62 67 ALA B O 1
ATOM 3153 N N . ILE B 1 68 ? -7.516 21.766 10.32 1 98.5 68 ILE B N 1
ATOM 3154 C CA . ILE B 1 68 ? -6.195 21.672 9.703 1 98.5 68 ILE B CA 1
ATOM 3155 C C . ILE B 1 68 ? -6.035 22.766 8.648 1 98.5 68 ILE B C 1
ATOM 3157 O O . ILE B 1 68 ? -6.941 23 7.848 1 98.5 68 ILE B O 1
ATOM 3161 N N . LEU B 1 69 ? -4.938 23.375 8.719 1 97.88 69 LEU B N 1
ATOM 3162 C CA . LEU B 1 69 ? -4.586 24.469 7.812 1 97.88 69 LEU B CA 1
ATOM 3163 C C . LEU B 1 69 ? -4.801 24.047 6.359 1 97.88 69 LEU B C 1
ATOM 3165 O O . LEU B 1 69 ? -4.375 22.969 5.949 1 97.88 69 LEU B O 1
ATOM 3169 N N . PHE B 1 70 ? -5.547 24.906 5.625 1 97.62 70 PHE B N 1
ATOM 3170 C CA . PHE B 1 70 ? -5.617 24.641 4.191 1 97.62 70 PHE B CA 1
ATOM 3171 C C . PHE B 1 70 ? -4.312 25.031 3.504 1 97.62 70 PHE B C 1
ATOM 3173 O O . PHE B 1 70 ? -3.943 26.203 3.486 1 97.62 70 PHE B O 1
ATOM 3180 N N . SER B 1 71 ? -3.688 24.094 3.006 1 96.19 71 SER B N 1
ATOM 3181 C CA . SER B 1 71 ? -2.42 24.219 2.295 1 96.19 71 SER B CA 1
ATOM 3182 C C . SER B 1 71 ? -2.062 22.922 1.568 1 96.19 71 SER B C 1
ATOM 3184 O O . SER B 1 71 ? -2.938 22.094 1.286 1 96.19 71 SER B O 1
ATOM 3186 N N . ASP B 1 72 ? -0.905 22.844 1.058 1 95.31 72 ASP B N 1
ATOM 3187 C CA . ASP B 1 72 ? -0.383 21.641 0.412 1 95.31 72 ASP B CA 1
ATOM 3188 C C . ASP B 1 72 ? 1.036 21.328 0.887 1 95.31 72 ASP B C 1
ATOM 3190 O O . ASP B 1 72 ? 1.816 22.25 1.16 1 95.31 72 ASP B O 1
ATOM 3194 N N . ILE B 1 73 ? 1.36 20.062 0.927 1 96.31 73 ILE B N 1
ATOM 3195 C CA . ILE B 1 73 ? 2.654 19.656 1.463 1 96.31 73 ILE B CA 1
ATOM 3196 C C . ILE B 1 73 ? 3.764 20.062 0.497 1 96.31 73 ILE B C 1
ATOM 3198 O O . ILE B 1 73 ? 4.938 20.094 0.87 1 96.31 73 ILE B O 1
ATOM 3202 N N . LEU B 1 74 ? 3.418 20.484 -0.731 1 97.25 74 LEU B N 1
ATOM 3203 C CA . LEU B 1 74 ? 4.43 20.719 -1.753 1 97.25 74 LEU B CA 1
ATOM 3204 C C . LEU B 1 74 ? 4.707 22.219 -1.894 1 97.25 74 LEU B C 1
ATOM 3206 O O . LEU B 1 74 ? 5.57 22.625 -2.678 1 97.25 74 LEU B O 1
ATOM 3210 N N . ILE B 1 75 ? 3.98 23.016 -1.115 1 96.81 75 ILE B N 1
ATOM 3211 C CA . ILE B 1 75 ? 4.203 24.453 -1.128 1 96.81 75 ILE B CA 1
ATOM 3212 C C . ILE B 1 75 ? 5.648 24.766 -0.737 1 96.81 75 ILE B C 1
ATOM 3214 O O . ILE B 1 75 ? 6.289 25.625 -1.336 1 96.81 75 ILE B O 1
ATOM 3218 N N . LEU B 1 76 ? 6.152 24.062 0.235 1 98.06 76 LEU B N 1
ATOM 3219 C CA . LEU B 1 76 ? 7.52 24.281 0.695 1 98.06 76 LEU B CA 1
ATOM 3220 C C . LEU B 1 76 ? 8.523 23.906 -0.39 1 98.06 76 LEU B C 1
ATOM 3222 O O . LEU B 1 76 ? 9.562 24.547 -0.531 1 98.06 76 LEU B O 1
ATOM 3226 N N . MET B 1 77 ? 8.242 22.812 -1.192 1 98.31 77 MET B N 1
ATOM 3227 C CA . MET B 1 77 ? 9.141 22.438 -2.279 1 98.31 77 MET B CA 1
ATOM 3228 C C . MET B 1 77 ? 9.242 23.531 -3.324 1 98.31 77 MET B C 1
ATOM 3230 O O . MET B 1 77 ? 10.32 23.812 -3.846 1 98.31 77 MET B O 1
ATOM 3234 N N . GLU B 1 78 ? 8.094 24.109 -3.59 1 97.19 78 GLU B N 1
ATOM 3235 C CA . GLU B 1 78 ? 8.109 25.25 -4.5 1 97.19 78 GLU B CA 1
ATOM 3236 C C . GLU B 1 78 ? 8.969 26.391 -3.945 1 97.19 78 GLU B C 1
ATOM 3238 O O . GLU B 1 78 ? 9.734 27.016 -4.684 1 97.19 78 GLU B O 1
ATOM 3243 N N . ALA B 1 79 ? 8.82 26.688 -2.672 1 97.5 79 ALA B N 1
ATOM 3244 C CA . ALA B 1 79 ? 9.578 27.734 -2.014 1 97.5 79 ALA B CA 1
ATOM 3245 C C . ALA B 1 79 ? 11.078 27.453 -2.053 1 97.5 79 ALA B C 1
ATOM 3247 O O . ALA B 1 79 ? 11.898 28.359 -2.008 1 97.5 79 ALA B O 1
ATOM 3248 N N . MET B 1 80 ? 11.445 26.203 -2.182 1 98.38 80 MET B N 1
ATOM 3249 C CA . MET B 1 80 ? 12.844 25.797 -2.219 1 98.38 80 MET B CA 1
ATOM 3250 C C . MET B 1 80 ? 13.422 25.969 -3.621 1 98.38 80 MET B C 1
ATOM 3252 O O . MET B 1 80 ? 14.594 25.641 -3.857 1 98.38 80 MET B O 1
ATOM 3256 N N . GLY B 1 81 ? 12.578 26.344 -4.543 1 97.44 81 GLY B N 1
ATOM 3257 C CA . GLY B 1 81 ? 13.07 26.656 -5.875 1 97.44 81 GLY B CA 1
ATOM 3258 C C . GLY B 1 81 ? 12.641 25.641 -6.922 1 97.44 81 GLY B C 1
ATOM 3259 O O . GLY B 1 81 ? 12.961 25.781 -8.102 1 97.44 81 GLY B O 1
ATOM 3260 N N . ALA B 1 82 ? 11.93 24.594 -6.539 1 97.75 82 ALA B N 1
ATOM 3261 C CA . ALA B 1 82 ? 11.438 23.625 -7.508 1 97.75 82 ALA B CA 1
ATOM 3262 C C . ALA B 1 82 ? 10.164 24.125 -8.195 1 97.75 82 ALA B C 1
ATOM 3264 O O . ALA B 1 82 ? 9.219 24.531 -7.523 1 97.75 82 ALA B O 1
ATOM 3265 N N . LYS B 1 83 ? 10.164 24.141 -9.492 1 96.44 83 LYS B N 1
ATOM 3266 C CA . LYS B 1 83 ? 8.969 24.531 -10.219 1 96.44 83 LYS B CA 1
ATOM 3267 C C . LYS B 1 83 ? 7.828 23.547 -10 1 96.44 83 LYS B C 1
ATOM 3269 O O . LYS B 1 83 ? 7.996 22.344 -10.219 1 96.44 83 LYS B O 1
ATOM 3274 N N . LEU B 1 84 ? 6.691 24.016 -9.523 1 96.19 84 LEU B N 1
ATOM 3275 C CA . LEU B 1 84 ? 5.531 23.188 -9.203 1 96.19 84 LEU B CA 1
ATOM 3276 C C . LEU B 1 84 ? 4.332 23.578 -10.062 1 96.19 84 LEU B C 1
ATOM 3278 O O . LEU B 1 84 ? 4.016 24.766 -10.195 1 96.19 84 LEU B O 1
ATOM 3282 N N . GLU B 1 85 ? 3.748 22.562 -10.664 1 94.06 85 GLU B N 1
ATOM 3283 C CA . GLU B 1 85 ? 2.553 22.781 -11.477 1 94.06 85 GLU B CA 1
ATOM 3284 C C . GLU B 1 85 ? 1.431 21.828 -11.055 1 94.06 85 GLU B C 1
ATOM 3286 O O . GLU B 1 85 ? 1.685 20.672 -10.695 1 94.06 85 GLU B O 1
ATOM 3291 N N . PHE B 1 86 ? 0.234 22.391 -11.016 1 88.44 86 PHE B N 1
ATOM 3292 C CA . PHE B 1 86 ? -0.962 21.594 -10.812 1 88.44 86 PHE B CA 1
ATOM 3293 C C . PHE B 1 86 ? -1.83 21.578 -12.062 1 88.44 86 PHE B C 1
ATOM 3295 O O . PHE B 1 86 ? -2.268 22.641 -12.531 1 88.44 86 PHE B O 1
ATOM 3302 N N . ASN B 1 87 ? -1.845 20.469 -12.719 1 79.25 87 ASN B N 1
ATOM 3303 C CA . ASN B 1 87 ? -2.699 20.328 -13.891 1 79.25 87 ASN B CA 1
ATOM 3304 C C . ASN B 1 87 ? -3.977 19.562 -13.57 1 79.25 87 ASN B C 1
ATOM 3306 O O . ASN B 1 87 ? -3.957 18.625 -12.766 1 79.25 87 ASN B O 1
ATOM 3310 N N . GLU B 1 88 ? -5.074 20.094 -14.125 1 73.06 88 GLU B N 1
ATOM 3311 C CA . GLU B 1 88 ? -6.355 19.438 -13.883 1 73.06 88 GLU B CA 1
ATOM 3312 C C . GLU B 1 88 ? -6.293 17.953 -14.258 1 73.06 88 GLU B C 1
ATOM 3314 O O . GLU B 1 88 ? -5.863 17.609 -15.359 1 73.06 88 GLU B O 1
ATOM 3319 N N . GLY B 1 89 ? -6.621 17.125 -13.406 1 70.25 89 GLY B N 1
ATOM 3320 C CA . GLY B 1 89 ? -6.734 15.688 -13.641 1 70.25 89 GLY B CA 1
ATOM 3321 C C . GLY B 1 89 ? -5.418 14.953 -13.477 1 70.25 89 GLY B C 1
ATOM 3322 O O . GLY B 1 89 ? -5.383 13.719 -13.516 1 70.25 89 GLY B O 1
ATOM 3323 N N . CYS B 1 90 ? -4.234 15.555 -13.414 1 74.69 90 CYS B N 1
ATOM 3324 C CA . CYS B 1 90 ? -2.957 14.852 -13.383 1 74.69 90 CYS B CA 1
ATOM 3325 C C . CYS B 1 90 ? -2.312 14.961 -12.008 1 74.69 90 CYS B C 1
ATOM 3327 O O . CYS B 1 90 ? -1.392 14.211 -11.68 1 74.69 90 CYS B O 1
ATOM 3329 N N . GLY B 1 91 ? -2.756 15.703 -11.016 1 84.56 91 GLY B N 1
ATOM 3330 C CA . GLY B 1 91 ? -2.094 15.922 -9.742 1 84.56 91 GLY B CA 1
ATOM 3331 C C . GLY B 1 91 ? -0.898 16.844 -9.836 1 84.56 91 GLY B C 1
ATOM 3332 O O . GLY B 1 91 ? -0.708 17.516 -10.852 1 84.56 91 GLY B O 1
ATOM 3333 N N . PRO B 1 92 ? 0.02 16.891 -8.812 1 94.38 92 PRO B N 1
ATOM 3334 C CA . PRO B 1 92 ? 1.188 17.766 -8.82 1 94.38 92 PRO B CA 1
ATOM 3335 C C . PRO B 1 92 ? 2.289 17.281 -9.758 1 94.38 92 PRO B C 1
ATOM 3337 O O . PRO B 1 92 ? 2.537 16.078 -9.859 1 94.38 92 PRO B O 1
ATOM 3340 N N . VAL B 1 93 ? 2.893 18.188 -10.453 1 96.19 93 VAL B N 1
ATOM 3341 C CA . VAL B 1 93 ? 3.955 17.859 -11.391 1 96.19 93 VAL B CA 1
ATOM 3342 C C . VAL B 1 93 ? 5.168 18.75 -11.141 1 96.19 93 VAL B C 1
ATOM 3344 O O . VAL B 1 93 ? 5.027 19.969 -10.953 1 96.19 93 VAL B O 1
ATOM 3347 N N . PHE B 1 94 ? 6.289 18.172 -11.07 1 97.56 94 PHE B N 1
ATOM 3348 C CA . PHE B 1 94 ? 7.586 18.844 -11.102 1 97.56 94 PHE B CA 1
ATOM 3349 C C . PHE B 1 94 ? 8.297 18.594 -12.422 1 97.56 94 PHE B C 1
ATOM 3351 O O . PHE B 1 94 ? 8.945 17.562 -12.602 1 97.56 94 PHE B O 1
ATOM 3358 N N . PRO B 1 95 ? 8.188 19.562 -13.312 1 96.81 95 PRO B N 1
ATOM 3359 C CA . PRO B 1 95 ? 8.695 19.328 -14.672 1 96.81 95 PRO B CA 1
ATOM 3360 C C . PRO B 1 95 ? 10.195 19.062 -14.703 1 96.81 95 PRO B C 1
ATOM 3362 O O . PRO B 1 95 ? 10.703 18.5 -15.672 1 96.81 95 PRO B O 1
ATOM 3365 N N . ASN B 1 96 ? 10.945 19.516 -13.75 1 97.5 96 ASN B N 1
ATOM 3366 C CA . ASN B 1 96 ? 12.391 19.312 -13.672 1 97.5 96 ASN B CA 1
ATOM 3367 C C . ASN B 1 96 ? 12.773 18.469 -12.461 1 97.5 96 ASN B C 1
ATOM 3369 O O . ASN B 1 96 ? 13.312 18.984 -11.484 1 97.5 96 ASN B O 1
ATOM 3373 N N . PRO B 1 97 ? 12.602 17.156 -12.516 1 98.19 97 PRO B N 1
ATOM 3374 C CA . PRO B 1 97 ? 12.938 16.281 -11.383 1 98.19 97 PRO B CA 1
ATOM 3375 C C . PRO B 1 97 ? 14.43 16.312 -11.039 1 98.19 97 PRO B C 1
ATOM 3377 O O . PRO B 1 97 ? 15.258 16.594 -11.906 1 98.19 97 PRO B O 1
ATOM 3380 N N . ILE B 1 98 ? 14.742 16.062 -9.828 1 98.62 98 ILE B N 1
ATOM 3381 C CA . ILE B 1 98 ? 16.125 16.031 -9.383 1 98.62 98 ILE B CA 1
ATOM 3382 C C . ILE B 1 98 ? 16.766 14.703 -9.797 1 98.62 98 ILE B C 1
ATOM 3384 O O . ILE B 1 98 ? 16.344 13.641 -9.359 1 98.62 98 ILE B O 1
ATOM 3388 N N . LYS B 1 99 ? 17.875 14.805 -10.57 1 97.69 99 LYS B N 1
ATOM 3389 C CA . LYS B 1 99 ? 18.5 13.586 -11.094 1 97.69 99 LYS B CA 1
ATOM 3390 C C . LYS B 1 99 ? 19.984 13.555 -10.773 1 97.69 99 LYS B C 1
ATOM 3392 O O . LYS B 1 99 ? 20.625 12.508 -10.906 1 97.69 99 LYS B O 1
ATOM 3397 N N . ASP B 1 100 ? 20.484 14.742 -10.414 1 98.12 100 ASP B N 1
ATOM 3398 C CA . ASP B 1 100 ? 21.938 14.797 -10.203 1 98.12 100 ASP B CA 1
ATOM 3399 C C . ASP B 1 100 ? 22.297 15.898 -9.211 1 98.12 100 ASP B C 1
ATOM 3401 O O . ASP B 1 100 ? 21.422 16.562 -8.656 1 98.12 100 ASP B O 1
ATOM 3405 N N . GLN B 1 101 ? 23.609 16.047 -8.969 1 98.25 101 GLN B N 1
ATOM 3406 C CA . GLN B 1 101 ? 24.125 16.984 -7.988 1 98.25 101 GLN B CA 1
ATOM 3407 C C . GLN B 1 101 ? 23.797 18.422 -8.367 1 98.25 101 GLN B C 1
ATOM 3409 O O . GLN B 1 101 ? 23.562 19.266 -7.504 1 98.25 101 GLN B O 1
ATOM 3414 N N . THR B 1 102 ? 23.797 18.688 -9.648 1 98.25 102 THR B N 1
ATOM 3415 C CA . THR B 1 102 ? 23.5 20.031 -10.109 1 98.25 102 THR B CA 1
ATOM 3416 C C . THR B 1 102 ? 22.078 20.438 -9.711 1 98.25 102 THR B C 1
ATOM 3418 O O . THR B 1 102 ? 21.875 21.547 -9.203 1 98.25 102 THR B O 1
ATOM 3421 N N . ALA B 1 103 ? 21.203 19.547 -9.953 1 98.06 103 ALA B N 1
ATOM 3422 C CA . ALA B 1 103 ? 19.812 19.781 -9.562 1 98.06 103 ALA B CA 1
ATOM 3423 C C . ALA B 1 103 ? 19.688 19.922 -8.055 1 98.06 103 ALA B C 1
ATOM 3425 O O . ALA B 1 103 ? 18.922 20.766 -7.559 1 98.06 103 ALA B O 1
ATOM 3426 N N . LEU B 1 104 ? 20.391 19.125 -7.266 1 98.5 104 LEU B N 1
ATOM 3427 C CA . LEU B 1 104 ? 20.406 19.234 -5.809 1 98.5 104 LEU B CA 1
ATOM 3428 C C . LEU B 1 104 ? 20.938 20.594 -5.371 1 98.5 104 LEU B C 1
ATOM 3430 O O . LEU B 1 104 ? 20.359 21.234 -4.488 1 98.5 104 LEU B O 1
ATOM 3434 N N . ASP B 1 105 ? 21.953 21.031 -6.016 1 97.94 105 ASP B N 1
ATOM 3435 C CA . ASP B 1 105 ? 22.594 22.281 -5.645 1 97.94 105 ASP B CA 1
ATOM 3436 C C . ASP B 1 105 ? 21.672 23.469 -5.922 1 97.94 105 ASP B C 1
ATOM 3438 O O . ASP B 1 105 ? 21.781 24.516 -5.262 1 97.94 105 ASP B O 1
ATOM 3442 N N . ALA B 1 106 ? 20.797 23.297 -6.82 1 97.62 106 ALA B N 1
ATOM 3443 C CA . ALA B 1 106 ? 19.891 24.375 -7.199 1 97.62 106 ALA B CA 1
ATOM 3444 C C . ALA B 1 106 ? 18.766 24.531 -6.176 1 97.62 106 ALA B C 1
ATOM 3446 O O . ALA B 1 106 ? 18.094 25.562 -6.125 1 97.62 106 ALA B O 1
ATOM 3447 N N . LEU B 1 107 ? 18.516 23.484 -5.371 1 97.75 107 LEU B N 1
ATOM 3448 C CA . LEU B 1 107 ? 17.531 23.578 -4.289 1 97.75 107 LEU B CA 1
ATOM 3449 C C . LEU B 1 107 ? 18.047 24.5 -3.182 1 97.75 107 LEU B C 1
ATOM 3451 O O . LEU B 1 107 ? 19.188 24.344 -2.723 1 97.75 107 LEU B O 1
ATOM 3455 N N . ILE B 1 108 ? 17.25 25.406 -2.775 1 97.62 108 ILE B N 1
ATOM 3456 C CA . ILE B 1 108 ? 17.688 26.312 -1.728 1 97.62 108 ILE B CA 1
ATOM 3457 C C . ILE B 1 108 ? 16.938 26.016 -0.433 1 97.62 108 ILE B C 1
ATOM 3459 O O . ILE B 1 108 ? 15.93 25.312 -0.445 1 97.62 108 ILE B O 1
ATOM 3463 N N . ILE B 1 109 ? 17.422 26.469 0.645 1 98.12 109 ILE B N 1
ATOM 3464 C CA . ILE B 1 109 ? 16.75 26.484 1.937 1 98.12 109 ILE B CA 1
ATOM 3465 C C . ILE B 1 109 ? 16.203 27.891 2.215 1 98.12 109 ILE B C 1
ATOM 3467 O O . ILE B 1 109 ? 16.938 28.781 2.615 1 98.12 109 ILE B O 1
ATOM 3471 N N . PRO B 1 110 ? 14.961 28.031 2.006 1 97.12 110 PRO B N 1
ATOM 3472 C CA . PRO B 1 110 ? 14.406 29.375 2.098 1 97.12 110 PRO B CA 1
ATOM 3473 C C . PRO B 1 110 ? 14.156 29.812 3.539 1 97.12 110 PRO B C 1
ATOM 3475 O O . PRO B 1 110 ? 14.031 28.969 4.434 1 97.12 110 PRO B O 1
ATOM 3478 N N . ASP B 1 111 ? 14.125 31.156 3.631 1 95.5 111 ASP B N 1
ATOM 3479 C CA . ASP B 1 111 ? 13.555 31.688 4.855 1 95.5 111 ASP B CA 1
ATOM 3480 C C . ASP B 1 111 ? 12.047 31.453 4.902 1 95.5 111 ASP B C 1
ATOM 3482 O O . ASP B 1 111 ? 11.312 31.938 4.031 1 95.5 111 ASP B O 1
ATOM 3486 N N . ALA B 1 112 ? 11.602 30.781 5.91 1 92.5 112 ALA B N 1
ATOM 3487 C CA . ALA B 1 112 ? 10.203 30.344 5.969 1 92.5 112 ALA B CA 1
ATOM 3488 C C . ALA B 1 112 ? 9.258 31.531 6 1 92.5 112 ALA B C 1
ATOM 3490 O O . ALA B 1 112 ? 8.227 31.531 5.316 1 92.5 112 ALA B O 1
ATOM 3491 N N . ASP B 1 113 ? 9.578 32.531 6.707 1 93.75 113 ASP B N 1
ATOM 3492 C CA . ASP B 1 113 ? 8.703 33.688 6.852 1 93.75 113 ASP B CA 1
ATOM 3493 C C . ASP B 1 113 ? 8.641 34.5 5.559 1 93.75 113 ASP B C 1
ATOM 3495 O O . ASP B 1 113 ? 7.598 35.062 5.23 1 93.75 113 ASP B O 1
ATOM 3499 N N . ASP B 1 114 ? 9.695 34.5 4.859 1 93.5 114 ASP B N 1
ATOM 3500 C CA . ASP B 1 114 ? 9.734 35.25 3.607 1 93.5 114 ASP B CA 1
ATOM 3501 C C . ASP B 1 114 ? 9.086 34.438 2.473 1 93.5 114 ASP B C 1
ATOM 3503 O O . ASP B 1 114 ? 8.148 34.938 1.826 1 93.5 114 ASP B O 1
ATOM 3507 N N . ALA B 1 115 ? 9.461 33.25 2.35 1 93.88 115 ALA B N 1
ATOM 3508 C CA . ALA B 1 115 ? 9.086 32.469 1.178 1 93.88 115 ALA B CA 1
ATOM 3509 C C . ALA B 1 115 ? 7.672 31.891 1.329 1 93.88 115 ALA B C 1
ATOM 3511 O O . ALA B 1 115 ? 6.98 31.672 0.335 1 93.88 115 ALA B O 1
ATOM 3512 N N . THR B 1 116 ? 7.234 31.672 2.594 1 96.38 116 THR B N 1
ATOM 3513 C CA . THR B 1 116 ? 5.91 31.125 2.848 1 96.38 116 THR B CA 1
ATOM 3514 C C . THR B 1 116 ? 5.133 31.984 3.828 1 96.38 116 THR B C 1
ATOM 3516 O O . THR B 1 116 ? 4.367 31.484 4.648 1 96.38 116 THR B O 1
ATOM 3519 N N . GLY B 1 117 ? 5.332 33.312 3.707 1 97.56 117 GLY B N 1
ATOM 3520 C CA . GLY B 1 117 ? 4.68 34.25 4.59 1 97.56 117 GLY B CA 1
ATOM 3521 C C . GLY B 1 117 ? 3.166 34.156 4.547 1 97.56 117 GLY B C 1
ATOM 3522 O O . GLY B 1 117 ? 2.494 34.406 5.551 1 97.56 117 GLY B O 1
ATOM 3523 N N . PHE B 1 118 ? 2.611 33.875 3.443 1 97.88 118 PHE B N 1
ATOM 3524 C CA . PHE B 1 118 ? 1.167 33.75 3.283 1 97.88 118 PHE B CA 1
ATOM 3525 C C . PHE B 1 118 ? 0.61 32.625 4.148 1 97.88 118 PHE B C 1
ATOM 3527 O O . PHE B 1 118 ? -0.517 32.719 4.637 1 97.88 118 PHE B O 1
ATOM 3534 N N . VAL B 1 119 ? 1.409 31.594 4.348 1 98.44 119 VAL B N 1
ATOM 3535 C CA . VAL B 1 119 ? 1 30.5 5.223 1 98.44 119 VAL B CA 1
ATOM 3536 C C . VAL B 1 119 ? 0.93 30.984 6.668 1 98.44 119 VAL B C 1
ATOM 3538 O O . VAL B 1 119 ? -0.053 30.734 7.371 1 98.44 119 VAL B O 1
ATOM 3541 N N . MET B 1 120 ? 1.998 31.75 7.105 1 98.5 120 MET B N 1
ATOM 3542 C CA . MET B 1 120 ? 2.043 32.281 8.469 1 98.5 120 MET B CA 1
ATOM 3543 C C . MET B 1 120 ? 0.919 33.281 8.711 1 98.5 120 MET B C 1
ATOM 3545 O O . MET B 1 120 ? 0.301 33.281 9.773 1 98.5 120 MET B O 1
ATOM 3549 N N . GLU B 1 121 ? 0.65 34.031 7.719 1 98.56 121 GLU B N 1
ATOM 3550 C CA . GLU B 1 121 ? -0.454 34.969 7.816 1 98.56 121 GLU B CA 1
ATOM 3551 C C . GLU B 1 121 ? -1.79 34.25 7.969 1 98.56 121 GLU B C 1
ATOM 3553 O O . GLU B 1 121 ? -2.629 34.656 8.781 1 98.56 121 GLU B O 1
ATOM 3558 N N . THR B 1 122 ? -2.021 33.219 7.172 1 98.69 122 THR B N 1
ATOM 3559 C CA . THR B 1 122 ? -3.232 32.406 7.277 1 98.69 122 THR B CA 1
ATOM 3560 C C . THR B 1 122 ? -3.4 31.875 8.695 1 98.69 122 THR B C 1
ATOM 3562 O O . THR B 1 122 ? -4.492 31.938 9.258 1 98.69 122 THR B O 1
ATOM 3565 N N . ILE B 1 123 ? -2.318 31.406 9.297 1 98.75 123 ILE B N 1
ATOM 3566 C CA . ILE B 1 123 ? -2.352 30.844 10.633 1 98.75 123 ILE B CA 1
ATOM 3567 C C . ILE B 1 123 ? -2.736 31.922 11.648 1 98.75 123 ILE B C 1
ATOM 3569 O O . ILE B 1 123 ? -3.598 31.703 12.5 1 98.75 123 ILE B O 1
ATOM 3573 N N . ARG B 1 124 ? -2.139 33.062 11.523 1 98.44 124 ARG B N 1
ATOM 3574 C CA . ARG B 1 124 ? -2.438 34.156 12.445 1 98.44 124 ARG B CA 1
ATOM 3575 C C . ARG B 1 124 ? -3.908 34.562 12.359 1 98.44 124 ARG B C 1
ATOM 3577 O O . ARG B 1 124 ? -4.555 34.781 13.391 1 98.44 124 ARG B O 1
ATOM 3584 N N . LEU B 1 125 ? -4.398 34.625 11.18 1 98.5 125 LEU B N 1
ATOM 3585 C CA . LEU B 1 125 ? -5.793 35 10.984 1 98.5 125 LEU B CA 1
ATOM 3586 C C . LEU B 1 125 ? -6.727 33.906 11.547 1 98.5 125 LEU B C 1
ATOM 3588 O O . LEU B 1 125 ? -7.711 34.25 12.219 1 98.5 125 LEU B O 1
ATOM 3592 N N . LEU B 1 126 ? -6.426 32.688 11.328 1 98.5 126 LEU B N 1
ATOM 3593 C CA . LEU B 1 126 ? -7.246 31.578 11.781 1 98.5 126 LEU B CA 1
ATOM 3594 C C . LEU B 1 126 ? -7.297 31.531 13.305 1 98.5 126 LEU B C 1
ATOM 3596 O O . LEU B 1 126 ? -8.328 31.172 13.883 1 98.5 126 LEU B O 1
ATOM 3600 N N . ARG B 1 127 ? -6.227 31.844 13.961 1 97.5 127 ARG B N 1
ATOM 3601 C CA . ARG B 1 127 ? -6.16 31.797 15.414 1 97.5 127 ARG B CA 1
ATOM 3602 C C . ARG B 1 127 ? -7.148 32.781 16.047 1 97.5 127 ARG B C 1
ATOM 3604 O O . ARG B 1 127 ? -7.652 32.562 17.141 1 97.5 127 ARG B O 1
ATOM 3611 N N . GLY B 1 128 ? -7.402 33.781 15.297 1 95.75 128 GLY B N 1
ATOM 3612 C CA . GLY B 1 128 ? -8.367 34.75 15.773 1 95.75 128 GLY B CA 1
ATOM 3613 C C . GLY B 1 128 ? -9.805 34.344 15.523 1 95.75 128 GLY B C 1
ATOM 3614 O O . GLY B 1 128 ? -10.727 34.844 16.188 1 95.75 128 GLY B O 1
ATOM 3615 N N . GLU B 1 129 ? -10.008 33.406 14.688 1 96.12 129 GLU B N 1
ATOM 3616 C CA . GLU B 1 129 ? -11.359 33.094 14.227 1 96.12 129 GLU B CA 1
ATOM 3617 C C . GLU B 1 129 ? -11.828 31.734 14.742 1 96.12 129 GLU B C 1
ATOM 3619 O O . GLU B 1 129 ? -13.016 31.531 14.984 1 96.12 129 GLU B O 1
ATOM 3624 N N . LEU B 1 130 ? -10.945 30.812 14.922 1 97.5 130 LEU B N 1
ATOM 3625 C CA . LEU B 1 130 ? -11.273 29.422 15.203 1 97.5 130 LEU B CA 1
ATOM 3626 C C . LEU B 1 130 ? -11.633 29.234 16.672 1 97.5 130 LEU B C 1
ATOM 3628 O O . LEU B 1 130 ? -10.984 29.812 17.547 1 97.5 130 LEU B O 1
ATOM 3632 N N . GLN B 1 131 ? -12.57 28.406 16.891 1 96.88 131 GLN B N 1
ATOM 3633 C CA . GLN B 1 131 ? -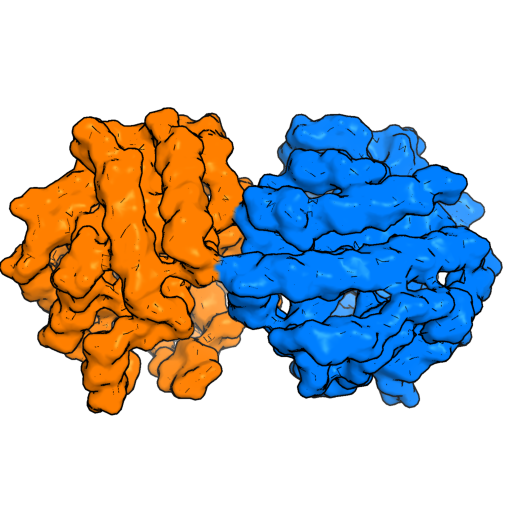12.945 28.016 18.234 1 96.88 131 GLN B CA 1
ATOM 3634 C C . GLN B 1 131 ? -12.461 26.609 18.562 1 96.88 131 GLN B C 1
ATOM 3636 O O . GLN B 1 131 ? -12.891 26.016 19.562 1 96.88 131 GLN B O 1
ATOM 3641 N N . VAL B 1 132 ? -11.758 25.969 17.734 1 98.5 132 VAL B N 1
ATOM 3642 C CA . VAL B 1 132 ? -11.094 24.672 17.891 1 98.5 132 VAL B CA 1
ATOM 3643 C C . VAL B 1 132 ? -9.602 24.828 17.578 1 98.5 132 VAL B C 1
ATOM 3645 O O . VAL B 1 132 ? -9.188 25.797 16.953 1 98.5 132 VAL B O 1
ATOM 3648 N N . PRO B 1 133 ? -8.758 23.875 18.062 1 98.62 133 PRO B N 1
ATOM 3649 C CA . PRO B 1 133 ? -7.324 23.953 17.797 1 98.62 133 PRO B CA 1
ATOM 3650 C C . PRO B 1 133 ? -7.004 23.891 16.297 1 98.62 133 PRO B C 1
ATOM 3652 O O . PRO B 1 133 ? -7.703 23.219 15.539 1 98.62 133 PRO B O 1
ATOM 3655 N N . LEU B 1 134 ? -5.922 24.578 15.922 1 98.81 134 LEU B N 1
ATOM 3656 C CA . LEU B 1 134 ? -5.438 24.625 14.547 1 98.81 134 LEU B CA 1
ATOM 3657 C C . LEU B 1 134 ? -4.211 23.734 14.375 1 98.81 134 LEU B C 1
ATOM 3659 O O . LEU B 1 134 ? -3.24 23.859 15.125 1 98.81 134 LEU B O 1
ATOM 3663 N N . ILE B 1 135 ? -4.305 22.828 13.422 1 98.88 135 ILE B N 1
ATOM 3664 C CA . ILE B 1 135 ? -3.203 21.938 13.102 1 98.88 135 ILE B CA 1
ATOM 3665 C C . ILE B 1 135 ? -2.434 22.469 11.898 1 98.88 135 ILE B C 1
ATOM 3667 O O . ILE B 1 135 ? -2.998 22.609 10.812 1 98.88 135 ILE B O 1
ATOM 3671 N N . GLY B 1 136 ? -1.167 22.844 12.086 1 98.75 136 GLY B N 1
ATOM 3672 C CA . GLY B 1 136 ? -0.252 23.047 10.969 1 98.75 136 GLY B CA 1
ATOM 3673 C C . GLY B 1 136 ? 0.35 21.75 10.453 1 98.75 136 GLY B C 1
ATOM 3674 O O . GLY B 1 136 ? 0.113 20.688 11.016 1 98.75 136 GLY B O 1
ATOM 3675 N N . PHE B 1 137 ? 1.088 21.875 9.328 1 98.75 137 PHE B N 1
ATOM 3676 C CA . PHE B 1 137 ? 1.609 20.594 8.852 1 98.75 137 PHE B CA 1
ATOM 3677 C C . PHE B 1 137 ? 2.695 20.812 7.805 1 98.75 137 PHE B C 1
ATOM 3679 O O . PHE B 1 137 ? 2.875 21.922 7.309 1 98.75 137 PHE B O 1
ATOM 3686 N N . ALA B 1 138 ? 3.402 19.797 7.5 1 98.81 138 ALA B N 1
ATOM 3687 C CA . ALA B 1 138 ? 4.359 19.688 6.402 1 98.81 138 ALA B CA 1
ATOM 3688 C C . ALA B 1 138 ? 4.461 18.234 5.906 1 98.81 138 ALA B C 1
ATOM 3690 O O . ALA B 1 138 ? 3.994 17.312 6.574 1 98.81 138 ALA B O 1
ATOM 3691 N N . GLY B 1 139 ? 4.926 18.125 4.691 1 98.75 139 GLY B N 1
ATOM 3692 C CA . GLY B 1 139 ? 5.312 16.812 4.227 1 98.75 139 GLY B CA 1
ATOM 3693 C C . GLY B 1 139 ? 6.629 16.328 4.812 1 98.75 139 GLY B C 1
ATOM 3694 O O . GLY B 1 139 ? 7.559 17.109 4.984 1 98.75 139 GLY B O 1
ATOM 3695 N N . ALA B 1 140 ? 6.676 15.055 5.098 1 98.94 140 ALA B N 1
ATOM 3696 C CA . ALA B 1 140 ? 7.93 14.461 5.551 1 98.94 140 ALA B CA 1
ATOM 3697 C C . ALA B 1 140 ? 8.977 14.469 4.438 1 98.94 140 ALA B C 1
ATOM 3699 O O . ALA B 1 140 ? 8.625 14.438 3.254 1 98.94 140 ALA B O 1
ATOM 3700 N N . PRO B 1 141 ? 10.234 14.445 4.855 1 98.94 141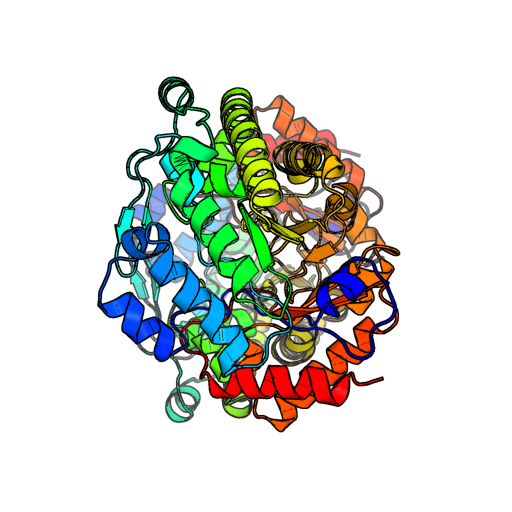 PRO B N 1
ATOM 3701 C CA . PRO B 1 141 ? 11.305 14.555 3.863 1 98.94 141 PRO B CA 1
ATOM 3702 C C . PRO B 1 141 ? 11.25 13.453 2.807 1 98.94 141 PRO B C 1
ATOM 3704 O O . PRO B 1 141 ? 11.414 13.727 1.615 1 98.94 141 PRO B O 1
ATOM 3707 N N . PHE B 1 142 ? 11.016 12.227 3.127 1 98.94 142 PHE B N 1
ATOM 3708 C CA . PHE B 1 142 ? 10.984 11.148 2.148 1 98.94 142 PHE B CA 1
ATOM 3709 C C . PHE B 1 142 ? 9.898 11.391 1.11 1 98.94 142 PHE B C 1
ATOM 3711 O O . PHE B 1 142 ? 10.133 11.242 -0.091 1 98.94 142 PHE B O 1
ATOM 3718 N N . THR B 1 143 ? 8.711 11.688 1.569 1 98.88 143 THR B N 1
ATOM 3719 C CA . THR B 1 143 ? 7.602 11.961 0.665 1 98.88 143 THR B CA 1
ATOM 3720 C C . THR B 1 143 ? 7.93 13.125 -0.266 1 98.88 143 THR B C 1
ATOM 3722 O O . THR B 1 143 ? 7.754 13.023 -1.481 1 98.88 143 THR B O 1
ATOM 3725 N N . CYS B 1 144 ? 8.406 14.219 0.314 1 98.88 144 CYS B N 1
ATOM 3726 C CA . CYS B 1 144 ? 8.727 15.398 -0.485 1 98.88 144 CYS B CA 1
ATOM 3727 C C . CYS B 1 144 ? 9.836 15.094 -1.485 1 98.88 144 CYS B C 1
ATOM 3729 O O . CYS B 1 144 ? 9.734 15.461 -2.658 1 98.88 144 CYS B O 1
ATOM 3731 N N . ALA B 1 145 ? 10.867 14.414 -1.022 1 98.88 145 ALA B N 1
ATOM 3732 C CA . ALA B 1 145 ? 11.961 14.023 -1.91 1 98.88 145 ALA B CA 1
ATOM 3733 C C . ALA B 1 145 ? 11.453 13.164 -3.062 1 98.88 145 ALA B C 1
ATOM 3735 O O . ALA B 1 145 ? 11.891 13.32 -4.203 1 98.88 145 ALA B O 1
ATOM 3736 N N . THR B 1 146 ? 10.562 12.273 -2.768 1 98.75 146 THR B N 1
ATOM 3737 C CA . THR B 1 146 ? 10.023 11.375 -3.777 1 98.75 146 THR B CA 1
ATOM 3738 C C . THR B 1 146 ? 9.305 12.156 -4.875 1 98.75 146 THR B C 1
ATOM 3740 O O . THR B 1 146 ? 9.484 11.875 -6.062 1 98.75 146 THR B O 1
ATOM 3743 N N . TYR B 1 147 ? 8.547 13.156 -4.508 1 98.38 147 TYR B N 1
ATOM 3744 C CA . TYR B 1 147 ? 7.914 14.008 -5.512 1 98.38 147 TYR B CA 1
ATOM 3745 C C . TYR B 1 147 ? 8.961 14.695 -6.383 1 98.38 147 TYR B C 1
ATOM 3747 O O . TYR B 1 147 ? 8.812 14.758 -7.605 1 98.38 147 TYR B O 1
ATOM 3755 N N . LEU B 1 148 ? 10 15.172 -5.754 1 98.75 148 LEU B N 1
ATOM 3756 C CA . LEU B 1 148 ? 11.023 15.93 -6.457 1 98.75 148 LEU B CA 1
ATOM 3757 C C . LEU B 1 148 ? 11.836 15.023 -7.375 1 98.75 148 LEU B C 1
ATOM 3759 O O . LEU B 1 148 ? 12.32 15.461 -8.422 1 98.75 148 LEU B O 1
ATOM 3763 N N . ILE B 1 149 ? 11.977 13.766 -7.004 1 98.81 149 ILE B N 1
ATOM 3764 C CA . ILE B 1 149 ? 12.797 12.82 -7.758 1 98.81 149 ILE B CA 1
ATOM 3765 C C . ILE B 1 149 ? 11.961 12.211 -8.891 1 98.81 149 ILE B C 1
ATOM 3767 O O . ILE B 1 149 ? 12.438 12.102 -10.023 1 98.81 149 ILE B O 1
ATOM 3771 N N . GLU B 1 150 ? 10.703 11.883 -8.609 1 98.06 150 GLU B N 1
ATOM 3772 C CA . GLU B 1 150 ? 9.82 11.242 -9.57 1 98.06 150 GLU B CA 1
ATOM 3773 C C . GLU B 1 150 ? 9.227 12.258 -10.539 1 98.06 150 GLU B C 1
ATOM 3775 O O . GLU B 1 150 ? 8.812 11.906 -11.648 1 98.06 150 GLU B O 1
ATOM 3780 N N . GLY B 1 151 ? 9.125 13.531 -10.133 1 97.19 151 GLY B N 1
ATOM 3781 C CA . GLY B 1 151 ? 8.484 14.57 -10.93 1 97.19 151 GLY B CA 1
ATOM 3782 C C . GLY B 1 151 ? 6.984 14.648 -10.727 1 97.19 151 GLY B C 1
ATOM 3783 O O . GLY B 1 151 ? 6.285 15.328 -11.477 1 97.19 151 GLY B O 1
ATOM 3784 N N . GLY B 1 152 ? 6.496 13.969 -9.789 1 95.62 152 GLY B N 1
ATOM 3785 C CA . GLY B 1 152 ? 5.078 13.883 -9.477 1 95.62 152 GLY B CA 1
ATOM 3786 C C . GLY B 1 152 ? 4.715 12.641 -8.695 1 95.62 152 GLY B C 1
ATOM 3787 O O . GLY B 1 152 ? 5.555 12.07 -7.988 1 95.62 152 GLY B O 1
ATOM 3788 N N . SER B 1 153 ? 3.479 12.273 -8.734 1 91.31 153 SER B N 1
ATOM 3789 C CA . SER B 1 153 ? 3.061 11.031 -8.094 1 91.31 153 SER B CA 1
ATOM 3790 C C . SER B 1 153 ? 3.67 9.82 -8.789 1 91.31 153 SER B C 1
ATOM 3792 O O . SER B 1 153 ? 4.117 9.914 -9.938 1 91.31 153 SER B O 1
ATOM 3794 N N . SER B 1 154 ? 3.719 8.727 -8.078 1 90.56 154 SER B N 1
ATOM 3795 C CA . SER B 1 154 ? 4.32 7.523 -8.641 1 90.56 154 SER B CA 1
ATOM 3796 C C . SER B 1 154 ? 3.549 6.273 -8.234 1 90.56 154 SER B C 1
ATOM 3798 O O . SER B 1 154 ? 2.986 6.219 -7.137 1 90.56 154 SER B O 1
ATOM 3800 N N . LYS B 1 155 ? 3.59 5.305 -9.094 1 84.94 155 LYS B N 1
ATOM 3801 C CA . LYS B 1 155 ? 2.971 4.016 -8.797 1 84.94 155 LYS B CA 1
ATOM 3802 C C . LYS B 1 155 ? 4.008 3.004 -8.32 1 84.94 155 LYS B C 1
ATOM 3804 O O . LYS B 1 155 ? 3.715 2.158 -7.473 1 84.94 155 LYS B O 1
ATOM 3809 N N . VAL B 1 156 ? 5.141 3.156 -8.875 1 89.81 156 VAL B N 1
ATOM 3810 C CA . VAL B 1 156 ? 6.105 2.09 -8.625 1 89.81 156 VAL B CA 1
ATOM 3811 C C . VAL B 1 156 ? 7.328 2.658 -7.906 1 89.81 156 VAL B C 1
ATOM 3813 O O . VAL B 1 156 ? 8.117 1.91 -7.328 1 89.81 156 VAL B O 1
ATOM 3816 N N . PHE B 1 157 ? 7.59 4.09 -7.988 1 97.06 157 PHE B N 1
ATOM 3817 C CA . PHE B 1 157 ? 8.648 4.781 -7.258 1 97.06 157 PHE B CA 1
ATOM 3818 C C . PHE B 1 157 ? 10.023 4.344 -7.746 1 97.06 157 PHE B C 1
ATOM 3820 O O . PHE B 1 157 ? 10.945 4.176 -6.949 1 97.06 157 PHE B O 1
ATOM 3827 N N . TRP B 1 158 ? 10.133 4.027 -9.008 1 96.69 158 TRP B N 1
ATOM 3828 C CA . TRP B 1 158 ? 11.352 3.484 -9.594 1 96.69 158 TRP B CA 1
ATOM 3829 C C . TRP B 1 158 ? 12.516 4.453 -9.422 1 96.69 158 TRP B C 1
ATOM 3831 O O . TRP B 1 158 ? 13.578 4.078 -8.906 1 96.69 158 TRP B O 1
ATOM 3841 N N . GLU B 1 159 ? 12.312 5.742 -9.773 1 98.12 159 GLU B N 1
ATOM 3842 C CA . GLU B 1 159 ? 13.414 6.703 -9.758 1 98.12 159 GLU B CA 1
ATOM 3843 C C . GLU B 1 159 ? 13.898 6.953 -8.328 1 98.12 159 GLU B C 1
ATOM 3845 O O . GLU B 1 159 ? 15.102 7.086 -8.094 1 98.12 159 GLU B O 1
ATOM 3850 N N . THR B 1 160 ? 13.008 7.016 -7.426 1 98.69 160 THR B N 1
ATOM 3851 C CA . THR B 1 160 ? 13.352 7.25 -6.031 1 98.69 160 THR B CA 1
ATOM 3852 C C . THR B 1 160 ? 14.156 6.082 -5.469 1 98.69 160 THR B C 1
ATOM 3854 O O . THR B 1 160 ? 15.234 6.273 -4.91 1 98.69 160 THR B O 1
ATOM 3857 N N . LYS B 1 161 ? 13.633 4.875 -5.641 1 98.31 161 LYS B N 1
ATOM 3858 C CA . LYS B 1 161 ? 14.312 3.699 -5.102 1 98.31 161 LYS B CA 1
ATOM 3859 C C . LYS B 1 161 ? 15.648 3.467 -5.805 1 98.31 161 LYS B C 1
ATOM 3861 O O . LYS B 1 161 ? 16.625 3.074 -5.168 1 98.31 161 LYS B O 1
ATOM 3866 N N . LYS B 1 162 ? 15.617 3.66 -7.098 1 98.31 162 LYS B N 1
ATOM 3867 C CA . LYS B 1 162 ? 16.875 3.561 -7.832 1 98.31 162 LYS B CA 1
ATOM 3868 C C . LYS B 1 162 ? 17.938 4.5 -7.25 1 98.31 162 LYS B C 1
ATOM 3870 O O . LYS B 1 162 ? 19.062 4.094 -7.008 1 98.31 162 LYS B O 1
ATOM 3875 N N . MET B 1 163 ? 17.578 5.754 -6.992 1 98.69 163 MET B N 1
ATOM 3876 C CA . MET B 1 163 ? 18.516 6.719 -6.426 1 98.69 163 MET B CA 1
ATOM 3877 C C . MET B 1 163 ? 18.969 6.297 -5.031 1 98.69 163 MET B C 1
ATOM 3879 O O . MET B 1 163 ? 20.156 6.363 -4.711 1 98.69 163 MET B O 1
ATOM 3883 N N . MET B 1 164 ? 18.062 5.844 -4.184 1 98.62 164 MET B N 1
ATOM 3884 C CA . MET B 1 164 ? 18.375 5.371 -2.84 1 98.62 164 MET B CA 1
ATOM 3885 C C . MET B 1 164 ? 19.484 4.324 -2.879 1 98.62 164 MET B C 1
ATOM 3887 O O . MET B 1 164 ? 20.422 4.383 -2.088 1 98.62 164 MET B O 1
ATOM 3891 N N . PHE B 1 165 ? 19.375 3.412 -3.816 1 98.38 165 PHE B N 1
ATOM 3892 C CA . PHE B 1 165 ? 20.203 2.213 -3.76 1 98.38 165 PHE B CA 1
ATOM 3893 C C . PHE B 1 165 ? 21.484 2.4 -4.566 1 98.38 165 PHE B C 1
ATOM 3895 O O . PHE B 1 165 ? 22.516 1.811 -4.25 1 98.38 165 PHE B O 1
ATOM 3902 N N . THR B 1 166 ? 21.422 3.268 -5.586 1 98.12 166 THR B N 1
ATOM 3903 C CA . THR B 1 166 ? 22.578 3.354 -6.469 1 98.12 166 THR B CA 1
ATOM 3904 C C . THR B 1 166 ? 23.328 4.66 -6.246 1 98.12 166 THR B C 1
ATOM 3906 O O . THR B 1 166 ? 24.5 4.773 -6.609 1 98.12 166 THR B O 1
ATOM 3909 N N . GLN B 1 167 ? 22.656 5.699 -5.746 1 98.38 167 GLN B N 1
ATOM 3910 C CA . GLN B 1 167 ? 23.266 7 -5.465 1 98.38 167 GLN B CA 1
ATOM 3911 C C . GLN B 1 167 ? 22.844 7.512 -4.09 1 98.38 167 GLN B C 1
ATOM 3913 O O . GLN B 1 167 ? 22.312 8.617 -3.965 1 98.38 167 GLN B O 1
ATOM 3918 N N . PRO B 1 168 ? 23.219 6.754 -3.057 1 98.44 168 PRO B N 1
ATOM 3919 C CA . PRO B 1 168 ? 22.719 7.094 -1.726 1 98.44 168 PRO B CA 1
ATOM 3920 C C . PRO B 1 168 ? 23.203 8.461 -1.24 1 98.44 168 PRO B C 1
ATOM 3922 O O . PRO B 1 168 ? 22.5 9.141 -0.499 1 98.44 168 PRO B O 1
ATOM 3925 N N . GLU B 1 169 ? 24.391 8.914 -1.604 1 98.5 169 GLU B N 1
ATOM 3926 C CA . GLU B 1 169 ? 24.891 10.211 -1.173 1 98.5 169 GLU B CA 1
ATOM 3927 C C . GLU B 1 169 ? 24.031 11.344 -1.735 1 98.5 169 GLU B C 1
ATOM 3929 O O . GLU B 1 169 ? 23.719 12.305 -1.025 1 98.5 169 GLU B O 1
ATOM 3934 N N . LEU B 1 170 ? 23.703 11.234 -3.021 1 98.81 170 LEU B N 1
ATOM 3935 C CA . LEU B 1 170 ? 22.828 12.211 -3.639 1 98.81 170 LEU B CA 1
ATOM 3936 C C . LEU B 1 170 ? 21.469 12.234 -2.939 1 98.81 170 LEU B C 1
ATOM 3938 O O . LEU B 1 170 ? 20.953 13.305 -2.615 1 98.81 170 LEU B O 1
ATOM 3942 N N . PHE B 1 171 ? 20.938 11.07 -2.672 1 98.88 171 PHE B N 1
ATOM 3943 C CA . PHE B 1 171 ? 19.641 10.953 -2.008 1 98.88 171 PHE B CA 1
ATOM 3944 C C . PHE B 1 171 ? 19.672 11.617 -0.64 1 98.88 171 PHE B C 1
ATOM 3946 O O . PHE B 1 171 ? 18.797 12.43 -0.321 1 98.88 171 PHE B O 1
ATOM 3953 N N . HIS B 1 172 ? 20.672 11.289 0.164 1 98.88 172 HIS B N 1
ATOM 3954 C CA . HIS B 1 172 ? 20.797 11.859 1.503 1 98.88 172 HIS B CA 1
ATOM 3955 C C . HIS B 1 172 ? 20.984 13.367 1.447 1 98.88 172 HIS B C 1
ATOM 3957 O O . HIS B 1 172 ? 20.516 14.094 2.33 1 98.88 172 HIS B O 1
ATOM 3963 N N . GLY B 1 173 ? 21.656 13.836 0.41 1 98.88 173 GLY B N 1
ATOM 3964 C CA . GLY B 1 173 ? 21.781 15.273 0.233 1 98.88 173 GLY B CA 1
ATOM 3965 C C . GLY B 1 173 ? 20.453 15.969 0.043 1 98.88 173 GLY B C 1
ATOM 3966 O O . GLY B 1 173 ? 20.203 17.016 0.637 1 98.88 173 GLY B O 1
ATOM 3967 N N . ILE B 1 174 ? 19.625 15.383 -0.787 1 98.88 174 ILE B N 1
ATOM 3968 C CA . ILE B 1 174 ? 18.281 15.914 -1.016 1 98.88 174 ILE B CA 1
ATOM 3969 C C . ILE B 1 174 ? 17.5 15.914 0.294 1 98.88 174 ILE B C 1
ATOM 3971 O O . ILE B 1 174 ? 16.906 16.922 0.668 1 98.88 174 ILE B O 1
ATOM 3975 N N . MET B 1 175 ? 17.578 14.789 1.016 1 98.88 175 MET B N 1
ATOM 3976 C CA . MET B 1 175 ? 16.859 14.633 2.279 1 98.88 175 MET B CA 1
ATOM 3977 C C . MET B 1 175 ? 17.312 15.672 3.295 1 98.88 175 MET B C 1
ATOM 3979 O O . MET B 1 175 ? 16.5 16.25 4.02 1 98.88 175 MET B O 1
ATOM 3983 N N . GLU B 1 176 ? 18.547 15.93 3.34 1 98.81 176 GLU B N 1
ATOM 3984 C CA . GLU B 1 176 ? 19.125 16.891 4.285 1 98.81 176 GLU B CA 1
ATOM 3985 C C . GLU B 1 176 ? 18.578 18.297 4.043 1 98.81 176 GLU B C 1
ATOM 3987 O O . GLU B 1 176 ? 18.172 18.969 4.984 1 98.81 176 GLU B O 1
ATOM 3992 N N . LYS B 1 177 ? 18.547 18.719 2.852 1 98.81 177 LYS B N 1
ATOM 3993 C CA . LYS B 1 177 ? 18.062 20.062 2.531 1 98.81 177 LYS B CA 1
ATOM 3994 C C . LYS B 1 177 ? 16.578 20.188 2.844 1 98.81 177 LYS B C 1
ATOM 3996 O O . LYS B 1 177 ? 16.141 21.188 3.422 1 98.81 177 LYS B O 1
ATOM 4001 N N . ILE B 1 178 ? 15.852 19.188 2.465 1 98.88 178 ILE B N 1
ATOM 4002 C CA . ILE B 1 178 ? 14.422 19.203 2.727 1 98.88 178 ILE B CA 1
ATOM 4003 C C . ILE B 1 178 ? 14.172 19.219 4.23 1 98.88 178 ILE B C 1
ATOM 4005 O O . ILE B 1 178 ? 13.281 19.938 4.711 1 98.88 178 ILE B O 1
ATOM 4009 N N . THR B 1 179 ? 14.945 18.438 4.945 1 98.94 179 THR B N 1
ATOM 4010 C CA . THR B 1 179 ? 14.797 18.359 6.395 1 98.94 179 THR B CA 1
ATOM 4011 C C . THR B 1 179 ? 15.031 19.734 7.027 1 98.94 179 THR B C 1
ATOM 4013 O O . THR B 1 179 ? 14.234 20.188 7.844 1 98.94 179 THR B O 1
ATOM 4016 N N . GLN B 1 180 ? 16.047 20.406 6.617 1 98.81 180 GLN B N 1
ATOM 4017 C CA . GLN B 1 180 ? 16.359 21.719 7.16 1 98.81 180 GLN B CA 1
ATOM 4018 C C . GLN B 1 180 ? 15.25 22.719 6.832 1 98.81 180 GLN B C 1
ATOM 4020 O O . GLN B 1 180 ? 14.828 23.484 7.695 1 98.81 180 GLN B O 1
ATOM 4025 N N . ALA B 1 181 ? 14.805 22.703 5.633 1 98.81 181 ALA B N 1
ATOM 4026 C CA . ALA B 1 181 ? 13.719 23.594 5.223 1 98.81 181 ALA B CA 1
ATOM 4027 C C . ALA B 1 181 ? 12.445 23.297 6 1 98.81 181 ALA B C 1
ATOM 4029 O O . ALA B 1 181 ? 11.727 24.203 6.41 1 98.81 181 ALA B O 1
ATOM 4030 N N . THR B 1 182 ? 12.156 22.016 6.195 1 98.88 182 THR B N 1
ATOM 4031 C CA . THR B 1 182 ? 10.953 21.609 6.898 1 98.88 182 THR B CA 1
ATOM 4032 C C . THR B 1 182 ? 11 22.031 8.359 1 98.88 182 THR B C 1
ATOM 4034 O O . THR B 1 182 ? 9.992 22.469 8.922 1 98.88 182 THR B O 1
ATOM 4037 N N . ILE B 1 183 ? 12.148 21.906 8.977 1 98.88 183 ILE B N 1
ATOM 4038 C CA . ILE B 1 183 ? 12.336 22.359 10.359 1 98.88 183 ILE B CA 1
ATOM 4039 C C . ILE B 1 183 ? 11.977 23.828 10.484 1 98.88 183 ILE B C 1
ATOM 4041 O O . ILE B 1 183 ? 11.156 24.203 11.312 1 98.88 183 ILE B O 1
ATOM 4045 N N . LEU B 1 184 ? 12.531 24.672 9.625 1 98.81 184 LEU B N 1
ATOM 4046 C CA . LEU B 1 184 ? 12.281 26.109 9.664 1 98.81 184 LEU B CA 1
ATOM 4047 C C . LEU B 1 184 ? 10.812 26.422 9.398 1 98.81 184 LEU B C 1
ATOM 4049 O O . LEU B 1 184 ? 10.227 27.281 10.055 1 98.81 184 LEU B O 1
ATOM 4053 N N . TYR B 1 185 ? 10.281 25.703 8.5 1 98.75 185 TYR B N 1
ATOM 4054 C CA . TYR B 1 185 ? 8.891 25.906 8.086 1 98.75 185 TYR B CA 1
ATOM 4055 C C . TYR B 1 185 ? 7.934 25.578 9.227 1 98.75 185 TYR B C 1
ATOM 4057 O O . TYR B 1 185 ? 7.035 26.375 9.531 1 98.75 185 TYR B O 1
ATOM 4065 N N . LEU B 1 186 ? 8.125 24.453 9.875 1 98.88 186 LEU B N 1
ATOM 4066 C CA . LEU B 1 186 ? 7.25 24.031 10.969 1 98.88 186 LEU B CA 1
ATOM 4067 C C . LEU B 1 186 ? 7.457 24.891 12.203 1 98.88 186 LEU B C 1
ATOM 4069 O O . LEU B 1 186 ? 6.508 25.188 12.93 1 98.88 186 LEU B O 1
ATOM 4073 N N . GLN B 1 187 ? 8.672 25.312 12.469 1 98.81 187 GLN B N 1
ATOM 4074 C CA . GLN B 1 187 ? 8.914 26.25 13.57 1 98.81 187 GLN B CA 1
ATOM 4075 C C . GLN B 1 187 ? 8.195 27.562 13.336 1 98.81 187 GLN B C 1
ATOM 4077 O O . GLN B 1 187 ? 7.641 28.156 14.266 1 98.81 187 GLN B O 1
ATOM 4082 N N . ALA B 1 188 ? 8.266 28.031 12.086 1 98.75 188 ALA B N 1
ATOM 4083 C CA . ALA B 1 188 ? 7.562 29.266 11.742 1 98.75 188 ALA B CA 1
ATOM 4084 C C . ALA B 1 188 ? 6.059 29.109 11.953 1 98.75 188 ALA B C 1
ATOM 4086 O O . ALA B 1 188 ? 5.402 30.016 12.461 1 98.75 188 ALA B O 1
ATOM 4087 N N . GLN B 1 189 ? 5.508 27.969 11.578 1 98.81 189 GLN B N 1
ATOM 4088 C CA . GLN B 1 189 ? 4.086 27.719 11.781 1 98.81 189 GLN B CA 1
ATOM 4089 C C . GLN B 1 189 ? 3.74 27.719 13.273 1 98.81 189 GLN B C 1
ATOM 4091 O O . GLN B 1 189 ? 2.709 28.266 13.672 1 98.81 189 GLN B O 1
ATOM 4096 N N . ALA B 1 190 ? 4.574 27.109 14.062 1 98.75 190 ALA B N 1
ATOM 4097 C CA . ALA B 1 190 ? 4.379 27.094 15.516 1 98.75 190 ALA B CA 1
ATOM 4098 C C . ALA B 1 190 ? 4.402 28.516 16.078 1 98.75 190 ALA B C 1
ATOM 4100 O O . ALA B 1 190 ? 3.521 28.891 16.859 1 98.75 190 ALA B O 1
ATOM 4101 N N . ARG B 1 191 ? 5.324 29.312 15.633 1 98.44 191 ARG B N 1
ATOM 4102 C CA . ARG B 1 191 ? 5.441 30.703 16.094 1 98.44 191 ARG B CA 1
ATOM 4103 C C . ARG B 1 191 ? 4.238 31.531 15.664 1 98.44 191 ARG B C 1
ATOM 4105 O O . ARG B 1 191 ? 3.807 32.438 16.375 1 98.44 191 ARG B O 1
ATOM 4112 N N . ALA B 1 192 ? 3.752 31.172 14.492 1 98.44 192 ALA B N 1
ATOM 4113 C CA . ALA B 1 192 ? 2.621 31.922 13.953 1 98.44 192 ALA B CA 1
ATOM 4114 C C . ALA B 1 192 ? 1.338 31.594 14.719 1 98.44 192 ALA B C 1
ATOM 4116 O O . ALA B 1 192 ? 0.352 32.344 14.617 1 98.44 192 ALA B O 1
ATOM 4117 N N . GLY B 1 193 ? 1.305 30.406 15.375 1 98.44 193 GLY B N 1
ATOM 4118 C CA . GLY B 1 193 ? 0.165 30.172 16.25 1 98.44 193 GLY B CA 1
ATOM 4119 C C . GLY B 1 193 ? -0.441 28.797 16.094 1 98.44 193 GLY B C 1
ATOM 4120 O O . GLY B 1 193 ? -1.457 28.484 16.719 1 98.44 193 GLY B O 1
ATOM 4121 N N . ALA B 1 194 ? 0.14 27.922 15.25 1 98.69 194 ALA B N 1
ATOM 4122 C CA . ALA B 1 194 ? -0.353 26.547 15.18 1 98.69 194 ALA B CA 1
ATOM 4123 C C . ALA B 1 194 ? -0.343 25.891 16.562 1 98.69 194 ALA B C 1
ATOM 4125 O O . ALA B 1 194 ? 0.595 26.094 17.344 1 98.69 194 ALA B O 1
ATOM 4126 N N . GLN B 1 195 ? -1.347 25.141 16.828 1 98.69 195 GLN B N 1
ATOM 4127 C CA . GLN B 1 195 ? -1.476 24.578 18.172 1 98.69 195 GLN B CA 1
ATOM 4128 C C . GLN B 1 195 ? -1.15 23.078 18.188 1 98.69 195 GLN B C 1
ATOM 4130 O O . GLN B 1 195 ? -1.038 22.469 19.25 1 98.69 195 GLN B O 1
ATOM 4135 N N . ALA B 1 196 ? -1.036 22.438 17.094 1 98.81 196 ALA B N 1
ATOM 4136 C CA . ALA B 1 196 ? -0.486 21.125 16.812 1 98.81 196 ALA B CA 1
ATOM 4137 C C . ALA B 1 196 ? 0.155 21.078 15.422 1 98.81 196 ALA B C 1
ATOM 4139 O O . ALA B 1 196 ? -0.123 21.938 14.578 1 98.81 196 ALA B O 1
ATOM 4140 N N . LEU B 1 197 ? 1.055 20.172 15.242 1 98.94 197 LEU B N 1
ATOM 4141 C CA . LEU B 1 197 ? 1.701 20.016 13.945 1 98.94 197 LEU B CA 1
ATOM 4142 C C . LEU B 1 197 ? 1.628 18.562 13.484 1 98.94 197 LEU B C 1
ATOM 4144 O O . LEU B 1 197 ? 1.798 17.641 14.281 1 98.94 197 LEU B O 1
ATOM 4148 N N . GLN B 1 198 ? 1.351 18.391 12.227 1 98.88 198 GLN B N 1
ATOM 4149 C CA . GLN B 1 198 ? 1.332 17.047 11.656 1 98.88 198 GLN B CA 1
ATOM 4150 C C . GLN B 1 198 ? 2.348 16.922 10.523 1 98.88 198 GLN B C 1
ATOM 4152 O O . GLN B 1 198 ? 2.453 17.812 9.672 1 98.88 198 GLN B O 1
ATOM 4157 N N . ILE B 1 199 ? 3.107 15.883 10.594 1 98.94 199 ILE B N 1
ATOM 4158 C CA . ILE B 1 199 ? 4.043 15.523 9.539 1 98.94 199 ILE B CA 1
ATOM 4159 C C . ILE B 1 199 ? 3.465 14.375 8.703 1 98.94 199 ILE B C 1
ATOM 4161 O O . ILE B 1 199 ? 3.316 13.258 9.195 1 98.94 199 ILE B O 1
ATOM 4165 N N . PHE B 1 200 ? 3.137 14.695 7.453 1 98.75 200 PHE B N 1
ATOM 4166 C CA . PHE B 1 200 ? 2.572 13.703 6.543 1 98.75 200 PHE B CA 1
ATOM 4167 C C . PHE B 1 200 ? 3.678 12.969 5.797 1 98.75 200 PHE B C 1
ATOM 4169 O O . PHE B 1 200 ? 4.43 13.578 5.031 1 98.75 200 PHE B O 1
ATOM 4176 N N . ASP B 1 201 ? 3.768 11.727 5.984 1 98.62 201 ASP B N 1
ATOM 4177 C CA . ASP B 1 201 ? 4.684 10.891 5.215 1 98.62 201 ASP B CA 1
ATOM 4178 C C . ASP B 1 201 ? 3.922 9.898 4.336 1 98.62 201 ASP B C 1
ATOM 4180 O O . ASP B 1 201 ? 3.908 8.695 4.609 1 98.62 201 ASP B O 1
ATOM 4184 N N . SER B 1 202 ? 3.455 10.375 3.217 1 97.56 202 SER B N 1
ATOM 4185 C CA . SER B 1 202 ? 2.475 9.703 2.373 1 97.56 202 SER B CA 1
ATOM 4186 C C . SER B 1 202 ? 3.084 8.484 1.68 1 97.56 202 SER B C 1
ATOM 4188 O O . SER B 1 202 ? 2.377 7.535 1.345 1 97.56 202 SER B O 1
ATOM 4190 N N . TRP B 1 203 ? 4.391 8.508 1.514 1 97.94 203 TRP B N 1
ATOM 4191 C CA . TRP B 1 203 ? 5.004 7.477 0.688 1 97.94 203 TRP B CA 1
ATOM 4192 C C . TRP B 1 203 ? 5.91 6.578 1.522 1 97.94 203 TRP B C 1
ATOM 4194 O O . TRP B 1 203 ? 6.586 5.695 0.987 1 97.94 203 TRP B O 1
ATOM 4204 N N . ALA B 1 204 ? 5.879 6.73 2.828 1 97.81 204 ALA B N 1
ATOM 4205 C CA . ALA B 1 204 ? 6.805 6 3.691 1 97.81 204 ALA B CA 1
ATOM 4206 C C . ALA B 1 204 ? 6.547 4.5 3.627 1 97.81 204 ALA B C 1
ATOM 4208 O O . ALA B 1 204 ? 7.48 3.699 3.734 1 97.81 204 ALA B O 1
ATOM 4209 N N . GLY B 1 205 ? 5.27 4.156 3.379 1 97.38 205 GLY B N 1
ATOM 4210 C CA . GLY B 1 205 ? 4.863 2.76 3.453 1 97.38 205 GLY B CA 1
ATOM 4211 C C . GLY B 1 205 ? 5.41 1.917 2.318 1 97.38 205 GLY B C 1
ATOM 4212 O O . GLY B 1 205 ? 5.297 0.69 2.336 1 97.38 205 GLY B O 1
ATOM 4213 N N . VAL B 1 206 ? 6.062 2.502 1.307 1 97.5 206 VAL B N 1
ATOM 4214 C CA . VAL B 1 206 ? 6.625 1.738 0.197 1 97.5 206 VAL B CA 1
ATOM 4215 C C . VAL B 1 206 ? 7.98 1.158 0.602 1 97.5 206 VAL B C 1
ATOM 4217 O O . VAL B 1 206 ? 8.531 0.307 -0.099 1 97.5 206 VAL B O 1
ATOM 4220 N N . LEU B 1 207 ? 8.516 1.613 1.744 1 98.44 207 LEU B N 1
ATOM 4221 C CA . LEU B 1 207 ? 9.859 1.215 2.166 1 98.44 207 LEU B CA 1
ATOM 4222 C C . LEU B 1 207 ? 9.805 -0.05 3.018 1 98.44 207 LEU B C 1
ATOM 4224 O O . LEU B 1 207 ? 8.891 -0.224 3.822 1 98.44 207 LEU B O 1
ATOM 4228 N N . ALA B 1 208 ? 10.766 -0.914 2.822 1 98.06 208 ALA B N 1
ATOM 4229 C CA . ALA B 1 208 ? 11.016 -1.961 3.809 1 98.06 208 ALA B CA 1
ATOM 4230 C C . ALA B 1 208 ? 11.438 -1.363 5.148 1 98.06 208 ALA B C 1
ATOM 4232 O O . ALA B 1 208 ? 11.992 -0.265 5.199 1 98.06 208 ALA B O 1
ATOM 4233 N N . PRO B 1 209 ? 11.211 -2.08 6.23 1 98.12 209 PRO B N 1
ATOM 4234 C CA . PRO B 1 209 ? 11.602 -1.56 7.543 1 98.12 209 PRO B CA 1
ATOM 4235 C C . PRO B 1 209 ? 13.07 -1.136 7.598 1 98.12 209 PRO B C 1
ATOM 4237 O O . PRO B 1 209 ? 13.391 -0.074 8.141 1 98.12 209 PRO B O 1
ATOM 4240 N N . CYS B 1 210 ? 13.961 -1.902 7.016 1 98 210 CYS B N 1
ATOM 4241 C CA . CYS B 1 210 ? 15.383 -1.576 7.062 1 98 210 CYS B CA 1
ATOM 4242 C C . CYS B 1 210 ? 15.68 -0.315 6.262 1 98 210 CYS B C 1
ATOM 4244 O O . CYS B 1 210 ? 16.562 0.462 6.625 1 98 210 CYS B O 1
ATOM 4246 N N . ASP B 1 211 ? 14.969 -0.134 5.188 1 98.62 211 ASP B N 1
ATOM 4247 C CA . ASP B 1 211 ? 15.172 1.062 4.375 1 98.62 211 ASP B CA 1
ATOM 4248 C C . ASP B 1 211 ? 14.555 2.289 5.043 1 98.62 211 ASP B C 1
ATOM 4250 O O . ASP B 1 211 ? 15.109 3.385 4.98 1 98.62 211 ASP B O 1
ATOM 4254 N N . PHE B 1 212 ? 13.391 2.084 5.695 1 98.81 212 PHE B N 1
ATOM 4255 C CA . PHE B 1 212 ? 12.758 3.16 6.453 1 98.81 212 PHE B CA 1
ATOM 4256 C C . PHE B 1 212 ? 13.695 3.684 7.535 1 98.81 212 PHE B C 1
ATOM 4258 O O . PHE B 1 212 ? 13.805 4.895 7.734 1 98.81 212 PHE B O 1
ATOM 4265 N N . GLU B 1 213 ? 14.344 2.854 8.18 1 98.56 213 GLU B N 1
ATOM 4266 C CA . GLU B 1 213 ? 15.25 3.164 9.281 1 98.56 213 GLU B CA 1
ATOM 4267 C C . GLU B 1 213 ? 16.422 4.02 8.805 1 98.56 213 GLU B C 1
ATOM 4269 O O . GLU B 1 213 ? 16.938 4.852 9.555 1 98.56 213 GLU B O 1
ATOM 4274 N N . VAL B 1 214 ? 16.766 3.836 7.539 1 98.56 214 VAL B N 1
ATOM 4275 C CA . VAL B 1 214 ? 17.969 4.484 7.031 1 98.56 214 VAL B CA 1
ATOM 4276 C C . VAL B 1 214 ? 17.594 5.734 6.242 1 98.56 214 VAL B C 1
ATOM 4278 O O . VAL B 1 214 ? 18.219 6.789 6.395 1 98.56 214 VAL B O 1
ATOM 4281 N N . PHE B 1 215 ? 16.516 5.652 5.484 1 98.81 215 PHE B N 1
ATOM 4282 C CA . PHE B 1 215 ? 16.328 6.641 4.43 1 98.81 215 PHE B CA 1
ATOM 4283 C C . PHE B 1 215 ? 15.188 7.59 4.777 1 98.81 215 PHE B C 1
ATOM 4285 O O . PHE B 1 215 ? 14.961 8.586 4.082 1 98.81 215 PHE B O 1
ATOM 4292 N N . ALA B 1 216 ? 14.422 7.336 5.867 1 98.88 216 ALA B N 1
ATOM 4293 C CA . ALA B 1 216 ? 13.266 8.188 6.152 1 98.88 216 ALA B CA 1
ATOM 4294 C C . ALA B 1 216 ? 13.25 8.617 7.613 1 98.88 216 ALA B C 1
ATOM 4296 O O . ALA B 1 216 ? 13.312 9.812 7.918 1 98.88 216 ALA B O 1
ATOM 4297 N N . LEU B 1 217 ? 13.367 7.715 8.562 1 98.88 217 LEU B N 1
ATOM 4298 C CA . LEU B 1 217 ? 13.07 7.887 9.984 1 98.88 217 LEU B CA 1
ATOM 4299 C C . LEU B 1 217 ? 14.031 8.891 10.617 1 98.88 217 LEU B C 1
ATOM 4301 O O . LEU B 1 217 ? 13.609 9.75 11.398 1 98.88 217 LEU B O 1
ATOM 4305 N N . PRO B 1 218 ? 15.359 8.844 10.289 1 98.88 218 PRO B N 1
ATOM 4306 C CA . PRO B 1 218 ? 16.266 9.773 10.953 1 98.88 218 PRO B CA 1
ATOM 4307 C C . PRO B 1 218 ? 15.922 11.234 10.695 1 98.88 218 PRO B C 1
ATOM 4309 O O . PRO B 1 218 ? 16.078 12.078 11.578 1 98.88 218 PRO B O 1
ATOM 4312 N N . TYR B 1 219 ? 15.391 11.5 9.555 1 98.94 219 TYR B N 1
ATOM 4313 C CA . TYR B 1 219 ? 15.062 12.867 9.18 1 98.94 219 TYR B CA 1
ATOM 4314 C C . TYR B 1 219 ? 13.797 13.336 9.898 1 98.94 219 TYR B C 1
ATOM 4316 O O . TYR B 1 219 ? 13.727 14.484 10.352 1 98.94 219 TYR B O 1
ATOM 4324 N N . VAL B 1 220 ? 12.859 12.453 10.031 1 98.94 220 VAL B N 1
ATOM 4325 C CA . VAL B 1 220 ? 11.648 12.758 10.789 1 98.94 220 VAL B CA 1
ATOM 4326 C C . VAL B 1 220 ? 12 13 12.25 1 98.94 220 VAL B C 1
ATOM 4328 O O . VAL B 1 220 ? 11.508 13.945 12.867 1 98.94 220 VAL B O 1
ATOM 4331 N N . ARG B 1 221 ? 12.867 12.18 12.797 1 98.88 221 ARG B N 1
ATOM 4332 C CA . ARG B 1 221 ? 13.312 12.32 14.18 1 98.88 221 ARG B CA 1
ATOM 4333 C C . ARG B 1 221 ? 13.945 13.688 14.414 1 98.88 221 ARG B C 1
ATOM 4335 O O . ARG B 1 221 ? 13.664 14.344 15.422 1 98.88 221 ARG B O 1
ATOM 4342 N N . ARG B 1 222 ? 14.742 14.07 13.508 1 98.88 222 ARG B N 1
ATOM 4343 C CA . ARG B 1 222 ? 15.422 15.359 13.609 1 98.88 222 ARG B CA 1
ATOM 4344 C C . ARG B 1 222 ? 14.414 16.5 13.594 1 98.88 222 ARG B C 1
ATOM 4346 O O . ARG B 1 222 ? 14.547 17.469 14.352 1 98.88 222 ARG B O 1
ATOM 4353 N N . ILE B 1 223 ? 13.445 16.422 12.727 1 98.94 223 ILE B N 1
ATOM 4354 C CA . ILE B 1 223 ? 12.414 17.453 12.641 1 98.94 223 ILE B CA 1
ATOM 4355 C C . ILE B 1 223 ? 11.656 17.531 13.961 1 98.94 223 ILE B C 1
ATOM 4357 O O . ILE B 1 223 ? 11.5 18.609 14.531 1 98.94 223 ILE B O 1
ATOM 4361 N N . ILE B 1 224 ? 11.219 16.406 14.461 1 98.88 224 ILE B N 1
ATOM 4362 C CA . ILE B 1 224 ? 10.414 16.359 15.68 1 98.88 224 ILE B CA 1
ATOM 4363 C C . ILE B 1 224 ? 11.227 16.891 16.859 1 98.88 224 ILE B C 1
ATOM 4365 O O . ILE B 1 224 ? 10.727 17.672 17.672 1 98.88 224 ILE B O 1
ATOM 4369 N N . ALA B 1 225 ? 12.477 16.516 16.922 1 98.75 225 ALA B N 1
ATOM 4370 C CA . ALA B 1 225 ? 13.367 16.984 17.984 1 98.75 225 ALA B CA 1
ATOM 4371 C C . ALA B 1 225 ? 13.484 18.5 17.969 1 98.75 225 ALA B C 1
ATOM 4373 O O . ALA B 1 225 ? 13.531 19.141 19.016 1 98.75 225 ALA B O 1
ATOM 4374 N N . SER B 1 226 ? 13.484 19.047 16.797 1 98.69 226 SER B N 1
ATOM 4375 C CA . SER B 1 226 ? 13.664 20.484 16.641 1 98.69 226 SER B CA 1
ATOM 4376 C C . SER B 1 226 ? 12.406 21.25 17.078 1 98.69 226 SER B C 1
ATOM 4378 O O . SER B 1 226 ? 12.453 22.453 17.281 1 98.69 226 SER B O 1
ATOM 4380 N N . LEU B 1 227 ? 11.305 20.578 17.188 1 98.69 227 LEU B N 1
ATOM 4381 C CA . LEU B 1 227 ? 10.023 21.203 17.469 1 98.69 227 LEU B CA 1
ATOM 4382 C C . LEU B 1 227 ? 9.688 21.094 18.953 1 98.69 227 LEU B C 1
ATOM 4384 O O . LEU B 1 227 ? 8.695 21.656 19.422 1 98.69 227 LEU B O 1
ATOM 4388 N N . GLN B 1 228 ? 10.531 20.438 19.75 1 96.62 228 GLN B N 1
ATOM 4389 C CA . GLN B 1 228 ? 10.242 20.156 21.156 1 96.62 228 GLN B CA 1
ATOM 4390 C C . GLN B 1 228 ? 10.125 21.438 21.969 1 96.62 228 GLN B C 1
ATOM 4392 O O . GLN B 1 228 ? 9.406 21.469 22.969 1 96.62 228 GLN B O 1
ATOM 4397 N N . GLN B 1 229 ? 10.742 22.453 21.547 1 96.56 229 GLN B N 1
ATOM 4398 C CA . GLN B 1 229 ? 10.773 23.719 22.281 1 96.56 229 GLN B CA 1
ATOM 4399 C C . GLN B 1 229 ? 9.398 24.375 22.328 1 96.56 229 GLN B C 1
ATOM 4401 O O . GLN B 1 229 ? 9.117 25.188 23.203 1 96.56 229 GLN B O 1
ATOM 4406 N N . PHE B 1 230 ? 8.562 24.047 21.453 1 97.69 230 PHE B N 1
ATOM 4407 C CA . PHE B 1 230 ? 7.266 24.719 21.359 1 97.69 230 PHE B CA 1
ATOM 4408 C C . PHE B 1 230 ? 6.227 24.016 22.219 1 97.69 230 PHE B C 1
ATOM 4410 O O . PHE B 1 230 ? 5.129 24.547 22.422 1 97.69 230 PHE B O 1
ATOM 4417 N N . ASP B 1 231 ? 6.457 22.828 22.734 1 96.31 231 ASP B N 1
ATOM 4418 C CA . ASP B 1 231 ? 5.582 22.062 23.625 1 96.31 231 ASP B CA 1
ATOM 4419 C C . ASP B 1 231 ? 4.191 21.891 23.016 1 96.31 231 ASP B C 1
ATOM 4421 O O . ASP B 1 231 ? 3.188 22.203 23.656 1 96.31 231 ASP B O 1
ATOM 4425 N N . LEU B 1 232 ? 4.082 21.641 21.812 1 97.81 232 LEU B N 1
ATOM 4426 C CA . LEU B 1 232 ? 2.816 21.312 21.172 1 97.81 232 LEU B CA 1
ATOM 4427 C C . LEU B 1 232 ? 2.828 19.891 20.641 1 97.81 232 LEU B C 1
ATOM 4429 O O . LEU B 1 232 ? 3.895 19.328 20.375 1 97.81 232 LEU B O 1
ATOM 4433 N N . PRO B 1 233 ? 1.641 19.281 20.516 1 98.62 233 PRO B N 1
ATOM 4434 C CA . PRO B 1 233 ? 1.569 17.922 19.984 1 98.62 233 PRO B CA 1
ATOM 4435 C C . PRO B 1 233 ? 2.08 17.812 18.547 1 98.62 233 PRO B C 1
ATOM 4437 O O . PRO B 1 233 ? 1.755 18.672 17.719 1 98.62 233 PRO B O 1
ATOM 4440 N N . ILE B 1 234 ? 2.881 16.844 18.344 1 98.81 234 ILE B N 1
ATOM 4441 C CA . ILE B 1 234 ? 3.363 16.531 17.016 1 98.81 234 ILE B CA 1
ATOM 4442 C C . ILE B 1 234 ? 2.803 15.18 16.562 1 98.81 234 ILE B C 1
ATOM 4444 O O . ILE B 1 234 ? 3.004 14.164 17.219 1 98.81 234 ILE B O 1
ATOM 4448 N N . ILE B 1 235 ? 2.1 15.172 15.453 1 98.88 235 ILE B N 1
ATOM 4449 C CA . ILE B 1 235 ? 1.514 13.969 14.875 1 98.88 235 ILE B CA 1
ATOM 4450 C C . ILE B 1 235 ? 2.369 13.492 13.703 1 98.88 235 ILE B C 1
ATOM 4452 O O . ILE B 1 235 ? 2.689 14.273 12.805 1 98.88 235 ILE B O 1
ATOM 4456 N N . TYR B 1 236 ? 2.812 12.305 13.742 1 98.88 236 TYR B N 1
ATOM 4457 C CA . TYR B 1 236 ? 3.482 11.688 12.602 1 98.88 236 TYR B CA 1
ATOM 4458 C C . TYR B 1 236 ? 2.576 10.656 11.93 1 98.88 236 TYR B C 1
ATOM 4460 O O . TYR B 1 236 ? 2.096 9.727 12.578 1 98.88 236 TYR B O 1
ATOM 4468 N N . PHE B 1 237 ? 2.33 10.844 10.703 1 98.75 237 PHE B N 1
ATOM 4469 C CA . PHE B 1 237 ? 1.471 9.953 9.93 1 98.75 237 PHE B CA 1
ATOM 4470 C C . PHE B 1 237 ? 2.24 9.336 8.766 1 98.75 237 PHE B C 1
ATOM 4472 O O . PHE B 1 237 ? 2.379 9.945 7.707 1 98.75 237 PHE B O 1
ATOM 4479 N N . ALA B 1 238 ? 2.619 8.109 8.938 1 98.38 238 ALA B N 1
ATOM 4480 C CA . ALA B 1 238 ? 3.201 7.309 7.863 1 98.38 238 ALA B CA 1
ATOM 4481 C C . ALA B 1 238 ? 2.137 6.449 7.188 1 98.38 238 ALA B C 1
ATOM 4483 O O . ALA B 1 238 ? 1.789 5.375 7.684 1 98.38 238 ALA B O 1
ATOM 4484 N N . ASN B 1 239 ? 1.691 6.914 6.016 1 97.5 239 ASN B N 1
ATOM 4485 C CA . ASN B 1 239 ? 0.654 6.188 5.289 1 97.5 239 ASN B CA 1
ATOM 4486 C C . ASN B 1 239 ? 1.135 4.805 4.859 1 97.5 239 ASN B C 1
ATOM 4488 O O . ASN B 1 239 ? 2.289 4.641 4.457 1 97.5 239 ASN B O 1
ATOM 4492 N N . ASN B 1 240 ? 0.249 3.799 4.93 1 96.94 240 ASN B N 1
ATOM 4493 C CA . ASN B 1 240 ? 0.566 2.412 4.602 1 96.94 240 ASN B CA 1
ATOM 4494 C C . ASN B 1 240 ? 1.755 1.903 5.41 1 96.94 240 ASN B C 1
ATOM 4496 O O . ASN B 1 240 ? 2.559 1.112 4.91 1 96.94 240 ASN B O 1
ATOM 4500 N N . GLY B 1 241 ? 1.98 2.447 6.602 1 97.25 241 GLY B N 1
ATOM 4501 C CA . GLY B 1 241 ? 3.146 2.156 7.422 1 97.25 241 GLY B CA 1
ATOM 4502 C C . GLY B 1 241 ? 2.807 1.398 8.688 1 97.25 241 GLY B C 1
ATOM 4503 O O . GLY B 1 241 ? 3.516 1.506 9.695 1 97.25 241 GLY B O 1
ATOM 4504 N N . SER B 1 242 ? 1.712 0.607 8.641 1 96.56 242 SER B N 1
ATOM 4505 C CA . SER B 1 242 ? 1.263 -0.104 9.828 1 96.56 242 SER B CA 1
ATOM 4506 C C . SER B 1 242 ? 2.32 -1.088 10.32 1 96.56 242 SER B C 1
ATOM 4508 O O . SER B 1 242 ? 2.395 -1.387 11.508 1 96.56 242 SER B O 1
ATOM 4510 N N . THR B 1 243 ? 3.184 -1.549 9.438 1 96.75 243 THR B N 1
ATOM 4511 C CA . THR B 1 243 ? 4.258 -2.459 9.812 1 96.75 243 THR B CA 1
ATOM 4512 C C . THR B 1 243 ? 5.461 -1.683 10.344 1 96.75 243 THR B C 1
ATOM 4514 O O . THR B 1 243 ? 6.414 -2.277 10.852 1 96.75 243 THR B O 1
ATOM 4517 N N . LEU B 1 244 ? 5.434 -0.388 10.242 1 98.12 244 LEU B N 1
ATOM 4518 C CA . LEU B 1 244 ? 6.516 0.478 10.695 1 98.12 244 LEU B CA 1
ATOM 4519 C C . LEU B 1 244 ? 6.172 1.11 12.039 1 98.12 244 LEU B C 1
ATOM 4521 O O . LEU B 1 244 ? 6.836 2.055 12.477 1 98.12 244 LEU B O 1
ATOM 4525 N N . LEU B 1 245 ? 5.18 0.633 12.703 1 97.81 245 LEU B N 1
ATOM 4526 C CA . LEU B 1 245 ? 4.551 1.29 13.844 1 97.81 245 LEU B CA 1
ATOM 4527 C C . LEU B 1 245 ? 5.559 1.53 14.961 1 97.81 245 LEU B C 1
ATOM 4529 O O . LEU B 1 245 ? 5.695 2.656 15.445 1 97.81 245 LEU B O 1
ATOM 4533 N N . GLU B 1 246 ? 6.316 0.509 15.352 1 97.81 246 GLU B N 1
ATOM 4534 C CA . GLU B 1 246 ? 7.281 0.646 16.438 1 97.81 246 GLU B CA 1
ATOM 4535 C C . GLU B 1 246 ? 8.391 1.628 16.078 1 97.81 246 GLU B C 1
ATOM 4537 O O . GLU B 1 246 ? 8.82 2.426 16.906 1 97.81 246 GLU B O 1
ATOM 4542 N N . MET B 1 247 ? 8.828 1.535 14.844 1 98.38 247 MET B N 1
ATOM 4543 C CA . MET B 1 247 ? 9.836 2.477 14.367 1 98.38 247 MET B CA 1
ATOM 4544 C C . MET B 1 247 ? 9.289 3.9 14.352 1 98.38 247 MET B C 1
ATOM 4546 O O . MET B 1 247 ? 9.977 4.84 14.75 1 98.38 247 MET B O 1
ATOM 4550 N N . SER B 1 248 ? 8.062 4.062 13.906 1 98.62 248 SER B N 1
ATOM 4551 C CA . SER B 1 248 ? 7.422 5.371 13.922 1 98.62 248 SER B CA 1
ATOM 4552 C C . SER B 1 248 ? 7.293 5.91 15.344 1 98.62 248 SER B C 1
ATOM 4554 O O . SER B 1 248 ? 7.453 7.109 15.57 1 98.62 248 SER B O 1
ATOM 4556 N N . ALA B 1 249 ? 6.988 5.039 16.281 1 98.38 249 ALA B N 1
ATOM 4557 C CA . ALA B 1 249 ? 6.871 5.426 17.672 1 98.38 249 ALA B CA 1
ATOM 4558 C C . ALA B 1 249 ? 8.188 5.984 18.203 1 98.38 249 ALA B C 1
ATOM 4560 O O . ALA B 1 249 ? 8.195 6.863 19.078 1 98.38 249 ALA B O 1
ATOM 4561 N N . SER B 1 250 ? 9.266 5.535 17.641 1 98.31 250 SER B N 1
ATOM 4562 C CA . SER B 1 250 ? 10.586 5.961 18.094 1 98.31 250 SER B CA 1
ATOM 4563 C C . SER B 1 250 ? 10.945 7.332 17.531 1 98.31 250 SER B C 1
ATOM 4565 O O . SER B 1 250 ? 11.984 7.895 17.875 1 98.31 250 SER B O 1
ATOM 4567 N N . SER B 1 251 ? 10.102 7.898 16.656 1 98.25 251 SER B N 1
ATOM 4568 C CA . SER B 1 251 ? 10.352 9.195 16.031 1 98.25 251 SER B CA 1
ATOM 4569 C C . SER B 1 251 ? 10.305 10.32 17.062 1 98.25 251 SER B C 1
ATOM 4571 O O . SER B 1 251 ? 10.828 11.414 16.828 1 98.25 251 SER B O 1
ATOM 4573 N N . GLY B 1 252 ? 9.594 10.141 18.172 1 97.56 252 GLY B N 1
ATOM 4574 C CA . GLY B 1 252 ? 9.375 11.172 19.172 1 97.56 252 GLY B CA 1
ATOM 4575 C C . GLY B 1 252 ? 8.039 11.875 19.031 1 97.56 252 GLY B C 1
ATOM 4576 O O . GLY B 1 252 ? 7.75 12.812 19.781 1 97.56 252 GLY B O 1
ATOM 4577 N N . ALA B 1 253 ? 7.191 11.422 18.156 1 98.31 253 ALA B N 1
ATOM 4578 C CA . ALA B 1 253 ? 5.883 12.031 17.953 1 98.31 253 ALA B CA 1
ATOM 4579 C C . ALA B 1 253 ? 4.984 11.828 19.172 1 98.31 253 ALA B C 1
ATOM 4581 O O . ALA B 1 253 ? 5.078 10.812 19.859 1 98.31 253 ALA B O 1
ATOM 4582 N N . SER B 1 254 ? 4.07 12.781 19.391 1 97.81 254 SER B N 1
ATOM 4583 C CA . SER B 1 254 ? 3.072 12.68 20.453 1 97.81 254 SER B CA 1
ATOM 4584 C C . SER B 1 254 ? 1.914 11.781 20.031 1 97.81 254 SER B C 1
ATOM 4586 O O . SER B 1 254 ? 1.273 11.156 20.891 1 97.81 254 SER B O 1
ATOM 4588 N N . VAL B 1 255 ? 1.661 11.789 18.844 1 98.81 255 VAL B N 1
ATOM 4589 C CA . VAL B 1 255 ? 0.542 11.055 18.25 1 98.81 255 VAL B CA 1
ATOM 4590 C C . VAL B 1 255 ? 0.997 10.336 16.984 1 98.81 255 VAL B C 1
ATOM 4592 O O . VAL B 1 255 ? 1.745 10.898 16.188 1 98.81 255 VAL B O 1
ATOM 4595 N N . LEU B 1 256 ? 0.614 9.102 16.828 1 98.88 256 LEU B N 1
ATOM 4596 C CA . LEU B 1 256 ? 0.82 8.391 15.562 1 98.88 256 LEU B CA 1
ATOM 4597 C C . LEU B 1 256 ? -0.486 8.273 14.789 1 98.88 256 LEU B C 1
ATOM 4599 O O . LEU B 1 256 ? -1.507 7.859 15.344 1 98.88 256 LEU B O 1
ATOM 4603 N N . GLY B 1 257 ? -0.454 8.773 13.547 1 98.69 257 GLY B N 1
ATOM 4604 C CA . GLY B 1 257 ? -1.569 8.523 12.648 1 98.69 257 GLY B CA 1
ATOM 4605 C C . GLY B 1 257 ? -1.554 7.133 12.047 1 98.69 257 GLY B C 1
ATOM 4606 O O . GLY B 1 257 ? -0.492 6.613 11.703 1 98.69 257 GLY B O 1
ATOM 4607 N N . LEU B 1 258 ? -2.719 6.539 11.93 1 98.56 258 LEU B N 1
ATOM 4608 C CA . LEU B 1 258 ? -2.867 5.199 11.375 1 98.56 258 LEU B CA 1
ATOM 4609 C C . LEU B 1 258 ? -3.779 5.215 10.148 1 98.56 258 LEU B C 1
ATOM 4611 O O . LEU B 1 258 ? -4.812 5.891 10.148 1 98.56 258 LEU B O 1
ATOM 4615 N N . ASP B 1 259 ? -3.357 4.461 9.133 1 98.19 259 ASP B N 1
ATOM 4616 C CA . ASP B 1 259 ? -4.34 4.168 8.094 1 98.19 259 ASP B CA 1
ATOM 4617 C C . ASP B 1 259 ? -5.273 3.039 8.523 1 98.19 259 ASP B C 1
ATOM 4619 O O . ASP B 1 259 ? -5.352 2.705 9.703 1 98.19 259 ASP B O 1
ATOM 4623 N N . TRP B 1 260 ? -6.062 2.498 7.586 1 98.38 260 TRP B N 1
ATOM 4624 C CA . TRP B 1 260 ? -7.133 1.595 7.992 1 98.38 260 TRP B CA 1
ATOM 4625 C C . TRP B 1 260 ? -6.652 0.147 7.996 1 98.38 260 TRP B C 1
ATOM 4627 O O . TRP B 1 260 ? -7.418 -0.768 8.305 1 98.38 260 TRP B O 1
ATOM 4637 N N . ARG B 1 261 ? -5.367 -0.107 7.734 1 97.88 261 ARG B N 1
ATOM 4638 C CA . ARG B 1 261 ? -4.891 -1.456 7.445 1 97.88 261 ARG B CA 1
ATOM 4639 C C . ARG B 1 261 ? -4.445 -2.166 8.719 1 97.88 261 ARG B C 1
ATOM 4641 O O . ARG B 1 261 ? -3.814 -3.223 8.664 1 97.88 261 ARG B O 1
ATOM 4648 N N . ILE B 1 262 ? -4.727 -1.559 9.82 1 97.88 262 ILE B N 1
ATOM 4649 C CA . ILE B 1 262 ? -4.48 -2.174 11.117 1 97.88 262 ILE B CA 1
ATOM 4650 C C . ILE B 1 262 ? -5.621 -1.834 12.078 1 97.88 262 ILE B C 1
ATOM 4652 O O . ILE B 1 262 ? -6.195 -0.746 12 1 97.88 262 ILE B O 1
ATOM 4656 N N . ASN B 1 263 ? -5.973 -2.779 12.914 1 97.88 263 ASN B N 1
ATOM 4657 C CA . ASN B 1 263 ? -6.914 -2.496 13.992 1 97.88 263 ASN B CA 1
ATOM 4658 C C . ASN B 1 263 ? -6.312 -1.549 15.031 1 97.88 263 ASN B C 1
ATOM 4660 O O . ASN B 1 263 ? -5.184 -1.754 15.484 1 97.88 263 ASN B O 1
ATOM 4664 N N . ILE B 1 264 ? -7.023 -0.532 15.406 1 98.44 264 ILE B N 1
ATOM 4665 C CA . ILE B 1 264 ? -6.48 0.517 16.266 1 98.44 264 ILE B CA 1
ATOM 4666 C C . ILE B 1 264 ? -6.164 -0.055 17.641 1 98.44 264 ILE B C 1
ATOM 4668 O O . ILE B 1 264 ? -5.195 0.356 18.281 1 98.44 264 ILE B O 1
ATOM 4672 N N . GLY B 1 265 ? -7 -0.974 18.141 1 98.12 265 GLY B N 1
ATOM 4673 C CA . GLY B 1 265 ? -6.691 -1.629 19.406 1 98.12 265 GLY B CA 1
ATOM 4674 C C . GLY B 1 265 ? -5.395 -2.418 19.375 1 98.12 265 GLY B C 1
ATOM 4675 O O . GLY B 1 265 ? -4.586 -2.34 20.297 1 98.12 265 GLY B O 1
ATOM 4676 N N . ASP B 1 266 ? -5.172 -3.146 18.25 1 97.25 266 ASP B N 1
ATOM 4677 C CA . ASP B 1 266 ? -3.93 -3.889 18.047 1 97.25 266 ASP B CA 1
ATOM 4678 C C . ASP B 1 266 ? -2.73 -2.945 17.984 1 97.25 266 ASP B C 1
ATOM 4680 O O . ASP B 1 266 ? -1.674 -3.238 18.547 1 97.25 266 ASP B O 1
ATOM 4684 N N . ALA B 1 267 ? -2.898 -1.86 17.312 1 98.19 267 ALA B N 1
ATOM 4685 C CA . ALA B 1 267 ? -1.836 -0.861 17.25 1 98.19 267 ALA B CA 1
ATOM 4686 C C . ALA B 1 267 ? -1.483 -0.337 18.641 1 98.19 267 ALA B C 1
ATOM 4688 O O . ALA B 1 267 ? -0.305 -0.199 18.969 1 98.19 267 ALA B O 1
ATOM 4689 N N . GLY B 1 268 ? -2.541 -0.028 19.422 1 98.12 268 GLY B N 1
ATOM 4690 C CA . GLY B 1 268 ? -2.324 0.485 20.766 1 98.12 268 GLY B CA 1
ATOM 4691 C C . GLY B 1 268 ? -1.526 -0.46 21.641 1 98.12 268 GLY B C 1
ATOM 4692 O O . GLY B 1 268 ? -0.715 -0.02 22.469 1 98.12 268 GLY B O 1
ATOM 4693 N N . LYS B 1 269 ? -1.739 -1.746 21.484 1 97.5 269 LYS B N 1
ATOM 4694 C CA . LYS B 1 269 ? -0.998 -2.75 22.234 1 97.5 269 LYS B CA 1
ATOM 4695 C C . LYS B 1 269 ? 0.474 -2.766 21.844 1 97.5 269 LYS B C 1
ATOM 4697 O O . LYS B 1 269 ? 1.345 -3.047 22.672 1 97.5 269 LYS B O 1
ATOM 4702 N N . ARG B 1 270 ? 0.744 -2.451 20.641 1 96.75 270 ARG B N 1
ATOM 4703 C CA . ARG B 1 270 ? 2.104 -2.508 20.125 1 96.75 270 ARG B CA 1
ATOM 4704 C C . ARG B 1 270 ? 2.898 -1.271 20.516 1 96.75 270 ARG B C 1
ATOM 4706 O O . ARG B 1 270 ? 4.121 -1.335 20.672 1 96.75 270 ARG B O 1
ATOM 4713 N N . VAL B 1 271 ? 2.27 -0.166 20.578 1 97.56 271 VAL B N 1
ATOM 4714 C CA . VAL B 1 271 ? 2.941 1.07 20.969 1 97.56 271 VAL B CA 1
ATOM 4715 C C . VAL B 1 271 ? 2.209 1.713 22.141 1 97.56 271 VAL B C 1
ATOM 4717 O O . VAL B 1 271 ? 1.665 2.812 22.016 1 97.56 271 VAL B O 1
ATOM 4720 N N . PRO B 1 272 ? 2.406 1.055 23.297 1 94.88 272 PRO B N 1
ATOM 4721 C CA . PRO B 1 272 ? 1.687 1.58 24.453 1 94.88 272 PRO B CA 1
ATOM 4722 C C . PRO B 1 272 ? 2.193 2.953 24.891 1 94.88 272 PRO B C 1
ATOM 4724 O O . PRO B 1 272 ? 3.391 3.234 24.781 1 94.88 272 PRO B O 1
ATOM 4727 N N . GLY B 1 273 ? 1.358 3.865 25.141 1 94.12 273 GLY B N 1
ATOM 4728 C CA . GLY B 1 273 ? 1.763 5.137 25.703 1 94.12 273 GLY B CA 1
ATOM 4729 C C . GLY B 1 273 ? 1.758 6.273 24.703 1 94.12 273 GLY B C 1
ATOM 4730 O O . GLY B 1 273 ? 2.143 7.398 25.031 1 94.12 273 GLY B O 1
ATOM 4731 N N . ILE B 1 274 ? 1.475 5.953 23.531 1 97.5 274 ILE B N 1
ATOM 4732 C CA . ILE B 1 274 ? 1.388 6.98 22.5 1 97.5 274 ILE B CA 1
ATOM 4733 C C . ILE B 1 274 ? -0.064 7.141 22.047 1 97.5 274 ILE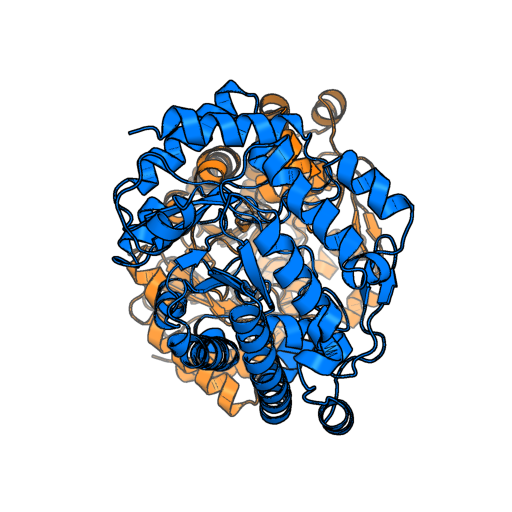 B C 1
ATOM 4735 O O . ILE B 1 274 ? -0.786 6.152 21.891 1 97.5 274 ILE B O 1
ATOM 4739 N N . ALA B 1 275 ? -0.531 8.344 21.969 1 98.69 275 ALA B N 1
ATOM 4740 C CA . ALA B 1 275 ? -1.868 8.594 21.438 1 98.69 275 ALA B CA 1
ATOM 4741 C C . ALA B 1 275 ? -1.955 8.203 19.969 1 98.69 275 ALA B C 1
ATOM 4743 O O . ALA B 1 275 ? -0.956 8.25 19.25 1 98.69 275 ALA B O 1
ATOM 4744 N N . LEU B 1 276 ? -3.117 7.75 19.578 1 98.81 276 LEU B N 1
ATOM 4745 C CA . LEU B 1 276 ? -3.32 7.297 18.219 1 98.81 276 LEU B CA 1
ATOM 4746 C C . LEU B 1 276 ? -4.41 8.109 17.531 1 98.81 276 LEU B C 1
ATOM 4748 O O . LEU B 1 276 ? -5.406 8.477 18.156 1 98.81 276 LEU B O 1
ATOM 4752 N N . GLN B 1 277 ? -4.199 8.406 16.266 1 98.88 277 GLN B N 1
ATOM 4753 C CA . GLN B 1 277 ? -5.164 9.086 15.406 1 98.88 277 GLN B CA 1
ATOM 4754 C C . GLN B 1 277 ? -5.621 8.172 14.273 1 98.88 277 GLN B C 1
ATOM 4756 O O . GLN B 1 277 ? -4.801 7.523 13.617 1 98.88 277 GLN B O 1
ATOM 4761 N N . GLY B 1 278 ? -6.957 8.039 13.898 1 96.25 278 GLY B N 1
ATOM 4762 C CA . GLY B 1 278 ? -7.504 7.223 12.828 1 96.25 278 GLY B CA 1
ATOM 4763 C C . GLY B 1 278 ? -8.742 6.445 13.242 1 96.25 278 GLY B C 1
ATOM 4764 O O . GLY B 1 278 ? -9.398 6.793 14.227 1 96.25 278 GLY B O 1
ATOM 4765 N N . ASN B 1 279 ? -8.984 5.461 12.672 1 96.5 279 ASN B N 1
ATOM 4766 C CA . ASN B 1 279 ? -8.305 5.02 11.453 1 96.5 279 ASN B CA 1
ATOM 4767 C C . ASN B 1 279 ? -9.273 4.34 10.484 1 96.5 279 ASN B C 1
ATOM 4769 O O . ASN B 1 279 ? -8.922 3.34 9.852 1 96.5 279 ASN B O 1
ATOM 4773 N N . ILE B 1 280 ? -10.516 4.867 10.422 1 98.56 280 ILE B N 1
ATOM 4774 C CA . ILE B 1 280 ? -11.539 4.246 9.578 1 98.56 280 ILE B CA 1
ATOM 4775 C C . ILE B 1 280 ? -11.148 4.395 8.109 1 98.56 280 ILE B C 1
ATOM 4777 O O . ILE B 1 280 ? -10.57 5.406 7.715 1 98.56 280 ILE B O 1
ATOM 4781 N N . ASP B 1 281 ? -11.414 3.312 7.27 1 98.25 281 ASP B N 1
ATOM 4782 C CA . ASP B 1 281 ? -11.289 3.434 5.82 1 98.25 281 ASP B CA 1
ATOM 4783 C C . ASP B 1 281 ? -12.148 4.586 5.293 1 98.25 281 ASP B C 1
ATOM 4785 O O . ASP B 1 281 ? -13.359 4.617 5.516 1 98.25 281 ASP B O 1
ATOM 4789 N N . PRO B 1 282 ? -11.555 5.574 4.566 1 98.12 282 PRO B N 1
ATOM 4790 C CA . PRO B 1 282 ? -12.344 6.707 4.074 1 98.12 282 PRO B CA 1
ATOM 4791 C C . PRO B 1 282 ? -13.555 6.273 3.252 1 98.12 282 PRO B C 1
ATOM 4793 O O . PRO B 1 282 ? -14.594 6.934 3.289 1 98.12 282 PRO B O 1
ATOM 4796 N N . PHE B 1 283 ? -13.5 5.129 2.605 1 98 283 PHE B N 1
ATOM 4797 C CA . PHE B 1 283 ? -14.586 4.688 1.738 1 98 283 PHE B CA 1
ATOM 4798 C C . PHE B 1 283 ? -15.695 4.035 2.551 1 98 283 PHE B C 1
ATOM 4800 O O . PHE B 1 283 ? -16.812 3.863 2.061 1 98 283 PHE B O 1
ATOM 4807 N N . ALA B 1 284 ? -15.359 3.688 3.744 1 98.12 284 ALA B N 1
ATOM 4808 C CA . ALA B 1 284 ? -16.391 3.166 4.629 1 98.12 284 ALA B CA 1
ATOM 4809 C C . ALA B 1 284 ? -17.453 4.227 4.914 1 98.12 284 ALA B C 1
ATOM 4811 O O . ALA B 1 284 ? -18.547 3.908 5.395 1 98.12 284 ALA B O 1
ATOM 4812 N N . LEU B 1 285 ? -17.109 5.5 4.66 1 98.44 285 LEU B N 1
ATOM 4813 C CA . LEU B 1 285 ? -18.094 6.566 4.789 1 98.44 285 LEU B CA 1
ATOM 4814 C C . LEU B 1 285 ? -19.297 6.312 3.879 1 98.44 285 LEU B C 1
ATOM 4816 O O . LEU B 1 285 ? -20.375 6.879 4.09 1 98.44 285 LEU B O 1
ATOM 4820 N N . LEU B 1 286 ? -19.156 5.426 2.867 1 98.25 286 LEU B N 1
ATOM 4821 C CA . LEU B 1 286 ? -20.219 5.156 1.904 1 98.25 286 LEU B CA 1
ATOM 4822 C C . LEU B 1 286 ? -21.234 4.164 2.471 1 98.25 286 LEU B C 1
ATOM 4824 O O . LEU B 1 286 ? -22.281 3.92 1.863 1 98.25 286 LEU B O 1
ATOM 4828 N N . LEU B 1 287 ? -20.891 3.529 3.584 1 98.56 287 LEU B N 1
ATOM 4829 C CA . LEU B 1 287 ? -21.812 2.588 4.215 1 98.56 287 LEU B CA 1
ATOM 4830 C C . LEU B 1 287 ? -23.141 3.262 4.535 1 98.56 287 LEU B C 1
ATOM 4832 O O . LEU B 1 287 ? -23.172 4.453 4.848 1 98.56 287 LEU B O 1
ATOM 4836 N N . PRO B 1 288 ? -24.25 2.461 4.52 1 97.94 288 PRO B N 1
ATOM 4837 C CA . PRO B 1 288 ? -25.484 3.002 5.066 1 97.94 288 PRO B CA 1
ATOM 4838 C C . PRO B 1 288 ? -25.344 3.479 6.512 1 97.94 288 PRO B C 1
ATOM 4840 O O . PRO B 1 288 ? -24.516 2.953 7.258 1 97.94 288 PRO B O 1
ATOM 4843 N N . LYS B 1 289 ? -26.188 4.484 6.875 1 97.94 289 LYS B N 1
ATOM 4844 C CA . LYS B 1 289 ? -26.062 5.203 8.141 1 97.94 289 LYS B CA 1
ATOM 4845 C C . LYS B 1 289 ? -25.891 4.238 9.312 1 97.94 289 LYS B C 1
ATOM 4847 O O . LYS B 1 289 ? -24.969 4.387 10.117 1 97.94 289 LYS B O 1
ATOM 4852 N N . ASP B 1 290 ? -26.688 3.221 9.391 1 98.25 290 ASP B N 1
ATOM 4853 C CA . ASP B 1 290 ? -26.656 2.303 10.523 1 98.25 290 ASP B CA 1
ATOM 4854 C C . ASP B 1 290 ? -25.359 1.498 10.539 1 98.25 290 ASP B C 1
ATOM 4856 O O . ASP B 1 290 ? -24.766 1.278 11.609 1 98.25 290 ASP B O 1
ATOM 4860 N N . LYS B 1 291 ? -24.922 1.062 9.359 1 98.25 291 LYS B N 1
ATOM 4861 C CA . LYS B 1 291 ? -23.688 0.288 9.258 1 98.25 291 LYS B CA 1
ATOM 4862 C C . LYS B 1 291 ? -22.453 1.161 9.531 1 98.25 291 LYS B C 1
ATOM 4864 O O . LYS B 1 291 ? -21.484 0.7 10.125 1 98.25 291 LYS B O 1
ATOM 4869 N N . LEU B 1 292 ? -22.547 2.377 9.062 1 98.62 292 LEU B N 1
ATOM 4870 C CA . LEU B 1 292 ? -21.469 3.322 9.344 1 98.62 292 LEU B CA 1
ATOM 4871 C C . LEU B 1 292 ? -21.344 3.582 10.836 1 98.62 292 LEU B C 1
ATOM 4873 O O . LEU B 1 292 ? -20.25 3.553 11.398 1 98.62 292 LEU B O 1
ATOM 4877 N N . ARG B 1 293 ? -22.5 3.811 11.5 1 98.56 293 ARG B N 1
ATOM 4878 C CA . ARG B 1 293 ? -22.516 4.031 12.945 1 98.56 293 ARG B CA 1
ATOM 4879 C C . ARG B 1 293 ? -21.938 2.826 13.688 1 98.56 293 ARG B C 1
ATOM 4881 O O . ARG B 1 293 ? -21.172 2.984 14.633 1 98.56 293 ARG B O 1
ATOM 4888 N N . LYS B 1 294 ? -22.312 1.67 13.211 1 98.62 294 LYS B N 1
ATOM 4889 C CA . LYS B 1 294 ? -21.812 0.448 13.828 1 98.62 294 LYS B CA 1
ATOM 4890 C C . LYS B 1 294 ? -20.297 0.338 13.656 1 98.62 294 LYS B C 1
ATOM 4892 O O . LYS B 1 294 ? -19.578 -0.02 14.602 1 98.62 294 LYS B O 1
ATOM 4897 N N . ARG B 1 295 ? -19.797 0.591 12.469 1 98.56 295 ARG B N 1
ATOM 4898 C CA . ARG B 1 295 ? -18.359 0.565 12.188 1 98.56 295 ARG B CA 1
ATOM 4899 C C . ARG B 1 295 ? -17.609 1.526 13.109 1 98.56 295 ARG B C 1
ATOM 4901 O O . ARG B 1 295 ? -16.578 1.172 13.672 1 98.56 295 ARG B O 1
ATOM 4908 N N . ILE B 1 296 ? -18.125 2.717 13.211 1 98.81 296 ILE B N 1
ATOM 4909 C CA . ILE B 1 296 ? -17.516 3.744 14.055 1 98.81 296 ILE B CA 1
ATOM 4910 C C . ILE B 1 296 ? -17.547 3.299 15.516 1 98.81 296 ILE B C 1
ATOM 4912 O O . ILE B 1 296 ? -16.547 3.422 16.219 1 98.81 296 ILE B O 1
ATOM 4916 N N . GLY B 1 297 ? -18.656 2.764 15.93 1 98.81 297 GLY B N 1
ATOM 4917 C CA . GLY B 1 297 ? -18.766 2.24 17.281 1 98.81 297 GLY B CA 1
ATOM 4918 C C . GLY B 1 297 ? -17.719 1.181 17.594 1 98.81 297 GLY B C 1
ATOM 4919 O O . GLY B 1 297 ? -17.125 1.175 18.672 1 98.81 297 GLY B O 1
ATOM 4920 N N . THR B 1 298 ? -17.484 0.3 16.672 1 98.69 298 THR B N 1
ATOM 4921 C CA . THR B 1 298 ? -16.5 -0.76 16.844 1 98.69 298 THR B CA 1
ATOM 4922 C C . THR B 1 298 ? -15.094 -0.174 17 1 98.69 298 THR B C 1
ATOM 4924 O O . THR B 1 298 ? -14.328 -0.612 17.859 1 98.69 298 THR B O 1
ATOM 4927 N N . ILE B 1 299 ? -14.758 0.788 16.203 1 98.69 299 ILE B N 1
ATOM 4928 C CA . ILE B 1 299 ? -13.445 1.423 16.281 1 98.69 299 ILE B CA 1
ATOM 4929 C C . ILE B 1 299 ? -13.281 2.107 17.641 1 98.69 299 ILE B C 1
ATOM 4931 O O . ILE B 1 299 ? -12.234 1.995 18.281 1 98.69 299 ILE B O 1
ATOM 4935 N N . LEU B 1 300 ? -14.336 2.846 18.062 1 98.75 300 LEU B N 1
ATOM 4936 C CA . LEU B 1 300 ? -14.312 3.518 19.359 1 98.75 300 LEU B CA 1
ATOM 4937 C C . LEU B 1 300 ? -14.117 2.51 20.484 1 98.75 300 LEU B C 1
ATOM 4939 O O . LEU B 1 300 ? -13.352 2.758 21.422 1 98.75 300 LEU B O 1
ATOM 4943 N N . GLU B 1 301 ? -14.75 1.38 20.375 1 98.5 301 GLU B N 1
ATOM 4944 C CA . GLU B 1 301 ? -14.602 0.324 21.375 1 98.5 301 GLU B CA 1
ATOM 4945 C C . GLU B 1 301 ? -13.188 -0.245 21.375 1 98.5 301 GLU B C 1
ATOM 4947 O O . GLU B 1 301 ? -12.594 -0.451 22.438 1 98.5 301 GLU B O 1
ATOM 4952 N N . ASP B 1 302 ? -12.664 -0.519 20.234 1 98.38 302 ASP B N 1
ATOM 4953 C CA . ASP B 1 302 ? -11.32 -1.079 20.094 1 98.38 302 ASP B CA 1
ATOM 4954 C C . ASP B 1 302 ? -10.266 -0.113 20.641 1 98.38 302 ASP B C 1
ATOM 4956 O O . ASP B 1 302 ? -9.211 -0.539 21.094 1 98.38 302 ASP B O 1
ATOM 4960 N N . ALA B 1 303 ? -10.562 1.181 20.594 1 98.12 303 ALA B N 1
ATOM 4961 C CA . ALA B 1 303 ? -9.586 2.207 20.969 1 98.12 303 ALA B CA 1
ATOM 4962 C C . ALA B 1 303 ? -9.672 2.539 22.453 1 98.12 303 ALA B C 1
ATOM 4964 O O . ALA B 1 303 ? -8.953 3.414 22.938 1 98.12 303 ALA B O 1
ATOM 4965 N N . LYS B 1 304 ? -10.484 1.904 23.203 1 95.81 304 LYS B N 1
ATOM 4966 C CA . LYS B 1 304 ? -10.805 2.271 24.578 1 95.81 304 LYS B CA 1
ATOM 4967 C C . LYS B 1 304 ? -9.555 2.256 25.453 1 95.81 304 LYS B C 1
ATOM 4969 O O . LYS B 1 304 ? -9.445 3.041 26.391 1 95.81 304 LYS B O 1
ATOM 4974 N N . GLU B 1 305 ? -8.641 1.363 25.078 1 95.56 305 GLU B N 1
ATOM 4975 C CA . GLU B 1 305 ? -7.492 1.194 25.969 1 95.56 305 GLU B CA 1
ATOM 4976 C C . GLU B 1 305 ? -6.277 1.969 25.453 1 95.56 305 GLU B C 1
ATOM 4978 O O . GLU B 1 305 ? -5.195 1.895 26.047 1 95.56 305 GLU B O 1
ATOM 4983 N N . VAL B 1 306 ? -6.438 2.648 24.344 1 96.94 306 VAL B N 1
ATOM 4984 C CA . VAL B 1 306 ? -5.305 3.426 23.844 1 96.94 306 VAL B CA 1
ATOM 4985 C C . VAL B 1 306 ? -5.117 4.664 24.719 1 96.94 306 VAL B C 1
ATOM 4987 O O . VAL B 1 306 ? -6.066 5.145 25.344 1 96.94 306 VAL B O 1
ATOM 4990 N N . LYS B 1 307 ? -3.906 5.246 24.828 1 95.75 307 LYS B N 1
ATOM 4991 C CA . LYS B 1 307 ? -3.572 6.375 25.688 1 95.75 307 LYS B CA 1
ATOM 4992 C C . LYS B 1 307 ? -4.441 7.59 25.375 1 95.75 307 LYS B C 1
ATOM 4994 O O . LYS B 1 307 ? -4.891 8.297 26.266 1 95.75 307 LYS B O 1
ATOM 4999 N N . GLY B 1 308 ? -4.641 7.891 24.156 1 98.19 308 GLY B N 1
ATOM 5000 C CA . GLY B 1 308 ? -5.434 8.945 23.547 1 98.19 308 GLY B CA 1
ATOM 5001 C C . GLY B 1 308 ? -5.879 8.617 22.125 1 98.19 308 GLY B C 1
ATOM 5002 O O . GLY B 1 308 ? -5.113 8.047 21.344 1 98.19 308 GLY B O 1
ATOM 5003 N N . HIS B 1 309 ? -7.125 8.953 21.922 1 98.56 309 HIS B N 1
ATOM 5004 C CA . HIS B 1 309 ? -7.656 8.617 20.594 1 98.56 309 HIS B CA 1
ATOM 5005 C C . HIS B 1 309 ? -8.242 9.844 19.906 1 98.56 309 HIS B C 1
ATOM 5007 O O . HIS B 1 309 ? -9.117 10.516 20.469 1 98.56 309 HIS B O 1
ATOM 5013 N N . ILE B 1 310 ? -7.715 10.156 18.797 1 98.94 310 ILE B N 1
ATOM 5014 C CA . ILE B 1 310 ? -8.328 11.117 17.875 1 98.94 310 ILE B CA 1
ATOM 5015 C C . ILE B 1 310 ? -8.969 10.383 16.703 1 98.94 310 ILE B C 1
ATOM 5017 O O . ILE B 1 310 ? -8.273 9.766 15.898 1 98.94 310 ILE B O 1
ATOM 5021 N N . PHE B 1 311 ? -10.289 10.43 16.625 1 98.88 311 PHE B N 1
ATOM 5022 C CA . PHE B 1 311 ? -10.953 9.766 15.508 1 98.88 311 PHE B CA 1
ATOM 5023 C C . PHE B 1 311 ? -10.672 10.492 14.195 1 98.88 311 PHE B C 1
ATOM 5025 O O . PHE B 1 311 ? -10.797 11.719 14.117 1 98.88 311 PHE B O 1
ATOM 5032 N N . ASN B 1 312 ? -10.258 9.805 13.234 1 98.81 312 ASN B N 1
ATOM 5033 C CA . ASN B 1 312 ? -9.953 10.289 11.891 1 98.81 312 ASN B CA 1
ATOM 5034 C C . ASN B 1 312 ? -10.117 9.195 10.852 1 98.81 312 ASN B C 1
ATOM 5036 O O . ASN B 1 312 ? -10.367 8.031 11.195 1 98.81 312 ASN B O 1
ATOM 5040 N N . LEU B 1 313 ? -10.055 9.594 9.625 1 98.38 313 LEU B N 1
ATOM 5041 C CA . LEU B 1 313 ? -9.945 8.633 8.531 1 98.38 313 LEU B CA 1
ATOM 5042 C C . LEU B 1 313 ? -8.523 8.086 8.438 1 98.38 313 LEU B C 1
ATOM 5044 O O . LEU B 1 313 ? -7.586 8.68 8.969 1 98.38 313 LEU B O 1
ATOM 5048 N N . GLY B 1 314 ? -8.422 6.957 7.789 1 97.19 314 GLY B N 1
ATOM 5049 C CA . GLY B 1 314 ? -7.105 6.387 7.543 1 97.19 314 GLY B CA 1
ATOM 5050 C C . GLY B 1 314 ? -6.355 7.074 6.418 1 97.19 314 GLY B C 1
ATOM 5051 O O . GLY B 1 314 ? -5.168 6.82 6.211 1 97.19 314 GLY B O 1
ATOM 5052 N N . HIS B 1 315 ? -7.062 7.836 5.691 1 96 315 HIS B N 1
ATOM 5053 C CA . HIS B 1 315 ? -6.582 8.727 4.641 1 96 315 HIS B CA 1
ATOM 5054 C C . HIS B 1 315 ? -7.602 9.812 4.328 1 96 315 HIS B C 1
ATOM 5056 O O . HIS B 1 315 ? -8.648 9.898 4.977 1 96 315 HIS B O 1
ATOM 5062 N N . GLY B 1 316 ? -7.371 10.695 3.414 1 96.12 316 GLY B N 1
ATOM 5063 C CA . GLY B 1 316 ? -8.234 11.836 3.146 1 96.12 316 GLY B CA 1
ATOM 5064 C C . GLY B 1 316 ? -9.594 11.445 2.59 1 96.12 316 GLY B C 1
ATOM 5065 O O . GLY B 1 316 ? -9.711 10.438 1.89 1 96.12 316 GLY B O 1
ATOM 5066 N N . ILE B 1 317 ? -10.562 12.195 2.898 1 97 317 ILE B N 1
ATOM 5067 C CA . ILE B 1 317 ? -11.906 11.992 2.365 1 97 317 ILE B CA 1
ATOM 5068 C C . ILE B 1 317 ? -11.875 12.055 0.84 1 97 317 ILE B C 1
ATOM 5070 O O . ILE B 1 317 ? -11.203 12.914 0.264 1 97 317 ILE B O 1
ATOM 5074 N N . HIS B 1 318 ? -12.586 11.102 0.234 1 95.69 318 HIS B N 1
ATOM 5075 C CA . HIS B 1 318 ? -12.641 11.062 -1.223 1 95.69 318 HIS B CA 1
ATOM 5076 C C . HIS B 1 318 ? -13.547 12.156 -1.773 1 95.69 318 HIS B C 1
ATOM 5078 O O . HIS B 1 318 ? -14.547 12.508 -1.15 1 95.69 318 HIS B O 1
ATOM 5084 N N . GLN B 1 319 ? -13.227 12.648 -2.953 1 93.81 319 GLN B N 1
ATOM 5085 C CA . GLN B 1 319 ? -13.898 13.797 -3.545 1 93.81 319 GLN B CA 1
ATOM 5086 C C . GLN B 1 319 ? -15.359 13.492 -3.84 1 93.81 319 GLN B C 1
ATOM 5088 O O . GLN B 1 319 ? -16.188 14.398 -3.889 1 93.81 319 GLN B O 1
ATOM 5093 N N . PHE B 1 320 ? -15.711 12.211 -3.996 1 95.31 320 PHE B N 1
ATOM 5094 C CA . PHE B 1 320 ? -17.078 11.859 -4.383 1 95.31 320 PHE B CA 1
ATOM 5095 C C . PHE B 1 320 ? -17.891 11.453 -3.168 1 95.31 320 PHE B C 1
ATOM 5097 O O . PHE B 1 320 ? -19.062 11.055 -3.301 1 95.31 320 PHE B O 1
ATOM 5104 N N . THR B 1 321 ? -17.312 11.484 -2.002 1 97.12 321 THR B N 1
ATOM 5105 C CA . THR B 1 321 ? -18.062 11.195 -0.786 1 97.12 321 THR B CA 1
ATOM 5106 C C . THR B 1 321 ? -19.141 12.258 -0.558 1 97.12 321 THR B C 1
ATOM 5108 O O . THR B 1 321 ? -18.844 13.453 -0.566 1 97.12 321 THR B O 1
ATOM 5111 N N . PRO B 1 322 ? -20.359 11.883 -0.412 1 96.38 322 PRO B N 1
ATOM 5112 C CA . PRO B 1 322 ? -21.406 12.867 -0.094 1 96.38 322 PRO B CA 1
ATOM 5113 C C . PRO B 1 322 ? -21.156 13.578 1.237 1 96.38 322 PRO B C 1
ATOM 5115 O O . PRO B 1 322 ? -20.859 12.922 2.242 1 96.38 322 PRO B O 1
ATOM 5118 N N . PRO B 1 323 ? -21.281 14.867 1.24 1 96.44 323 PRO B N 1
ATOM 5119 C CA . PRO B 1 323 ? -21.031 15.625 2.467 1 96.44 323 PRO B CA 1
ATOM 5120 C C . PRO B 1 323 ? -21.859 15.133 3.65 1 96.44 323 PRO B C 1
ATOM 5122 O O . PRO B 1 323 ? -21.391 15.172 4.793 1 96.44 323 PRO B O 1
ATOM 5125 N N . GLU B 1 324 ? -23.047 14.656 3.377 1 96.75 324 GLU B N 1
ATOM 5126 C CA . GLU B 1 324 ? -23.922 14.164 4.434 1 96.75 324 GLU B CA 1
ATOM 5127 C C . GLU B 1 324 ? -23.297 12.992 5.172 1 96.75 324 GLU B C 1
ATOM 5129 O O . GLU B 1 324 ? -23.5 12.82 6.375 1 96.75 324 GLU B O 1
ATOM 5134 N N . GLN B 1 325 ? -22.547 12.164 4.449 1 97.75 325 GLN B N 1
ATOM 5135 C CA . GLN B 1 325 ? -21.891 11.023 5.055 1 97.75 325 GLN B CA 1
ATOM 5136 C C . GLN B 1 325 ? -20.844 11.469 6.078 1 97.75 325 GLN B C 1
ATOM 5138 O O . GLN B 1 325 ? -20.688 10.836 7.125 1 97.75 325 GLN B O 1
ATOM 5143 N N . ALA B 1 326 ? -20.188 12.516 5.766 1 97.81 326 ALA B N 1
ATOM 5144 C CA . ALA B 1 326 ? -19.219 13.086 6.711 1 97.81 326 ALA B CA 1
ATOM 5145 C C . ALA B 1 326 ? -19.922 13.57 7.98 1 97.81 326 ALA B C 1
ATOM 5147 O O . ALA B 1 326 ? -19.422 13.352 9.086 1 97.81 326 ALA B O 1
ATOM 5148 N N . ARG B 1 327 ? -21 14.219 7.801 1 97.56 327 ARG B N 1
ATOM 5149 C CA . ARG B 1 327 ? -21.781 14.703 8.938 1 97.56 327 ARG B CA 1
ATOM 5150 C C . ARG B 1 327 ? -22.25 13.555 9.82 1 97.56 327 ARG B C 1
ATOM 5152 O O . ARG B 1 327 ? -22.141 13.609 11.047 1 97.56 327 ARG B O 1
ATOM 5159 N N . ILE B 1 328 ? -22.75 12.508 9.148 1 98.25 328 ILE B N 1
ATOM 5160 C CA . ILE B 1 328 ? -23.203 11.32 9.867 1 98.25 328 ILE B CA 1
ATOM 5161 C C . ILE B 1 328 ? -22.062 10.758 10.703 1 98.25 328 ILE B C 1
ATOM 5163 O O . ILE B 1 328 ? -22.25 10.375 11.859 1 98.25 328 ILE B O 1
ATOM 5167 N N . ALA B 1 329 ? -20.922 10.711 10.164 1 98.69 329 ALA B N 1
ATOM 5168 C CA . ALA B 1 329 ? -19.75 10.172 10.867 1 98.69 329 ALA B CA 1
ATOM 5169 C C . ALA B 1 329 ? -19.406 11.023 12.078 1 98.69 329 ALA B C 1
ATOM 5171 O O . ALA B 1 329 ? -19.156 10.492 13.172 1 98.69 329 ALA B O 1
ATOM 5172 N N . VAL B 1 330 ? -19.344 12.352 11.883 1 98.56 330 VAL B N 1
ATOM 5173 C CA . VAL B 1 330 ? -19.016 13.258 12.969 1 98.56 330 VAL B CA 1
ATOM 5174 C C . VAL B 1 330 ? -20.016 13.102 14.109 1 98.56 330 VAL B C 1
ATOM 5176 O O . VAL B 1 330 ? -19.641 12.945 15.273 1 98.56 330 VAL B O 1
ATOM 5179 N N . ASP B 1 331 ? -21.281 13.094 13.766 1 98.38 331 ASP B N 1
ATOM 5180 C CA . ASP B 1 331 ? -22.344 12.93 14.75 1 98.38 331 ASP B CA 1
ATOM 5181 C C . ASP B 1 331 ? -22.203 11.602 15.484 1 98.38 331 ASP B C 1
ATOM 5183 O O . ASP B 1 331 ? -22.359 11.539 16.703 1 98.38 331 ASP B O 1
ATOM 5187 N N . ALA B 1 332 ? -21.938 10.578 14.727 1 98.75 332 ALA B N 1
ATOM 5188 C CA . ALA B 1 332 ? -21.812 9.242 15.312 1 98.75 332 ALA B CA 1
ATOM 5189 C C . ALA B 1 332 ? -20.672 9.195 16.312 1 98.75 332 ALA B C 1
ATOM 5191 O O . ALA B 1 332 ? -20.812 8.641 17.406 1 98.75 332 ALA B O 1
ATOM 5192 N N . VAL B 1 333 ? -19.516 9.719 15.961 1 98.81 333 VAL B N 1
ATOM 5193 C CA . VAL B 1 333 ? -18.375 9.711 16.859 1 98.81 333 VAL B CA 1
ATOM 5194 C C . VAL B 1 333 ? -18.719 10.438 18.156 1 98.81 333 VAL B C 1
ATOM 5196 O O . VAL B 1 333 ? -18.484 9.914 19.25 1 98.81 333 VAL B O 1
ATOM 5199 N N . HIS B 1 334 ? -19.328 11.641 18.047 1 98.38 334 HIS B N 1
ATOM 5200 C CA . HIS B 1 334 ? -19.688 12.438 19.219 1 98.38 334 HIS B CA 1
ATOM 5201 C C . HIS B 1 334 ? -20.703 11.711 20.094 1 98.38 334 HIS B C 1
ATOM 5203 O O . HIS B 1 334 ? -20.531 11.633 21.312 1 98.38 334 HIS B O 1
ATOM 5209 N N . GLU B 1 335 ? -21.672 11.133 19.469 1 98.31 335 GLU B N 1
ATOM 5210 C CA . GLU B 1 335 ? -22.766 10.5 20.203 1 98.31 335 GLU B CA 1
ATOM 5211 C C . GLU B 1 335 ? -22.312 9.203 20.859 1 98.31 335 GLU B C 1
ATOM 5213 O O . GLU B 1 335 ? -22.672 8.93 22.016 1 98.31 335 GLU B O 1
ATOM 5218 N N . LEU B 1 336 ? -21.531 8.445 20.188 1 98.5 336 LEU B N 1
ATOM 5219 C CA . LEU B 1 336 ? -21.188 7.105 20.656 1 98.5 336 LEU B CA 1
ATOM 5220 C C . LEU B 1 336 ? -20.031 7.156 21.656 1 98.5 336 LEU B C 1
ATOM 5222 O O . LEU B 1 336 ? -19.812 6.199 22.391 1 98.5 336 LEU B O 1
ATOM 5226 N N . SER B 1 337 ? -19.297 8.203 21.656 1 97.25 337 SER B N 1
ATOM 5227 C CA . SER B 1 337 ? -18.109 8.25 22.5 1 97.25 337 SER B CA 1
ATOM 5228 C C . SER B 1 337 ? -18.344 9.117 23.734 1 97.25 337 SER B C 1
ATOM 5230 O O . SER B 1 337 ? -17.453 9.258 24.562 1 97.25 337 SER B O 1
ATOM 5232 N N . CYS B 1 338 ? -19.422 9.727 23.844 1 92 338 CYS B N 1
ATOM 5233 C CA . CYS B 1 338 ? -19.719 10.57 24.984 1 92 338 CYS B CA 1
ATOM 5234 C C . CYS B 1 338 ? -19.594 9.781 26.297 1 92 338 CYS B C 1
ATOM 5236 O O . CYS B 1 338 ? -20.141 8.688 26.406 1 92 338 CYS B O 1
ATOM 5238 N N . LYS B 1 339 ? -18.703 10.352 27.047 1 76.56 339 LYS B N 1
ATOM 5239 C CA . LYS B 1 339 ? -18.422 9.68 28.312 1 76.56 339 LYS B CA 1
ATOM 5240 C C . LYS B 1 339 ? -19.188 10.344 29.469 1 76.56 339 LYS B C 1
ATOM 5242 O O . LYS B 1 339 ? -19.484 11.539 29.406 1 76.56 339 LYS B O 1
#

Nearest PDB structures (foldseek):
  4zr8-assembly1_A  TM=9.793E-01  e=3.495E-37  Acinetobacter baumannii AB5075
  4zr8-assembly1_B  TM=9.772E-01  e=9.896E-37  Acinetobacter baumannii AB5075
  6w2o-assembly1_A  TM=9.692E-01  e=3.275E-36  Stenotrophomonas maltophilia K279a
  2inf-assembly1_A  TM=9.735E-01  e=2.305E-33  Bacillus subtilis
  2eja-assembly1_B  TM=9.572E-01  e=5.162E-31  Aquifex aeolicus

Sequence (678 aa):
MNDTFLKACRGEKTDYTPIWMMRQAGRYLPAYQKIRGKVSFLELCKNPALCVEVTLQPVDLLGMDAAILFSDILILMEAMGAKLEFNEGCGPVFPNPIKDQTALDALIIPDADDATGFVMETIRLLRGELQVPLIGFAGAPFTCATYLIEGGSSKVFWETKKMMFTQPELFHGIMEKITQATILYLQAQARAGAQALQIFDSWAGVLAPCDFEVFALPYVRRIIASLQQFDLPIIYFANNGSTLLEMSASSGASVLGLDWRINIGDAGKRVPGIALQGNIDPFALLLPKDKLRKRIGTILEDAKEVKGHIFNLGHGIHQFTPPEQARIAVDAVHELSCKMNDTFLKACRGEKTDYTPIWMMRQAGRYLPAYQKIRGKVSFLELCKNPALCVEVTLQPVDLLGMDAAILFSDILILMEAMGAKLEFNEGCGPVFPNPIKDQTALDALIIPDADDATGFVMETIRLLRGELQVPLIGFAGAPFTCATYLIEGGSSKVFWETKKMMFTQPELFHGIMEKITQATILYLQAQARAGAQALQIFDSWAGVLAPCDFEVFALPYVRRIIASLQQFDLPIIYFANNGSTLLEMSASSGASVLGLDWRINIGDAGKRVPGIALQGNIDPFALLLPKDKLRKRIGTILEDAKEVKGHIFNLGHGIHQFTPPEQARIAVDAVHELSCK

InterPro domains:
  IPR000257 Uroporphyrinogen decarboxylase (URO-D) [PF01208] (2-335)
  IPR000257 Uroporphyrinogen decarboxylase (URO-D) [PS00906] (18-27)
  IPR006361 Uroporphyrinogen decarboxylase HemE [MF_00218] (2-337)
  IPR006361 Uroporphyrinogen decarboxylase HemE [TIGR01464] (4-335)
  IPR006361 Uroporphyrinogen decarboxylase HemE [cd00717] (6-335)
  IPR038071 UROD/MetE-like superfamily [G3DSA:3.20.20.210] (1-339)
  IPR038071 UROD/MetE-like superfamily [SSF51726] (2-337)

Radius of gyration: 25.53 Å; Cα contacts (8 Å, |Δi|>4): 1417; chains: 2; bounding box: 55×69×62 Å

Foldseek 3Di:
DQEQVQCLLQLHDHLFFAEDAAPLLHLLDPVNVVLCVVDPLVVCQLALVNQLVSQCCSCVPQVHQETEGPHDQCLLVVLQPFDWDQDPPAGIFGPQADQDPVSLVSGHQDQQCVSVVSSLSSLLVNQVPDPHAYEYEHEFLLQNNLCRHVRHDDDLSVRVVCCCVPPVVSLVSSSVSVLNSLLSNVVSSLVSPHQEYEYDHACLLSDDLVCCLPRGLVSLLVSLVSCVVSVHAYEYEHANCLVCLVSNLVSNGQEYEAEAPDQLLVSCVVNPPHRYEDYAALCLLVPPLVVLLVVLLVSLVSCVRHSGYHYYYSHHHDSNRNPVSSSSNSVSSRVNGRD/DQEQVQCLLQLHDHLFFAEDAAPLLHLLDPVNVVLCVVDPLVVCQLALVNQLVSQCCSCVPQVHQETEGPHDQCLLVVLQPFDWDQDPPAGIFGPQADQDPVSLVSGHQDQQCVSVVSSLSSLLVNQVPDPHAYEYEHEFLLQNNLCRHVRHDDDLSCRVVCCCVPPVVSLVSSSVSVLNSLLSNVLSSLVSPHQEYEYDHACLLSDDLVSCLPRGLVSLLVSLVSCVVSVHAYEYEHANCLVCLVSNLVSNGQEYEAECPDQLLVSCVVNPPHRYEDYAALCLLVDPLVVSLVVLLVSLVSCVRHSGYHYYYSHHHDSNRNPVSSSSNSVSSRVNGRD